Protein 6MGD (pdb70)

Nearest PDB structures (foldseek):
  6mgd-assembly1_A  TM=1.003E+00  e=5.206E-65  Thermosulfurimonas dismutans
  6mgd-assembly2_B  TM=9.843E-01  e=1.120E-56  Thermosulfurimonas dismutans
  6mgb-assembly1_A  TM=7.841E-01  e=4.386E-23  Thermosulfurimonas dismutans
  8csc-assembly2_B-2  TM=6.518E-01  e=5.706E-08  Raoultella terrigena
  8csd-assembly2_B-2  TM=6.394E-01  e=4.746E-07  Raoultella terrigena

Sequence (589 aa):
EDFYTYKFSLWKIRIIKRFFPTVKGNLSSRQEVEDLCQKKGKIRLLVWGSTLENERVNFNKSVEVYRLEDGFIRSIGLSIPISLVADPIGIYYDATKPSYLEEILLARKFDNVILERAQRVIELLRRYKRPPRTDKKIIVVPGQVESDASIKFGSPYIKTNLELLKSVREHNPNAYIVYKPHPDVPGELLKFCDEICVNSSSYDIISYADEVHVLTSLFGFEALIAGKPVTCYGHPFYAGYGLTTDIYPHPRRNIKLSLQELVAGALLLYPMYVSLIDGNRISAEEAIFELVNLKKEDFYTYKFSLWKIRIIKRFFPTVKGNLSSRQEVEDLCQKKGKIRLLVWGSTLENERVNFNKSVEVYRLEDGFIRSIPISLVADPIGIYYDATKPSYLEEILLARKFDNVILERAQRVIELLRRYKRPPRTDKKIIVVPGQVESDASIKFGSPYIKTNLELLKSVREHNPNAYIVYKPHPDVSYKPGELLKFCDEICVNSYDIISYADEVHVLTSLFGFEALIAGKPVTCYGHPFYAGYGLTTDIYPHPRRNIKLSLQELVAGALLLYPMYVSLIDGNRISAEEAIFELVNLKK

Secondary structure (DSSP, 8-state):
--EEEES--HHHHHHHHHH-TTEEEEE-SHHHHHHHHHHHS-EEEEEETTHHHHHT----TTEEEEEEEE-STTTS-----SEEEEESS--TT--SS--HHHHHHHH----HHHHHHHHHHHHHHHH-------SSPEEEEE---TT-HHHHTT-SS--SHHHHHHHHHHH-SSSEEEEE--TT--TTTTTT-SEE--SS-SHHHHTT-SEEEESS-THHHHHHHHT--EEESS--TT-SSSSSEESSPPTT------HHHHHIIIIIISEEEB-TTT--B--HHHHHHHHHHHH-/--EEEES--HHHHHHHTTT-TTEEEEE-SHHHHHHHHHHSS-EEEEEETTHHHHTT----TTEEEEEEEE-S-----SEEEEESS--TT-TTS--HHHHHHHH----HHHHHHHHHHHHHHHHT------SSPEEEEE---TT-HHHHHH-SS--SHHHHHHHHHHH-TTSEEEEE--TT----HHHHTTT-SEE----TTHHHH-SEEEESS-THHHHHHHTT--EEESS--TT-SSSSSEESS--TT------HHHHHIIIIIISEEEB-SSS--B--HHHHHHHHHHHH-

Organism: NCBI:txid999894

Structure (mmCIF, N/CA/C/O backbone):
data_6MGD
#
_entry.id   6MGD
#
_cell.length_a   55.670
_cell.length_b   79.820
_cell.length_c   77.400
_cell.angle_alpha   90.00
_cell.angle_beta   109.12
_cell.angle_gamma   90.00
#
_symmetry.space_group_name_H-M   'P 1 21 1'
#
loop_
_entity.id
_entity.type
_entity.pdbx_description
1 polymer 'Capsular polysaccharide export system protein KpsC'
2 water water
#
loop_
_atom_site.group_PDB
_atom_site.id
_atom_site.type_symbol
_atom_site.label_atom_id
_atom_site.label_alt_id
_atom_site.label_comp_id
_atom_site.label_asym_id
_atom_site.label_entity_id
_atom_site.label_seq_id
_atom_site.pdbx_PDB_ins_code
_atom_site.Cartn_x
_atom_site.Cartn_y
_atom_site.Cartn_z
_atom_site.occupancy
_atom_site.B_iso_or_equiv
_atom_site.auth_seq_id
_atom_site.auth_comp_id
_atom_site.auth_asym_id
_atom_site.auth_atom_id
_atom_site.pdbx_PDB_model_num
ATOM 1 N N . GLU A 1 2 ? -42.158 8.817 28.176 1.00 80.85 2 GLU A N 1
ATOM 2 C CA . GLU A 1 2 ? -41.100 8.825 27.173 1.00 80.30 2 GLU A CA 1
ATOM 3 C C . GLU A 1 2 ? -40.376 10.165 27.162 1.00 78.12 2 GLU A C 1
ATOM 4 O O . GLU A 1 2 ? -40.180 10.771 26.109 1.00 79.67 2 GLU A O 1
ATOM 10 N N . ASP A 1 3 ? -39.964 10.618 28.344 1.00 75.73 3 ASP A N 1
ATOM 11 C CA . ASP A 1 3 ? -39.374 11.943 28.478 1.00 74.36 3 ASP A CA 1
ATOM 12 C C . ASP A 1 3 ? -37.856 11.932 28.321 1.00 68.88 3 ASP A C 1
ATOM 13 O O . ASP A 1 3 ? -37.313 12.705 27.526 1.00 69.71 3 ASP A O 1
ATOM 18 N N . PHE A 1 4 ? -37.156 11.076 29.064 1.00 67.14 4 PHE A N 1
ATOM 19 C CA . PHE A 1 4 ? -35.701 11.075 29.062 1.00 62.09 4 PHE A CA 1
ATOM 20 C C . PHE A 1 4 ? -35.153 9.694 28.733 1.00 59.28 4 PHE A C 1
ATOM 21 O O . PHE A 1 4 ? -35.762 8.667 29.047 1.00 59.73 4 PHE A O 1
ATOM 29 N N . TYR A 1 5 ? -33.983 9.691 28.099 1.00 56.81 5 TYR A N 1
ATOM 30 C CA . TYR A 1 5 ? -33.246 8.479 27.784 1.00 55.60 5 TYR A CA 1
ATOM 31 C C . TYR A 1 5 ? -31.807 8.639 28.251 1.00 51.32 5 TYR A C 1
ATOM 32 O O . TYR A 1 5 ? -31.265 9.747 28.267 1.00 50.02 5 TYR A O 1
ATOM 41 N N . THR A 1 6 ? -31.197 7.523 28.636 1.00 52.96 6 THR A N 1
ATOM 42 C CA . THR A 1 6 ? -29.813 7.510 29.085 1.00 51.17 6 THR A CA 1
ATOM 43 C C . THR A 1 6 ? -28.909 6.933 28.002 1.00 52.33 6 THR A C 1
ATOM 44 O O . THR A 1 6 ? -29.326 6.098 27.195 1.00 54.73 6 THR A O 1
ATOM 48 N N . TYR A 1 7 ? -27.657 7.386 27.997 1.00 50.08 7 TYR A N 1
ATOM 49 C CA . TYR A 1 7 ? -26.674 6.984 26.996 1.00 54.17 7 TYR A CA 1
ATOM 50 C C . TYR A 1 7 ? -25.541 6.240 27.690 1.00 53.55 7 TYR A C 1
ATOM 51 O O . TYR A 1 7 ? -24.708 6.857 28.364 1.00 50.86 7 TYR A O 1
ATOM 60 N N . LYS A 1 8 ? -25.519 4.916 27.526 1.00 53.90 8 LYS A N 1
ATOM 61 C CA . LYS A 1 8 ? -24.420 4.070 27.994 1.00 56.36 8 LYS A CA 1
ATOM 62 C C . LYS A 1 8 ? -24.203 4.213 29.499 1.00 56.91 8 LYS A C 1
ATOM 63 O O . LYS A 1 8 ? -23.080 4.392 29.975 1.00 55.92 8 LYS A O 1
ATOM 69 N N . PHE A 1 9 ? -25.296 4.135 30.251 1.00 56.85 9 PHE A N 1
ATOM 70 C CA . PHE A 1 9 ? -25.250 4.136 31.705 1.00 56.44 9 PHE A CA 1
ATOM 71 C C . PHE A 1 9 ? -25.247 2.706 32.229 1.00 60.28 9 PHE A C 1
ATOM 72 O O . PHE A 1 9 ? -25.867 1.810 31.650 1.00 67.96 9 PHE A O 1
ATOM 80 N N . SER A 1 10 ? -24.544 2.500 33.338 1.00 58.74 10 SER A N 1
ATOM 81 C CA . SER A 1 10 ? -24.644 1.229 34.035 1.00 59.66 10 SER A CA 1
ATOM 82 C C . SER A 1 10 ? -25.983 1.138 34.765 1.00 58.45 10 SER A C 1
ATOM 83 O O . SER A 1 10 ? -26.620 2.148 35.080 1.00 56.41 10 SER A O 1
ATOM 86 N N . LEU A 1 11 ? -26.412 -0.102 35.019 1.00 59.93 11 LEU A N 1
ATOM 87 C CA . LEU A 1 11 ? -27.673 -0.340 35.717 1.00 59.26 11 LEU A CA 1
ATOM 88 C C . LEU A 1 11 ? -27.729 0.423 37.035 1.00 56.52 11 LEU A C 1
ATOM 89 O O . LEU A 1 11 ? -28.706 1.126 37.320 1.00 54.44 11 LEU A O 1
ATOM 94 N N . TRP A 1 12 ? -26.680 0.289 37.851 1.00 57.94 12 TRP A N 1
ATOM 95 C CA . TRP A 1 12 ? -26.605 1.027 39.108 1.00 58.36 12 TRP A CA 1
ATOM 96 C C . TRP A 1 12 ? -26.752 2.528 38.881 1.00 55.30 12 TRP A C 1
ATOM 97 O O . TRP A 1 12 ? -27.485 3.205 39.612 1.00 53.62 12 TRP A O 1
ATOM 108 N N . LYS A 1 13 ? -26.074 3.063 37.861 1.00 54.84 13 LYS A N 1
ATOM 109 C CA . LYS A 1 13 ? -26.172 4.492 37.576 1.00 52.63 13 LYS A CA 1
ATOM 110 C C . LYS A 1 13 ? -27.569 4.887 37.115 1.00 49.23 13 LYS A C 1
ATOM 111 O O . LYS A 1 13 ? -28.022 5.998 37.408 1.00 46.88 13 LYS A O 1
ATOM 117 N N . ILE A 1 14 ? -28.264 4.002 36.398 1.00 52.91 14 ILE A N 1
ATOM 118 C CA . ILE A 1 14 ? -29.618 4.311 35.940 1.00 51.62 14 ILE A CA 1
ATOM 119 C C . ILE A 1 14 ? -30.552 4.506 37.130 1.00 48.59 14 ILE A C 1
ATOM 120 O O . ILE A 1 14 ? -31.339 5.459 37.176 1.00 45.94 14 ILE A O 1
ATOM 125 N N . ARG A 1 15 ? -30.474 3.606 38.113 1.00 49.09 15 ARG A N 1
ATOM 126 C CA . ARG A 1 15 ? -31.320 3.725 39.297 1.00 49.76 15 ARG A CA 1
ATOM 127 C C . ARG A 1 15 ? -31.032 5.013 40.058 1.00 47.80 15 ARG A C 1
ATOM 128 O O . ARG A 1 15 ? -31.955 5.667 40.559 1.00 46.63 15 ARG A O 1
ATOM 136 N N . ILE A 1 16 ? -29.757 5.396 40.154 1.00 47.93 16 ILE A N 1
ATOM 137 C CA . ILE A 1 16 ? -29.399 6.653 40.806 1.00 49.22 16 ILE A CA 1
ATOM 138 C C . ILE A 1 16 ? -29.984 7.835 40.043 1.00 48.03 16 ILE A C 1
ATOM 139 O O . ILE A 1 16 ? -30.558 8.757 40.635 1.00 47.98 16 ILE A O 1
ATOM 144 N N . ILE A 1 17 ? -29.837 7.829 38.717 1.00 49.13 17 ILE A N 1
ATOM 145 C CA . ILE A 1 17 ? -30.338 8.936 37.908 1.00 49.56 17 ILE A CA 1
ATOM 146 C C . ILE A 1 17 ? -31.855 9.027 38.010 1.00 50.94 17 ILE A C 1
ATOM 147 O O . ILE A 1 17 ? -32.427 10.124 38.020 1.00 48.80 17 ILE A O 1
ATOM 152 N N . LYS A 1 18 ? -32.527 7.879 38.111 1.00 51.12 18 LYS A N 1
ATOM 153 C CA . LYS A 1 18 ? -33.982 7.870 38.187 1.00 53.98 18 LYS A CA 1
ATOM 154 C C . LYS A 1 18 ? -34.501 8.583 39.430 1.00 52.43 18 LYS A C 1
ATOM 155 O O . LYS A 1 18 ? -35.660 9.009 39.446 1.00 53.85 18 LYS A O 1
ATOM 161 N N . ARG A 1 19 ? -33.672 8.726 40.467 1.00 52.19 19 ARG A N 1
ATOM 162 C CA . ARG A 1 19 ? -34.063 9.537 41.616 1.00 52.28 19 ARG A CA 1
ATOM 163 C C . ARG A 1 19 ? -34.278 10.989 41.210 1.00 50.19 19 ARG A C 1
ATOM 164 O O . ARG A 1 19 ? -35.195 11.654 41.707 1.00 49.95 19 ARG A O 1
ATOM 172 N N . PHE A 1 20 ? -33.442 11.497 40.304 1.00 50.24 20 PHE A N 1
ATOM 173 C CA . PHE A 1 20 ? -33.549 12.873 39.837 1.00 51.49 20 PHE A CA 1
ATOM 174 C C . PHE A 1 20 ? -34.417 13.000 38.595 1.00 54.32 20 PHE A C 1
ATOM 175 O O . PHE A 1 20 ? -35.077 14.030 38.411 1.00 56.36 20 PHE A O 1
ATOM 183 N N . PHE A 1 21 ? -34.436 11.975 37.743 1.00 53.84 21 PHE A N 1
ATOM 184 C CA . PHE A 1 21 ? -35.285 11.934 36.554 1.00 56.31 21 PHE A CA 1
ATOM 185 C C . PHE A 1 21 ? -36.182 10.708 36.663 1.00 59.25 21 PHE A C 1
ATOM 186 O O . PHE A 1 21 ? -35.824 9.621 36.182 1.00 59.73 21 PHE A O 1
ATOM 194 N N . PRO A 1 22 ? -37.355 10.831 37.291 1.00 57.59 22 PRO A N 1
ATOM 195 C CA . PRO A 1 22 ? -38.238 9.663 37.436 1.00 61.05 22 PRO A CA 1
ATOM 196 C C . PRO A 1 22 ? -38.848 9.188 36.129 1.00 62.39 22 PRO A C 1
ATOM 197 O O . PRO A 1 22 ? -39.444 8.102 36.108 1.00 63.41 22 PRO A O 1
ATOM 201 N N . THR A 1 23 ? -38.720 9.953 35.045 1.00 63.66 23 THR A N 1
ATOM 202 C CA . THR A 1 23 ? -39.295 9.595 33.756 1.00 66.05 23 THR A CA 1
ATOM 203 C C . THR A 1 23 ? -38.277 8.956 32.817 1.00 64.00 23 THR A C 1
ATOM 204 O O . THR A 1 23 ? -38.503 8.921 31.603 1.00 65.76 23 THR A O 1
ATOM 208 N N . VAL A 1 24 ? -37.155 8.465 33.349 1.00 63.27 24 VAL A N 1
ATOM 209 C CA . VAL A 1 24 ? -36.202 7.735 32.522 1.00 62.38 24 VAL A CA 1
ATOM 210 C C . VAL A 1 24 ? -36.880 6.491 31.969 1.00 63.05 24 VAL A C 1
ATOM 211 O O . VAL A 1 24 ? -37.535 5.740 32.704 1.00 62.75 24 VAL A O 1
ATOM 215 N N . LYS A 1 25 ? -36.733 6.270 30.664 1.00 62.23 25 LYS A N 1
ATOM 216 C CA . LYS A 1 25 ? -37.479 5.230 29.966 1.00 63.50 25 LYS A CA 1
ATOM 217 C C . LYS A 1 25 ? -36.618 4.098 29.435 1.00 60.56 25 LYS A C 1
ATOM 218 O O . LYS A 1 25 ? -37.014 2.935 29.535 1.00 62.13 25 LYS A O 1
ATOM 224 N N . GLY A 1 26 ? -35.460 4.398 28.862 1.00 59.03 26 GLY A N 1
ATOM 225 C CA . GLY A 1 26 ? -34.639 3.356 28.279 1.00 58.19 26 GLY A CA 1
ATOM 226 C C . GLY A 1 26 ? -33.201 3.798 28.168 1.00 54.61 26 GLY A C 1
ATOM 227 O O . GLY A 1 26 ? -32.888 4.990 28.238 1.00 51.13 26 GLY A O 1
ATOM 228 N N . ASN A 1 27 ? -32.325 2.816 27.990 1.00 53.97 27 ASN A N 1
ATOM 229 C CA . ASN A 1 27 ? -30.887 3.046 27.916 1.00 55.34 27 ASN A CA 1
ATOM 230 C C . ASN A 1 27 ? -30.419 2.764 26.492 1.00 58.63 27 ASN A C 1
ATOM 231 O O . ASN A 1 27 ? -30.457 1.617 26.034 1.00 60.01 27 ASN A O 1
ATOM 236 N N . LEU A 1 28 ? -29.983 3.811 25.798 1.00 58.29 28 LEU A N 1
ATOM 237 C CA . LEU A 1 28 ? -29.466 3.687 24.442 1.00 63.12 28 LEU A CA 1
ATOM 238 C C . LEU A 1 28 ? -27.973 3.386 24.504 1.00 64.52 28 LEU A C 1
ATOM 239 O O . LEU A 1 28 ? -27.2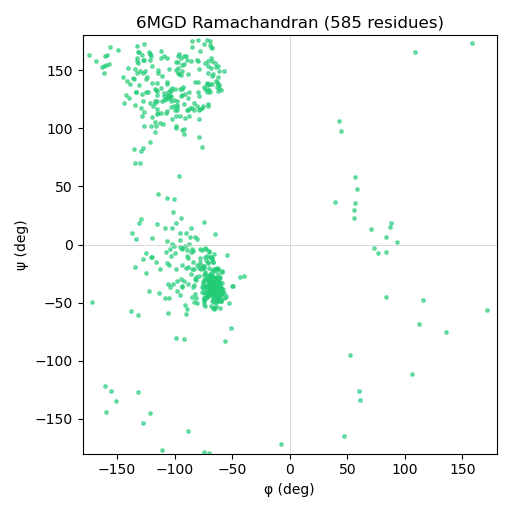28 4.059 25.224 1.00 62.50 28 LEU A O 1
ATOM 244 N N . SER A 1 29 ? -27.541 2.375 23.751 1.00 66.62 29 SER A N 1
ATOM 245 C CA . SER A 1 29 ? -26.194 1.835 23.880 1.00 68.42 29 SER A CA 1
ATOM 246 C C . SER A 1 29 ? -25.267 2.199 22.729 1.00 71.59 29 SER A C 1
ATOM 247 O O . SER A 1 29 ? -24.115 1.752 22.722 1.00 73.95 29 SER A O 1
ATOM 250 N N . SER A 1 30 ? -25.722 2.994 21.764 1.00 72.95 30 SER A N 1
ATOM 251 C CA . SER A 1 30 ? -24.872 3.360 20.639 1.00 77.46 30 SER A CA 1
ATOM 252 C C . SER A 1 30 ? -25.434 4.602 19.964 1.00 77.62 30 SER A C 1
ATOM 253 O O . SER A 1 30 ? -26.600 4.959 20.149 1.00 75.22 30 SER A O 1
ATOM 256 N N . ARG A 1 31 ? -24.578 5.254 19.173 1.00 81.12 31 ARG A N 1
ATOM 257 C CA . ARG A 1 31 ? -25.009 6.440 18.440 1.00 82.47 31 ARG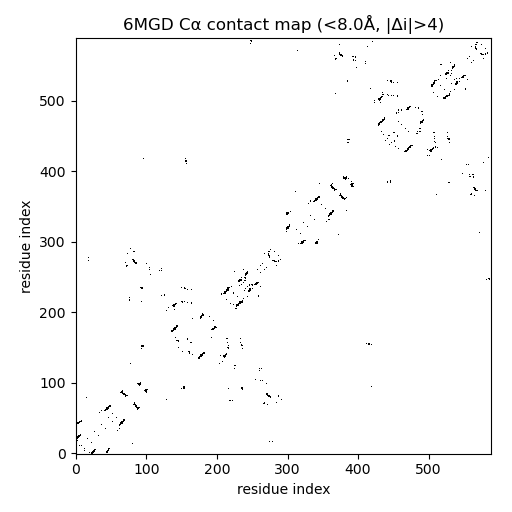 A CA 1
ATOM 258 C C . ARG A 1 31 ? -26.086 6.109 17.415 1.00 85.91 31 ARG A C 1
ATOM 259 O O . ARG A 1 31 ? -26.960 6.940 17.147 1.00 85.57 31 ARG A O 1
ATOM 267 N N . GLN A 1 32 ? -26.044 4.907 16.836 1.00 89.73 32 GLN A N 1
ATOM 268 C CA . GLN A 1 32 ? -27.078 4.519 15.881 1.00 93.47 32 GLN A CA 1
ATOM 269 C C . GLN A 1 32 ? -28.438 4.407 16.557 1.00 89.28 32 GLN A C 1
ATOM 270 O O . GLN A 1 32 ? -29.457 4.799 15.979 1.00 90.86 32 GLN A O 1
ATOM 276 N N . GLU A 1 33 ? -28.474 3.882 17.785 1.00 85.98 33 GLU A N 1
ATOM 277 C CA . GLU A 1 33 ? -29.738 3.794 18.508 1.00 81.88 33 GLU A CA 1
ATOM 278 C C . GLU A 1 33 ? -30.296 5.173 18.824 1.00 77.83 33 GLU A C 1
ATOM 279 O O . GLU A 1 33 ? -31.518 5.362 18.829 1.00 77.41 33 GLU A O 1
ATOM 285 N N . VAL A 1 34 ? -29.423 6.148 19.081 1.00 78.66 34 VAL A N 1
ATOM 286 C CA . VAL A 1 34 ? -29.881 7.515 19.306 1.00 77.42 34 VAL A CA 1
ATOM 287 C C . VAL A 1 34 ? -30.482 8.095 18.030 1.00 85.49 34 VAL A C 1
ATOM 288 O O . VAL A 1 34 ? -31.539 8.736 18.063 1.00 87.47 34 VAL A O 1
ATOM 292 N N . GLU A 1 35 ? -29.829 7.871 16.886 1.00 84.32 35 GLU A N 1
ATOM 293 C CA . GLU A 1 35 ? -30.344 8.408 15.629 1.00 89.77 35 GLU A CA 1
ATOM 294 C C . GLU A 1 35 ? -31.645 7.725 15.223 1.00 91.67 35 GLU A C 1
ATOM 295 O O . GLU A 1 35 ? -32.568 8.383 14.729 1.00 93.86 35 GLU A O 1
ATOM 301 N N . ASP A 1 36 ? -31.738 6.406 15.418 1.00 91.41 36 ASP A N 1
ATOM 302 C CA . ASP A 1 36 ? -32.956 5.690 15.052 1.00 93.67 36 ASP A CA 1
ATOM 303 C C . ASP A 1 36 ? -34.144 6.165 15.876 1.00 89.78 36 ASP A C 1
ATOM 304 O O . ASP A 1 36 ? -35.236 6.385 15.338 1.00 92.64 36 ASP A O 1
ATOM 309 N N . LEU A 1 37 ? -33.951 6.330 17.187 1.00 88.94 37 LEU A N 1
ATOM 310 C CA . LEU A 1 37 ? -35.052 6.732 18.053 1.00 85.25 37 LEU A CA 1
ATOM 311 C C . LEU A 1 37 ? -35.481 8.172 17.797 1.00 85.79 37 LEU A C 1
ATOM 312 O O . LEU A 1 37 ? -36.663 8.500 17.955 1.00 87.23 37 LEU A O 1
ATOM 317 N N . CYS A 1 38 ? -34.547 9.036 17.394 1.00 83.82 38 CYS A N 1
ATOM 318 C CA . CYS A 1 38 ? -34.859 10.455 17.238 1.00 84.66 38 CYS A CA 1
ATOM 319 C C . CYS A 1 38 ? -35.860 10.683 16.111 1.00 90.44 38 CYS A C 1
ATOM 320 O O . CYS A 1 38 ? -36.919 11.287 16.317 1.00 89.08 38 CYS A O 1
ATOM 323 N N . GLN A 1 39 ? -35.543 10.209 14.904 1.00 94.14 39 GLN A N 1
ATOM 324 C CA . GLN A 1 39 ? -36.481 10.358 13.797 1.00 100.34 39 GLN A CA 1
ATOM 325 C C . GLN A 1 39 ? -37.743 9.530 13.994 1.00 100.40 39 GLN A C 1
ATOM 326 O O . GLN A 1 39 ? -38.721 9.738 13.268 1.00 105.20 39 GLN A O 1
ATOM 332 N N . LYS A 1 40 ? -37.744 8.608 14.959 1.00 95.73 40 LYS A N 1
ATOM 333 C CA . LYS A 1 40 ? -38.930 7.817 15.258 1.00 95.88 40 LYS A CA 1
ATOM 334 C C . LYS A 1 40 ? -39.910 8.576 16.143 1.00 93.18 40 LYS A C 1
ATOM 335 O O . LYS A 1 40 ? -41.119 8.328 16.077 1.00 95.48 40 LYS A O 1
ATOM 341 N N . LYS A 1 41 ? -39.414 9.499 16.970 1.00 90.81 41 LYS A N 1
ATOM 342 C CA . LYS A 1 41 ? -40.253 10.278 17.872 1.00 88.00 41 LYS A CA 1
ATOM 343 C C . LYS A 1 41 ? -40.167 11.777 17.610 1.00 90.23 41 LYS A C 1
ATOM 344 O O . LYS A 1 41 ? -40.756 12.561 18.364 1.00 88.69 41 LYS A O 1
ATOM 350 N N . GLY A 1 42 ? -39.461 12.195 16.569 1.00 91.66 42 GLY A N 1
ATOM 351 C CA . GLY A 1 42 ? -39.306 13.623 16.288 1.00 93.81 42 GLY A CA 1
ATOM 352 C C . GLY A 1 42 ? -38.208 14.310 17.067 1.00 89.51 42 GLY A C 1
ATOM 353 O O . GLY A 1 42 ? -37.433 15.082 16.493 1.00 91.94 42 GLY A O 1
ATOM 354 N N . LYS A 1 43 ? -38.124 14.050 18.370 1.00 84.99 43 LYS A N 1
ATOM 355 C CA . LYS A 1 43 ? -37.063 14.590 19.210 1.00 81.53 43 LYS A CA 1
ATOM 356 C C . LYS A 1 43 ? -36.985 13.760 20.483 1.00 75.87 43 LYS A C 1
ATOM 357 O O . LYS A 1 43 ? -37.997 13.239 20.961 1.00 74.59 43 LYS A O 1
ATOM 363 N N . ILE A 1 44 ? -35.770 13.636 21.022 1.00 75.50 44 ILE A N 1
ATOM 364 C CA . ILE A 1 44 ? -35.526 12.857 22.228 1.00 71.62 44 ILE A CA 1
ATOM 365 C C . ILE A 1 44 ? -34.679 13.676 23.193 1.00 69.14 44 ILE A C 1
ATOM 366 O O . ILE A 1 44 ? -33.952 14.593 22.802 1.00 69.53 44 ILE A O 1
ATOM 371 N N . ARG A 1 45 ? -34.784 13.327 24.472 1.00 66.61 45 ARG A N 1
ATOM 372 C CA . ARG A 1 45 ? -33.944 13.885 25.526 1.00 65.36 45 ARG A CA 1
ATOM 373 C C . ARG A 1 45 ? -32.961 12.802 25.953 1.00 61.12 45 ARG A C 1
ATOM 374 O O . ARG A 1 45 ? -33.363 11.781 26.521 1.00 59.00 45 ARG A O 1
ATOM 382 N N . LEU A 1 46 ? -31.680 13.023 25.679 1.00 59.02 46 LEU A N 1
ATOM 383 C CA . LEU A 1 46 ? -30.638 12.053 25.986 1.00 57.23 46 LEU A CA 1
ATOM 384 C C . LEU A 1 46 ? -29.873 12.490 27.230 1.00 55.10 46 LEU A C 1
ATOM 385 O O . LEU A 1 46 ? -29.469 13.652 27.340 1.00 55.94 46 LEU A O 1
ATOM 390 N N . LEU A 1 47 ? -29.682 11.559 28.161 1.00 54.35 47 LEU A N 1
ATOM 391 C CA . LEU A 1 47 ? -28.862 11.784 29.344 1.00 52.02 47 LEU A CA 1
ATOM 392 C C . LEU A 1 47 ? -27.493 11.159 29.110 1.00 51.20 47 LEU A C 1
ATOM 393 O O . LEU A 1 47 ? -27.379 9.938 28.956 1.00 50.83 47 LEU A O 1
ATOM 398 N N . VAL A 1 48 ? -26.462 11.995 29.068 1.00 49.64 48 VAL A N 1
ATOM 399 C CA . VAL A 1 48 ? -25.093 11.538 28.875 1.00 51.62 48 VAL A CA 1
ATOM 400 C C . VAL A 1 48 ? -24.278 11.956 30.090 1.00 49.39 48 VAL A C 1
ATOM 401 O O . VAL A 1 48 ? -24.609 12.925 30.783 1.00 44.93 48 VAL A O 1
ATOM 405 N N . TRP A 1 49 ? -23.211 11.208 30.357 1.00 52.16 49 TRP A N 1
ATOM 406 C CA . TRP A 1 49 ? -22.390 11.421 31.540 1.00 53.19 49 TRP A CA 1
ATOM 407 C C . TRP A 1 49 ? -21.098 12.130 31.157 1.00 54.90 49 TRP A C 1
ATOM 408 O O . TRP A 1 49 ? -20.295 11.591 30.387 1.00 57.88 49 TRP A O 1
ATOM 419 N N . GLY A 1 50 ? -20.902 13.326 31.703 1.00 54.65 50 GLY A N 1
ATOM 420 C CA . GLY A 1 50 ? -19.638 14.020 31.528 1.00 55.77 50 GLY A CA 1
ATOM 421 C C . GLY A 1 50 ? -19.347 14.306 30.069 1.00 56.62 50 GLY A C 1
ATOM 422 O O . GLY A 1 50 ? -20.207 14.773 29.315 1.00 56.19 50 GLY A O 1
ATOM 423 N N . SER A 1 51 ? -18.116 14.013 29.660 1.00 57.88 51 SER A N 1
ATOM 424 C CA . SER A 1 51 ? -17.650 14.261 28.298 1.00 59.97 51 SER A CA 1
ATOM 425 C C . SER A 1 51 ? -17.662 12.992 27.456 1.00 60.90 51 SER A C 1
ATOM 426 O O . SER A 1 51 ? -16.759 12.765 26.646 1.00 62.48 51 SER A O 1
ATOM 429 N N . THR A 1 52 ? -18.683 12.150 27.628 1.00 60.22 52 THR A N 1
ATOM 430 C CA . THR A 1 52 ? -18.729 10.883 26.905 1.00 60.75 52 THR A CA 1
ATOM 431 C C . THR A 1 52 ? -18.823 11.104 25.401 1.00 62.39 52 THR A C 1
ATOM 432 O O . THR A 1 52 ? -18.143 10.425 24.622 1.00 65.63 52 THR A O 1
ATOM 436 N N . LEU A 1 53 ? -19.652 12.057 24.972 1.00 61.82 53 LEU A N 1
ATOM 437 C CA . LEU A 1 53 ? -19.798 12.311 23.543 1.00 63.62 53 LEU A CA 1
ATOM 438 C C . LEU A 1 53 ? -18.527 12.912 22.954 1.00 67.67 53 LEU A C 1
ATOM 439 O O . LEU A 1 53 ? -18.136 12.569 21.832 1.00 70.10 53 LEU A O 1
ATOM 444 N N . GLU A 1 54 ? -17.867 13.805 23.695 1.00 62.84 54 GLU A N 1
ATOM 445 C CA . GLU A 1 54 ? -16.641 14.417 23.192 1.00 68.50 54 GLU A CA 1
ATOM 446 C C . GLU A 1 54 ? -15.506 13.403 23.108 1.00 69.27 54 GLU A C 1
ATOM 447 O O . GLU A 1 54 ? -14.681 13.465 22.189 1.00 73.16 54 GLU A O 1
ATOM 453 N N . ASN A 1 55 ? -15.444 12.466 24.058 1.00 67.82 55 ASN A N 1
ATOM 454 C CA . ASN A 1 55 ? -14.412 11.435 24.011 1.00 70.65 55 ASN A CA 1
ATOM 455 C C . ASN A 1 55 ? -14.610 10.499 22.826 1.00 72.96 55 ASN A C 1
ATOM 456 O O . ASN A 1 55 ? -13.635 9.947 22.304 1.00 76.30 55 ASN A O 1
ATOM 461 N N . GLU A 1 56 ? -15.851 10.305 22.392 1.00 72.68 56 GLU A N 1
ATOM 462 C CA . GLU A 1 56 ? -16.146 9.503 21.215 1.00 76.30 56 GLU A CA 1
ATOM 463 C C . GLU A 1 56 ? -16.246 10.339 19.947 1.00 79.14 56 GLU A C 1
ATOM 464 O O . GLU A 1 56 ? -16.432 9.771 18.865 1.00 81.21 56 GLU A O 1
ATOM 470 N N . ARG A 1 57 ? -16.128 11.665 20.057 1.00 75.10 57 ARG A N 1
ATOM 471 C CA . ARG A 1 57 ? -16.245 12.578 18.918 1.00 80.13 57 ARG A CA 1
ATOM 472 C C . ARG A 1 57 ? -17.574 12.398 18.190 1.00 77.64 57 ARG A C 1
ATOM 473 O O . ARG A 1 57 ? -17.668 12.613 16.978 1.00 82.74 57 ARG A O 1
ATOM 481 N N . VAL A 1 58 ? -18.605 12.001 18.927 1.00 78.29 58 VAL A N 1
ATOM 482 C CA . VAL A 1 58 ? -19.929 11.773 18.363 1.00 77.75 58 VAL A CA 1
ATOM 483 C C . VAL A 1 58 ? -20.762 13.033 18.546 1.00 78.12 58 VAL A C 1
ATOM 484 O O . VAL A 1 58 ? -20.776 13.631 19.628 1.00 74.14 58 VAL A O 1
ATOM 488 N N . ASN A 1 59 ? -21.447 13.444 17.482 1.00 78.45 59 ASN A N 1
ATOM 489 C CA . ASN A 1 59 ? -22.342 14.589 17.508 1.00 80.09 59 ASN A CA 1
ATOM 490 C C . ASN A 1 59 ? -23.674 14.193 16.887 1.00 79.51 59 ASN A C 1
ATOM 491 O O . ASN A 1 59 ? -23.711 13.501 15.863 1.00 82.59 59 ASN A O 1
ATOM 496 N N . PHE A 1 60 ? -24.761 14.628 17.518 1.00 78.96 60 PHE A N 1
ATOM 497 C CA . PHE A 1 60 ? -26.115 14.373 17.052 1.00 79.69 60 PHE A CA 1
ATOM 498 C C . PHE A 1 60 ? -26.737 15.657 16.520 1.00 82.26 60 PHE A C 1
ATOM 499 O O . PHE A 1 60 ? -26.275 16.764 16.809 1.00 81.25 60 PHE A O 1
ATOM 507 N N . ASN A 1 61 ? -27.804 15.496 15.739 1.00 82.06 61 ASN A N 1
ATOM 508 C CA . ASN A 1 61 ? -28.517 16.648 15.211 1.00 86.61 61 ASN A CA 1
ATOM 509 C C . ASN A 1 61 ? -29.223 17.401 16.340 1.00 83.26 61 ASN A C 1
ATOM 510 O O . ASN A 1 61 ? -29.318 16.930 17.477 1.00 78.13 61 ASN A O 1
ATOM 515 N N . LYS A 1 62 ? -29.735 18.590 16.010 1.00 89.13 62 LYS A N 1
ATOM 516 C CA . LYS A 1 62 ? -30.297 19.475 17.025 1.00 87.92 62 LYS A CA 1
ATOM 517 C C . LYS A 1 62 ? -31.566 18.926 17.667 1.00 85.29 62 LYS A C 1
ATOM 518 O O . LYS A 1 62 ? -31.975 19.434 18.717 1.00 83.37 62 LYS A O 1
ATOM 524 N N . SER A 1 63 ? -32.195 17.907 17.079 1.00 82.56 63 SER A N 1
ATOM 525 C CA . SER A 1 63 ? -33.380 17.312 17.683 1.00 80.39 63 SER A CA 1
ATOM 526 C C . SER A 1 63 ? -33.050 16.369 18.833 1.00 73.86 63 SER A C 1
ATOM 527 O O . SER A 1 63 ? -33.963 15.964 19.561 1.00 73.44 63 SER A O 1
ATOM 530 N N . VAL A 1 64 ? -31.782 16.010 19.018 1.00 76.77 64 VAL A N 1
ATOM 531 C CA . VAL A 1 64 ? -31.355 15.204 20.157 1.00 72.26 64 VAL A CA 1
ATOM 532 C C . VAL A 1 64 ? -30.913 16.176 21.246 1.00 72.22 64 VAL A C 1
ATOM 533 O O . VAL A 1 64 ? -29.793 16.689 21.223 1.00 70.81 64 VAL A O 1
ATOM 537 N N . GLU A 1 65 ? -31.803 16.440 22.201 1.00 69.51 65 GLU A N 1
ATOM 538 C CA . GLU A 1 65 ? -31.490 17.331 23.310 1.00 69.80 65 GLU A CA 1
ATOM 539 C C . GLU A 1 65 ? -30.600 16.596 24.304 1.00 64.41 65 GLU A C 1
ATOM 540 O O . GLU A 1 65 ? -31.012 15.589 24.890 1.00 63.31 65 GLU A O 1
ATOM 546 N N . VAL A 1 66 ? -29.383 17.096 24.492 1.00 63.23 66 VAL A N 1
ATOM 547 C CA . VAL A 1 66 ? -28.372 16.422 25.298 1.00 59.72 66 VAL A CA 1
ATOM 548 C C . VAL A 1 66 ? -28.274 17.106 26.654 1.00 56.70 66 VAL A C 1
ATOM 549 O O . VAL A 1 66 ? -28.109 18.330 26.736 1.00 57.15 66 VAL A O 1
ATOM 553 N N . TYR A 1 67 ? -28.383 16.314 27.716 1.00 56.87 67 TYR A N 1
ATOM 554 C CA . TYR A 1 67 ? -28.080 16.747 29.073 1.00 54.38 67 TYR A CA 1
ATOM 555 C C . TYR A 1 67 ? -26.802 16.049 29.513 1.00 49.39 67 TYR A C 1
ATOM 556 O O . TYR A 1 67 ? -26.719 14.817 29.468 1.00 47.16 67 TYR A O 1
ATOM 565 N N . ARG A 1 68 ? -25.810 16.828 29.925 1.00 50.08 68 ARG A N 1
ATOM 566 C CA . ARG A 1 68 ? -24.545 16.290 30.407 1.00 50.69 68 ARG A CA 1
ATOM 567 C C . ARG A 1 68 ? -24.573 16.257 31.931 1.00 49.40 68 ARG A C 1
ATOM 568 O O . ARG A 1 68 ? -24.661 17.305 32.579 1.00 48.25 68 ARG A O 1
ATOM 576 N N . LEU A 1 69 ? -24.513 15.055 32.494 1.00 49.48 69 LEU A N 1
ATOM 577 C CA . LEU A 1 69 ? -24.643 14.843 33.927 1.00 51.18 69 LEU A CA 1
ATOM 578 C C . LEU A 1 69 ? -23.276 14.732 34.592 1.00 53.20 69 LEU A C 1
ATOM 579 O O . LEU A 1 69 ? -22.271 14.399 33.961 1.00 53.19 69 LEU A O 1
ATOM 584 N N . GLU A 1 70 ? -23.261 15.008 35.893 1.00 54.49 70 GLU A N 1
ATOM 585 C CA . GLU A 1 70 ? -22.061 14.921 36.713 1.00 56.34 70 GLU A CA 1
ATOM 586 C C . GLU A 1 70 ? -22.487 15.018 38.171 1.00 59.27 70 GLU A C 1
ATOM 587 O O . GLU A 1 70 ? -23.570 15.524 38.483 1.00 59.55 70 GLU A O 1
ATOM 593 N N . ASP A 1 71 ? -21.632 14.512 39.057 1.00 58.66 71 ASP A N 1
ATOM 594 C CA . ASP A 1 71 ? -21.912 14.585 40.484 1.00 60.87 71 ASP A CA 1
ATOM 595 C C . ASP A 1 71 ? -21.995 16.037 40.939 1.00 59.31 71 ASP A C 1
ATOM 596 O O . ASP A 1 71 ? -21.399 16.937 40.340 1.00 56.70 71 ASP A O 1
ATOM 601 N N . GLY A 1 72 ? -22.748 16.261 42.010 1.00 58.69 72 GLY A N 1
ATOM 602 C CA . GLY A 1 72 ? -22.919 17.592 42.546 1.00 60.06 72 GLY A CA 1
ATOM 603 C C . GLY A 1 72 ? -21.650 18.113 43.194 1.00 62.29 72 GLY A C 1
ATOM 604 O O . GLY A 1 72 ? -20.607 17.461 43.238 1.00 62.92 72 GLY A O 1
ATOM 605 N N . PHE A 1 73 ? -21.753 19.335 43.712 1.00 64.09 73 PHE A N 1
ATOM 606 C CA . PHE A 1 73 ? -20.632 19.953 44.407 1.00 66.95 73 PHE A CA 1
ATOM 607 C C . PHE A 1 73 ? -20.669 19.724 45.912 1.00 71.95 73 PHE A C 1
ATOM 608 O O . PHE A 1 73 ? -19.611 19.550 46.526 1.00 74.79 73 PHE A O 1
ATOM 616 N N . ILE A 1 74 ? -21.858 19.709 46.519 1.00 73.81 74 ILE A N 1
ATOM 617 C CA . ILE A 1 74 ? -21.954 19.622 47.976 1.00 79.63 74 ILE A CA 1
ATOM 618 C C . ILE A 1 74 ? -21.629 18.216 48.465 1.00 81.85 74 ILE A C 1
ATOM 619 O O . ILE A 1 74 ? -20.973 18.042 49.500 1.00 86.78 74 ILE A O 1
ATOM 624 N N . ARG A 1 75 ? -22.060 17.194 47.726 1.00 79.38 75 ARG A N 1
ATOM 625 C CA . ARG A 1 75 ? -21.735 15.811 48.056 1.00 82.52 75 ARG A CA 1
ATOM 626 C C . ARG A 1 75 ? -20.231 15.561 48.191 1.00 84.01 75 ARG A C 1
ATOM 627 O O . ARG A 1 75 ? -19.840 14.498 48.682 1.00 88.11 75 ARG A O 1
ATOM 635 N N . SER A 1 76 ? -19.384 16.525 47.822 1.00 83.71 76 SER A N 1
ATOM 636 C CA . SER A 1 76 ? -17.957 16.264 47.657 1.00 83.39 76 SER A CA 1
ATOM 637 C C . SER A 1 76 ? -17.038 17.164 48.478 1.00 88.09 76 SER A C 1
ATOM 638 O O . SER A 1 76 ? -15.901 16.778 48.769 1.00 90.57 76 SER A O 1
ATOM 641 N N . ILE A 1 77 ? -17.496 18.362 48.845 1.00 86.20 77 ILE A N 1
ATOM 642 C CA . ILE A 1 77 ? -16.583 19.396 49.330 1.00 89.27 77 ILE A CA 1
ATOM 643 C C . ILE A 1 77 ? -16.490 19.452 50.852 1.00 96.43 77 ILE A C 1
ATOM 644 O O . ILE A 1 77 ? -16.753 20.496 51.459 1.00 101.31 77 ILE A O 1
ATOM 649 N N . GLY A 1 78 ? -16.088 18.352 51.483 1.00 90.57 78 GLY A N 1
ATOM 650 C CA . GLY A 1 78 ? -15.609 18.458 52.848 1.00 92.41 78 GLY A CA 1
ATOM 651 C C . GLY A 1 78 ? -16.397 17.754 53.931 1.00 94.89 78 GLY A C 1
ATOM 652 O O . GLY A 1 78 ? -15.806 17.065 54.768 1.00 99.32 78 GLY A O 1
ATOM 653 N N . LEU A 1 79 ? -17.717 17.923 53.936 1.00 85.91 79 LEU A N 1
ATOM 654 C CA . LEU A 1 79 ? -18.565 17.447 55.033 1.00 87.89 79 LEU A CA 1
ATOM 655 C C . LEU A 1 79 ? -18.346 15.978 55.397 1.00 92.17 79 LEU A C 1
ATOM 656 O O . LEU A 1 79 ? -18.676 15.548 56.505 1.00 95.19 79 LEU A O 1
ATOM 661 N N . SER A 1 84 ? -21.835 8.690 48.660 1.00 90.05 84 SER A N 1
ATOM 662 C CA . SER A 1 84 ? -21.840 7.393 47.993 1.00 91.14 84 SER A CA 1
ATOM 663 C C . SER A 1 84 ? -23.098 7.249 47.141 1.00 86.67 84 SER A C 1
ATOM 664 O O . SER A 1 84 ? -23.017 7.004 45.937 1.00 85.40 84 SER A O 1
ATOM 667 N N . ILE A 1 85 ? -24.259 7.392 47.772 1.00 83.73 85 ILE A N 1
ATOM 668 C CA . ILE A 1 85 ? -25.517 7.619 47.062 1.00 78.84 85 ILE A CA 1
ATOM 669 C C . ILE A 1 85 ? -25.705 9.117 46.947 1.00 74.13 85 ILE A C 1
ATOM 670 O O . ILE A 1 85 ? -25.946 9.787 47.972 1.00 73.62 85 ILE A O 1
ATOM 675 N N . PRO A 1 86 ? -25.578 9.711 45.760 1.00 75.49 86 PRO A N 1
ATOM 676 C CA . PRO A 1 86 ? -25.475 11.168 45.660 1.00 70.67 86 PRO A CA 1
ATOM 677 C C . PRO A 1 86 ? -26.726 11.872 46.168 1.00 67.23 86 PRO A C 1
ATOM 678 O O . PRO A 1 86 ? -27.854 11.472 45.874 1.00 66.92 86 PRO A O 1
ATOM 682 N N . ILE A 1 87 ? -26.508 12.929 46.949 1.00 64.51 87 ILE A N 1
ATOM 683 C CA . ILE A 1 87 ? -27.596 13.826 47.314 1.00 62.43 87 ILE A CA 1
ATOM 684 C C . ILE A 1 87 ? -27.741 14.959 46.306 1.00 59.03 87 ILE A C 1
ATOM 685 O O . ILE A 1 87 ? -28.816 15.570 46.219 1.00 57.35 87 ILE A O 1
ATOM 690 N N . SER A 1 88 ? -26.699 15.242 45.528 1.00 58.28 88 SER A N 1
ATOM 691 C CA . SER A 1 88 ? -26.714 16.308 44.539 1.00 55.56 88 SER A CA 1
ATOM 692 C C . SER A 1 88 ? -26.337 15.748 43.176 1.00 55.78 88 SER A C 1
ATOM 693 O O . SER A 1 88 ? -25.470 14.875 43.070 1.00 57.73 88 SER A O 1
ATOM 696 N N . LEU A 1 89 ? -26.995 16.255 42.138 1.00 54.10 89 LEU A N 1
ATOM 697 C CA . LEU A 1 89 ? -26.695 15.882 40.764 1.00 54.37 89 LEU A CA 1
ATOM 698 C C . LEU A 1 89 ? -26.670 17.138 39.908 1.00 52.26 89 LEU A C 1
ATOM 699 O O . LEU A 1 89 ? -27.453 18.066 40.132 1.00 50.71 89 LEU A O 1
ATOM 704 N N . VAL A 1 90 ? -25.764 17.164 38.934 1.00 52.51 90 VAL A N 1
ATOM 705 C CA . VAL A 1 90 ? -25.629 18.272 37.996 1.00 51.91 90 VAL A CA 1
ATOM 706 C C . VAL A 1 90 ? -26.188 17.833 36.649 1.00 53.02 90 VAL A C 1
ATOM 707 O O . VAL A 1 90 ? -25.777 16.800 36.107 1.00 53.55 90 VAL A O 1
ATOM 711 N N . ALA A 1 91 ? -27.126 18.612 36.114 1.00 50.83 91 ALA A N 1
ATOM 712 C CA . ALA A 1 91 ? -27.744 18.335 34.817 1.00 51.76 91 ALA A CA 1
ATOM 713 C C . ALA A 1 91 ? -27.609 19.590 33.964 1.00 51.01 91 ALA A C 1
ATOM 714 O O . ALA A 1 91 ? -28.359 20.554 34.141 1.00 49.89 91 ALA A O 1
ATOM 716 N N . ASP A 1 92 ? -26.654 19.573 33.039 1.00 52.44 92 ASP A N 1
ATOM 717 C CA . ASP A 1 92 ? -26.338 20.735 32.218 1.00 52.75 92 ASP A CA 1
ATOM 718 C C . ASP A 1 92 ? -26.848 20.510 30.800 1.00 54.93 92 ASP A C 1
ATOM 719 O O . ASP A 1 92 ? -26.370 19.591 30.116 1.00 55.08 92 ASP A O 1
ATOM 724 N N . PRO A 1 93 ? -27.816 21.297 30.319 1.00 55.10 93 PRO A N 1
ATOM 725 C CA . PRO A 1 93 ? -28.350 21.089 28.967 1.00 58.46 93 PRO A CA 1
ATOM 726 C C . PRO A 1 93 ? -27.571 21.771 27.853 1.00 58.99 93 PRO A C 1
ATOM 727 O O . PRO A 1 93 ? -27.901 21.559 26.678 1.00 60.78 93 PRO A O 1
ATOM 731 N N . ILE A 1 94 ? -26.571 22.583 28.177 1.00 58.22 94 ILE A N 1
ATOM 732 C CA . ILE A 1 94 ? -25.785 23.311 27.191 1.00 58.88 94 ILE A CA 1
ATOM 733 C C . ILE A 1 94 ? -24.378 22.735 27.071 1.00 59.71 94 ILE A C 1
ATOM 734 O O . ILE A 1 94 ? -23.876 22.520 25.966 1.00 61.87 94 ILE A O 1
ATOM 739 N N . GLY A 1 95 ? -23.729 22.480 28.204 1.00 55.95 95 GLY A N 1
ATOM 740 C CA . GLY A 1 95 ? -22.408 21.884 28.225 1.00 56.61 95 GLY A CA 1
ATOM 741 C C . GLY A 1 95 ? -22.141 21.158 29.527 1.00 58.96 95 GLY A C 1
ATOM 742 O O . GLY A 1 95 ? -22.916 20.282 29.923 1.00 55.40 95 GLY A O 1
ATOM 743 N N . ILE A 1 96 ? -21.044 21.505 30.200 1.00 57.64 96 ILE A N 1
ATOM 744 C CA . ILE A 1 96 ? -20.758 20.982 31.529 1.00 56.63 96 ILE A CA 1
ATOM 745 C C . ILE A 1 96 ? -19.760 21.923 32.186 1.00 55.01 96 ILE A C 1
ATOM 746 O O . ILE A 1 96 ? -19.000 22.618 31.505 1.00 56.24 96 ILE A O 1
ATOM 751 N N . TYR A 1 97 ? -19.768 21.950 33.521 1.00 53.37 97 TYR A N 1
ATOM 752 C CA . TYR A 1 97 ? -19.095 23.027 34.243 1.00 52.86 97 TYR A CA 1
ATOM 753 C C . TYR A 1 97 ? -17.585 23.006 34.028 1.00 53.99 97 TYR A C 1
ATOM 754 O O . TYR A 1 97 ? -16.956 24.067 33.944 1.00 52.97 97 TYR A O 1
ATOM 763 N N . TYR A 1 98 ? -16.981 21.823 33.935 1.00 54.13 98 TYR A N 1
ATOM 764 C CA . TYR A 1 98 ? -15.530 21.744 33.825 1.00 56.06 98 TYR A CA 1
ATOM 765 C C . TYR A 1 98 ? -15.032 21.895 32.394 1.00 57.69 98 TYR A C 1
ATOM 766 O O . TYR A 1 98 ? -13.816 21.910 32.178 1.00 59.09 98 TYR A O 1
ATOM 775 N N . ASP A 1 99 ? -15.930 22.003 31.419 1.00 59.71 99 ASP A N 1
ATOM 776 C CA . ASP A 1 99 ? -15.545 22.174 30.020 1.00 60.84 99 ASP A CA 1
ATOM 777 C C . ASP A 1 99 ? -15.473 23.669 29.738 1.00 62.06 99 ASP A C 1
ATOM 778 O O . ASP A 1 99 ? -16.496 24.321 29.514 1.00 63.26 99 ASP A O 1
ATOM 783 N N . ALA A 1 100 ? -14.260 24.215 29.758 1.00 62.07 100 ALA A N 1
ATOM 784 C CA . ALA A 1 100 ? -14.037 25.628 29.492 1.00 61.87 100 ALA A CA 1
ATOM 785 C C . ALA A 1 100 ? -13.856 25.929 28.011 1.00 64.29 100 ALA A C 1
ATOM 786 O O . ALA A 1 100 ? -13.648 27.092 27.651 1.00 65.55 100 ALA A O 1
ATOM 788 N N . THR A 1 101 ? -13.923 24.919 27.145 1.00 64.42 101 THR A N 1
ATOM 789 C CA . THR A 1 101 ? -13.780 25.166 25.716 1.00 65.86 101 THR A CA 1
ATOM 790 C C . THR A 1 101 ? -15.104 25.550 25.074 1.00 64.61 101 THR A C 1
ATOM 791 O O . THR A 1 101 ? -15.115 26.236 24.046 1.00 66.81 101 THR A O 1
ATOM 795 N N . LYS A 1 102 ? -16.213 25.127 25.662 1.00 67.13 102 LYS A N 1
ATOM 796 C CA . LYS A 1 102 ? -17.553 25.402 25.175 1.00 66.96 102 LYS A CA 1
ATOM 797 C C . LYS A 1 102 ? -18.377 26.004 26.301 1.00 65.26 102 LYS A C 1
ATOM 798 O O . LYS A 1 102 ? -18.036 25.853 27.480 1.00 63.29 102 LYS A O 1
ATOM 804 N N . PRO A 1 103 ? -19.454 26.717 25.972 1.00 65.29 103 PRO A N 1
ATOM 805 C CA . PRO A 1 103 ? -20.292 27.306 27.021 1.00 62.51 103 PRO A CA 1
ATOM 806 C C . PRO A 1 103 ? -20.953 26.244 27.887 1.00 61.35 103 PRO A C 1
ATOM 807 O O . PRO A 1 103 ? -21.201 25.117 27.453 1.00 62.29 103 PRO A O 1
ATOM 811 N N . SER A 1 104 ? -21.232 26.620 29.133 1.00 60.58 104 SER A N 1
ATOM 812 C CA . SER A 1 104 ? -21.933 25.768 30.080 1.00 59.58 104 SER A CA 1
ATOM 813 C C . SER A 1 104 ? -23.122 26.528 30.650 1.00 58.90 104 SER A C 1
ATOM 814 O O . SER A 1 104 ? -23.161 27.760 30.633 1.00 57.83 104 SER A O 1
ATOM 817 N N . TYR A 1 105 ? -24.099 25.775 31.165 1.00 57.29 105 TYR A N 1
ATOM 818 C CA . TYR A 1 105 ? -25.267 26.410 31.766 1.00 59.61 105 TYR A CA 1
ATOM 819 C C . TYR A 1 105 ? -24.914 27.124 33.065 1.00 56.63 105 TYR A C 1
ATOM 820 O O . TYR A 1 105 ? -25.545 28.131 33.406 1.00 57.47 105 TYR A O 1
ATOM 829 N N . LEU A 1 106 ? -23.922 26.618 33.803 1.00 56.44 106 LEU A N 1
ATOM 830 C CA . LEU A 1 106 ? -23.438 27.336 34.978 1.00 55.28 106 LEU A CA 1
ATOM 831 C C . LEU A 1 106 ? -22.860 28.689 34.582 1.00 58.92 106 LEU A C 1
ATOM 832 O O . LEU A 1 106 ? -23.090 29.698 35.259 1.00 62.38 106 LEU A O 1
ATOM 837 N N . GLU A 1 107 ? -22.115 28.728 33.477 1.00 55.23 107 GLU A N 1
ATOM 838 C CA . GLU A 1 107 ? -21.528 29.981 33.018 1.00 58.99 107 GLU A CA 1
ATOM 839 C C . GLU A 1 107 ? -22.601 30.964 32.567 1.00 61.37 107 GLU A C 1
ATOM 840 O O . GLU A 1 107 ? -22.457 32.175 32.773 1.00 62.57 107 GLU A O 1
ATOM 846 N N . GLU A 1 108 ? -23.685 30.466 31.964 1.00 59.95 108 GLU A N 1
ATOM 847 C CA . GLU A 1 108 ? -24.776 31.348 31.565 1.00 64.78 108 GLU A CA 1
ATOM 848 C C . GLU A 1 108 ? -25.532 31.879 32.776 1.00 61.59 108 GLU A C 1
ATOM 849 O O . GLU A 1 108 ? -25.998 33.024 32.761 1.00 65.17 108 GLU A O 1
ATOM 855 N N . ILE A 1 109 ? -25.669 31.066 33.826 1.00 64.43 109 ILE A N 1
ATOM 856 C CA . ILE A 1 109 ? -26.305 31.535 35.056 1.00 62.40 109 ILE A CA 1
ATOM 857 C C . ILE A 1 109 ? -25.505 32.684 35.656 1.00 62.70 109 ILE A C 1
ATOM 858 O O . ILE A 1 109 ? -26.055 33.734 36.010 1.00 65.43 109 ILE A O 1
ATOM 863 N N . LEU A 1 110 ? -24.187 32.505 35.764 1.00 61.37 110 LEU A N 1
ATOM 864 C CA . LEU A 1 110 ? -23.346 33.520 36.387 1.00 64.58 110 LEU A CA 1
ATOM 865 C C . LEU A 1 110 ? -23.257 34.787 35.544 1.00 72.12 110 LEU A C 1
ATOM 866 O O . LEU A 1 110 ? -23.089 35.881 36.095 1.00 76.47 110 LEU A O 1
ATOM 871 N N . LEU A 1 111 ? -23.365 34.667 34.218 1.00 66.95 111 LEU A N 1
ATOM 872 C CA . LEU A 1 111 ? -23.326 35.850 33.362 1.00 72.91 111 LEU A CA 1
ATOM 873 C C . LEU A 1 111 ? -24.629 36.634 33.448 1.00 77.89 111 LEU A C 1
ATOM 874 O O . LEU A 1 111 ? -24.615 37.859 33.615 1.00 83.18 111 LEU A O 1
ATOM 879 N N . ALA A 1 112 ? -25.768 35.947 33.322 1.00 76.40 112 ALA A N 1
ATOM 880 C CA . ALA A 1 112 ? -27.052 36.621 33.487 1.00 80.35 112 ALA A CA 1
ATOM 881 C C . ALA A 1 112 ? -27.201 37.186 34.893 1.00 79.79 112 ALA A C 1
ATOM 882 O O . ALA A 1 112 ? -27.835 38.232 35.076 1.00 84.77 112 ALA A O 1
ATOM 884 N N . ARG A 1 113 ? -26.618 36.507 35.886 1.00 76.03 113 ARG A N 1
ATOM 885 C CA . ARG A 1 113 ? -26.480 36.953 37.272 1.00 76.63 113 ARG A CA 1
ATOM 886 C C . ARG A 1 113 ? -27.704 37.680 37.821 1.00 80.94 113 ARG A C 1
ATOM 887 O O . ARG A 1 113 ? -27.569 38.628 38.600 1.00 84.04 113 ARG A O 1
ATOM 895 N N . LYS A 1 114 ? -28.901 37.242 37.437 1.00 82.43 114 LYS A N 1
ATOM 896 C CA . LYS A 1 114 ? -30.123 37.772 38.040 1.00 86.18 114 LYS A CA 1
ATOM 897 C C . LYS A 1 114 ? -30.262 37.147 39.422 1.00 82.56 114 LYS A C 1
ATOM 898 O O . LYS A 1 114 ? -30.945 36.141 39.606 1.00 79.01 114 LYS A O 1
ATOM 904 N N . PHE A 1 115 ? -29.592 37.747 40.406 1.00 83.58 115 PHE A N 1
ATOM 905 C CA . PHE A 1 115 ? -29.566 37.239 41.777 1.00 80.49 115 PHE A CA 1
ATOM 906 C C . PHE A 1 115 ? -30.237 38.266 42.684 1.00 84.02 115 PHE A C 1
ATOM 907 O O . PHE A 1 115 ? -29.628 39.279 43.042 1.00 87.57 115 PHE A O 1
ATOM 915 N N . ASP A 1 116 ? -31.485 38.002 43.063 1.00 84.63 116 ASP A N 1
ATOM 916 C CA . ASP A 1 116 ? -32.210 38.919 43.928 1.00 89.09 116 ASP A CA 1
ATOM 917 C C . ASP A 1 116 ? -31.645 38.860 45.348 1.00 86.34 116 ASP A C 1
ATOM 918 O O . ASP A 1 116 ? -30.762 38.058 45.667 1.00 79.90 116 ASP A O 1
ATOM 923 N N . ASN A 1 117 ? -32.172 39.727 46.215 1.00 87.32 117 ASN A N 1
ATOM 924 C CA . ASN A 1 117 ? -31.630 39.847 47.564 1.00 86.45 117 ASN A CA 1
ATOM 925 C C . ASN A 1 117 ? -31.838 38.578 48.382 1.00 81.08 117 ASN A C 1
ATOM 926 O O . ASN A 1 117 ? -31.047 38.294 49.288 1.00 79.60 117 ASN A O 1
ATOM 931 N N . VAL A 1 118 ? -32.883 37.803 48.082 1.00 83.87 118 VAL A N 1
ATOM 932 C CA . VAL A 1 118 ? -33.203 36.637 48.903 1.00 80.60 118 VAL A CA 1
ATOM 933 C C . VAL A 1 118 ? -32.177 35.529 48.691 1.00 75.52 118 VAL A C 1
ATOM 934 O O . VAL A 1 118 ? -31.699 34.915 49.652 1.00 74.54 118 VAL A O 1
ATOM 938 N N . ILE A 1 119 ? -31.823 35.254 47.432 1.00 76.73 119 ILE A N 1
ATOM 939 C CA . ILE A 1 119 ? -30.875 34.181 47.154 1.00 71.39 119 ILE A CA 1
ATOM 940 C C . ILE A 1 119 ? -29.471 34.536 47.631 1.00 70.35 119 ILE A C 1
ATOM 941 O O . ILE A 1 119 ? -28.672 33.637 47.920 1.00 66.83 119 ILE A O 1
ATOM 946 N N . LEU A 1 120 ? -29.149 35.827 47.735 1.00 70.04 120 LEU A N 1
ATOM 947 C CA . LEU A 1 120 ? -27.859 36.213 48.296 1.00 69.09 120 LEU A CA 1
ATOM 948 C C . LEU A 1 120 ? -27.786 35.908 49.786 1.00 69.70 120 LEU A C 1
ATOM 949 O O . LEU A 1 120 ? -26.700 35.620 50.303 1.00 67.91 120 LEU A O 1
ATOM 954 N N . GLU A 1 121 ? -28.921 35.969 50.488 1.00 69.96 121 GLU A N 1
ATOM 955 C CA . GLU A 1 121 ? -28.939 35.597 51.899 1.00 71.08 121 GLU A CA 1
ATOM 956 C C . GLU A 1 121 ? -28.607 34.121 52.075 1.00 63.28 121 GLU A C 1
ATOM 957 O O . GLU A 1 121 ? -27.754 33.759 52.894 1.00 62.58 121 GLU A O 1
ATOM 963 N N . ARG A 1 122 ? -29.278 33.253 51.313 1.00 63.53 122 ARG A N 1
ATOM 964 C CA . ARG A 1 122 ? -29.016 31.821 51.409 1.00 58.98 122 ARG A CA 1
ATOM 965 C C . ARG A 1 122 ? -27.561 31.505 51.091 1.00 55.88 122 ARG A C 1
ATOM 966 O O . ARG A 1 122 ? -26.936 30.682 51.769 1.00 53.25 122 ARG A O 1
ATOM 974 N N . ALA A 1 123 ? -27.007 32.150 50.060 1.00 58.36 123 ALA A N 1
ATOM 975 C CA . ALA A 1 123 ? -25.609 31.922 49.708 1.00 55.80 123 ALA A CA 1
ATOM 976 C C . ALA A 1 123 ? -24.687 32.262 50.870 1.00 55.53 123 ALA A C 1
ATOM 977 O O . ALA A 1 123 ? -23.715 31.545 51.132 1.00 51.29 123 ALA A O 1
ATOM 979 N N . GLN A 1 124 ? -24.978 33.351 51.585 1.00 55.99 124 GLN A N 1
ATOM 980 C CA . GLN A 1 124 ? -24.171 33.693 52.750 1.00 58.39 124 GLN A CA 1
ATOM 981 C C . GLN A 1 124 ? -24.372 32.692 53.881 1.00 56.49 124 GLN A C 1
ATOM 982 O O . GLN A 1 124 ? -23.426 32.394 54.619 1.00 55.43 124 GLN A O 1
ATOM 988 N N . ARG A 1 125 ? -25.589 32.160 54.028 1.00 56.09 125 ARG A N 1
ATOM 989 C CA . ARG A 1 125 ? -25.829 31.126 55.028 1.00 55.85 125 ARG A CA 1
ATOM 990 C C . ARG A 1 125 ? -25.102 29.834 54.670 1.00 50.13 125 ARG A C 1
ATOM 991 O O . ARG A 1 125 ? -24.566 29.152 55.552 1.00 49.51 125 ARG A O 1
ATOM 999 N N . VAL A 1 126 ? -25.072 29.483 53.381 1.00 54.60 126 VAL A N 1
ATOM 1000 C CA . VAL A 1 126 ? -24.399 28.257 52.959 1.00 50.41 126 VAL A CA 1
ATOM 1001 C C . VAL A 1 126 ? -22.894 28.375 53.162 1.00 51.26 126 VAL A C 1
ATOM 1002 O O . VAL A 1 126 ? -22.228 27.408 53.551 1.00 50.36 126 VAL A O 1
ATOM 1006 N N . ILE A 1 127 ? -22.335 29.560 52.906 1.00 50.52 127 ILE A N 1
ATOM 1007 C CA . ILE A 1 127 ? -20.908 29.776 53.133 1.00 51.31 127 ILE A CA 1
ATOM 1008 C C . ILE A 1 127 ? -20.578 29.602 54.610 1.00 57.00 127 ILE A C 1
ATOM 1009 O O . ILE A 1 127 ? -19.631 28.895 54.975 1.00 60.47 127 ILE A O 1
ATOM 1014 N N . GLU A 1 128 ? -21.368 30.234 55.482 1.00 54.09 128 GLU A N 1
ATOM 1015 C CA . GLU A 1 128 ? -21.145 30.098 56.917 1.00 57.18 128 GLU A CA 1
ATOM 1016 C C . GLU A 1 128 ? -21.337 28.656 57.371 1.00 53.73 128 GLU A C 1
ATOM 1017 O O . GLU A 1 128 ? -20.582 28.155 58.213 1.00 51.82 128 GLU A O 1
ATOM 1023 N N . LEU A 1 129 ? -22.338 27.967 56.814 1.00 54.94 129 LEU A N 1
ATOM 1024 C CA . LEU A 1 129 ? -22.576 26.573 57.178 1.00 52.68 129 LEU A CA 1
ATOM 1025 C C . LEU A 1 129 ? -21.388 25.691 56.813 1.00 51.20 129 LEU A C 1
ATOM 1026 O O . LEU A 1 129 ? -20.977 24.832 57.602 1.00 51.52 129 LEU A O 1
ATOM 1031 N N . LEU A 1 130 ? -20.826 25.886 55.615 1.00 56.22 130 LEU A N 1
ATOM 1032 C CA . LEU A 1 130 ? -19.730 25.036 55.159 1.00 53.03 130 LEU A CA 1
ATOM 1033 C C . LEU A 1 130 ? -18.464 25.276 55.971 1.00 54.99 130 LEU A C 1
ATOM 1034 O O . LEU A 1 130 ? -17.767 24.323 56.343 1.00 55.31 130 LEU A O 1
ATOM 1039 N N . ARG A 1 131 ? -18.152 26.541 56.259 1.00 49.62 131 ARG A N 1
ATOM 1040 C CA . ARG A 1 131 ? -16.946 26.853 57.017 1.00 52.43 131 ARG A CA 1
ATOM 1041 C C . ARG A 1 131 ? -16.974 26.229 58.407 1.00 55.41 131 ARG A C 1
ATOM 1042 O O . ARG A 1 131 ? -15.917 25.914 58.967 1.00 57.42 131 ARG A O 1
ATOM 1050 N N . ARG A 1 132 ? -18.166 26.037 58.975 1.00 52.30 132 ARG A N 1
ATOM 1051 C CA . ARG A 1 132 ? -18.286 25.525 60.334 1.00 56.88 132 ARG A CA 1
ATOM 1052 C C . ARG A 1 132 ? -18.325 24.005 60.407 1.00 55.63 132 ARG A C 1
ATOM 1053 O O . ARG A 1 132 ? -17.814 23.430 61.375 1.00 59.23 132 ARG A O 1
ATOM 1061 N N . TYR A 1 133 ? -18.920 23.335 59.425 1.00 63.06 133 TYR A N 1
ATOM 1062 C CA . TYR A 1 133 ? -18.872 21.880 59.398 1.00 62.55 133 TYR A CA 1
ATOM 1063 C C . TYR A 1 133 ? -17.623 21.356 58.697 1.00 63.12 133 TYR A C 1
ATOM 1064 O O . TYR A 1 133 ? -17.531 20.149 58.447 1.00 65.22 133 TYR A O 1
ATOM 1073 N N . LYS A 1 134 ? -16.710 22.263 58.336 1.00 84.24 134 LYS A N 1
ATOM 1074 C CA . LYS A 1 134 ? -15.245 22.102 58.312 1.00 83.00 134 LYS A CA 1
ATOM 1075 C C . LYS A 1 134 ? -14.636 23.129 57.366 1.00 79.93 134 LYS A C 1
ATOM 1076 O O . LYS A 1 134 ? -13.441 23.424 57.446 1.00 79.03 134 LYS A O 1
ATOM 1082 N N . ARG A 1 147 ? 2.213 18.761 61.829 1.00 98.50 147 ARG A N 1
ATOM 1083 C CA . ARG A 1 147 ? 1.613 19.004 60.521 1.00 95.70 147 ARG A CA 1
ATOM 1084 C C . ARG A 1 147 ? 2.158 20.286 59.853 1.00 93.36 147 ARG A C 1
ATOM 1085 O O . ARG A 1 147 ? 2.877 20.193 58.856 1.00 91.12 147 ARG A O 1
ATOM 1093 N N . PRO A 1 148 ? 1.854 21.470 60.391 1.00 92.92 148 PRO A N 1
ATOM 1094 C CA . PRO A 1 148 ? 2.162 22.699 59.661 1.00 90.74 148 PRO A CA 1
ATOM 1095 C C . PRO A 1 148 ? 3.569 23.180 59.965 1.00 91.82 148 PRO A C 1
ATOM 1096 O O . PRO A 1 148 ? 3.936 23.372 61.134 1.00 93.23 148 PRO A O 1
ATOM 1100 N N . PRO A 1 149 ? 4.386 23.398 58.938 1.00 87.32 149 PRO A N 1
ATOM 1101 C CA . PRO A 1 149 ? 5.768 23.822 59.178 1.00 84.65 149 PRO A CA 1
ATOM 1102 C C . PRO A 1 149 ? 5.832 25.225 59.758 1.00 85.82 149 PRO A C 1
ATOM 1103 O O . PRO A 1 149 ? 5.022 26.098 59.438 1.00 84.21 149 PRO A O 1
ATOM 1107 N N . ARG A 1 150 ? 6.814 25.430 60.631 1.00 88.91 150 ARG A N 1
ATOM 1108 C CA . ARG A 1 150 ? 7.078 26.731 61.240 1.00 90.64 150 ARG A CA 1
ATOM 1109 C C . ARG A 1 150 ? 8.214 27.378 60.459 1.00 89.91 150 ARG A C 1
ATOM 1110 O O . ARG A 1 150 ? 9.384 27.030 60.641 1.00 91.76 150 ARG A O 1
ATOM 1118 N N . THR A 1 151 ? 7.871 28.320 59.585 1.00 87.37 151 THR A N 1
ATOM 1119 C CA . THR A 1 151 ? 8.867 28.975 58.751 1.00 86.54 151 THR A CA 1
ATOM 1120 C C . THR A 1 151 ? 8.418 30.399 58.459 1.00 85.54 151 THR A C 1
ATOM 1121 O O . THR A 1 151 ? 7.271 30.779 58.709 1.00 84.93 151 THR A O 1
ATOM 1125 N N . ASP A 1 152 ? 9.348 31.188 57.925 1.00 85.57 152 ASP A N 1
ATOM 1126 C CA . ASP A 1 152 ? 9.078 32.558 57.515 1.00 84.67 152 ASP A CA 1
ATOM 1127 C C . ASP A 1 152 ? 8.598 32.661 56.073 1.00 80.67 152 ASP A C 1
ATOM 1128 O O . ASP A 1 152 ? 8.158 33.739 55.658 1.00 79.59 152 ASP A O 1
ATOM 1133 N N . LYS A 1 153 ? 8.674 31.577 55.306 1.00 78.64 153 LYS A N 1
ATOM 1134 C CA . LYS A 1 153 ? 8.264 31.592 53.913 1.00 75.03 153 LYS A CA 1
ATOM 1135 C C . LYS A 1 153 ? 6.745 31.494 53.799 1.00 73.37 153 LYS A C 1
ATOM 1136 O O . LYS A 1 153 ? 6.053 31.022 54.705 1.00 75.47 153 LYS A O 1
ATOM 1142 N N . LYS A 1 154 ? 6.229 31.949 52.660 1.00 74.04 154 LYS A N 1
ATOM 1143 C CA . LYS A 1 154 ? 4.800 31.847 52.396 1.00 72.84 154 LYS A CA 1
ATOM 1144 C C . LYS A 1 154 ? 4.413 30.390 52.179 1.00 71.34 154 LYS A C 1
ATOM 1145 O O . LYS A 1 154 ? 5.060 29.670 51.414 1.00 66.65 154 LYS A O 1
ATOM 1151 N N . ILE A 1 155 ? 3.362 29.953 52.864 1.00 71.65 155 ILE A N 1
ATOM 1152 C CA . ILE A 1 155 ? 2.894 28.573 52.786 1.00 71.41 155 ILE A CA 1
ATOM 1153 C C . ILE A 1 155 ? 1.971 28.438 51.580 1.00 68.24 155 ILE A C 1
ATOM 1154 O O . ILE A 1 155 ? 0.914 29.078 51.522 1.00 68.27 155 ILE A O 1
ATOM 1159 N N . ILE A 1 156 ? 2.368 27.605 50.619 1.00 65.94 156 ILE A N 1
ATOM 1160 C CA . ILE A 1 156 ? 1.567 27.301 49.437 1.00 62.35 156 ILE A CA 1
ATOM 1161 C C . ILE A 1 156 ? 1.227 25.813 49.455 1.00 62.45 156 ILE A C 1
ATOM 1162 O O . ILE A 1 156 ? 2.099 24.978 49.721 1.00 62.37 156 ILE A O 1
ATOM 1167 N N . VAL A 1 157 ? -0.042 25.487 49.192 1.00 59.97 157 VAL A N 1
ATOM 1168 C CA . VAL A 1 157 ? -0.518 24.109 49.128 1.00 62.14 157 VAL A CA 1
ATOM 1169 C C . VAL A 1 157 ? -0.975 23.822 47.704 1.00 62.62 157 VAL A C 1
ATOM 1170 O O . VAL A 1 157 ? -1.605 24.667 47.058 1.00 56.35 157 VAL A O 1
ATOM 1174 N N . VAL A 1 158 ? -0.640 22.633 47.213 1.00 58.65 158 VAL A N 1
ATOM 1175 C CA . VAL A 1 158 ? -1.004 22.205 45.865 1.00 56.74 158 VAL A CA 1
ATOM 1176 C C . VAL A 1 158 ? -1.672 20.838 45.944 1.00 59.75 158 VAL A C 1
ATOM 1177 O O . VAL A 1 158 ? -1.006 19.842 46.257 1.00 60.49 158 VAL A O 1
ATOM 1181 N N . PRO A 1 159 ? -2.978 20.741 45.684 1.00 59.40 159 PRO A N 1
ATOM 1182 C CA . PRO A 1 159 ? -3.651 19.433 45.689 1.00 60.96 159 PRO A CA 1
ATOM 1183 C C . PRO A 1 159 ? -3.466 18.742 44.347 1.00 60.97 159 PRO A C 1
ATOM 1184 O O . PRO A 1 159 ? -3.833 19.283 43.302 1.00 60.44 159 PRO A O 1
ATOM 1188 N N . GLY A 1 160 ? -2.880 17.549 44.376 1.00 62.70 160 GLY A N 1
ATOM 1189 C CA . GLY A 1 160 ? -2.740 16.776 43.160 1.00 61.80 160 GLY A CA 1
ATOM 1190 C C . GLY A 1 160 ? -4.072 16.234 42.676 1.00 61.80 160 GLY A C 1
ATOM 1191 O O . GLY A 1 160 ? -5.008 16.023 43.447 1.00 61.72 160 GLY A O 1
ATOM 1192 N N . GLN A 1 161 ? -4.152 16.008 41.369 1.00 60.60 161 GLN A N 1
ATOM 1193 C CA . GLN A 1 161 ? -5.341 15.461 40.739 1.00 61.02 161 GLN A CA 1
ATOM 1194 C C . GLN A 1 161 ? -4.996 14.166 40.019 1.00 61.79 161 GLN A C 1
ATOM 1195 O O . GLN A 1 161 ? -3.828 13.862 39.764 1.00 62.22 161 GLN A O 1
ATOM 1201 N N . VAL A 1 162 ? -6.032 13.402 39.691 1.00 60.86 162 VAL A N 1
ATOM 1202 C CA . VAL A 1 162 ? -5.880 12.274 38.780 1.00 61.67 162 VAL A CA 1
ATOM 1203 C C . VAL A 1 162 ? -5.758 12.839 37.372 1.00 60.51 162 VAL A C 1
ATOM 1204 O O . VAL A 1 162 ? -6.667 13.520 36.886 1.00 58.99 162 VAL A O 1
ATOM 1208 N N . GLU A 1 163 ? -4.626 12.571 36.718 1.00 62.31 163 GLU A N 1
ATOM 1209 C CA . GLU A 1 163 ? -4.311 13.249 35.465 1.00 62.57 163 GLU A CA 1
ATOM 1210 C C . GLU A 1 163 ? -5.242 12.855 34.326 1.00 64.27 163 GLU A C 1
ATOM 1211 O O . GLU A 1 163 ? -5.378 13.619 33.366 1.00 62.95 163 GLU A O 1
ATOM 1217 N N . SER A 1 164 ? -5.892 11.698 34.411 1.00 66.57 164 SER A N 1
ATOM 1218 C CA . SER A 1 164 ? -6.828 11.271 33.380 1.00 67.94 164 SER A CA 1
ATOM 1219 C C . SER A 1 164 ? -8.215 11.888 33.542 1.00 69.27 164 SER A C 1
ATOM 1220 O O . SER A 1 164 ? -9.132 11.503 32.808 1.00 68.86 164 SER A O 1
ATOM 1223 N N . ASP A 1 165 ? -8.387 12.823 34.477 1.00 68.61 165 ASP A N 1
ATOM 1224 C CA . ASP A 1 165 ? -9.692 13.428 34.707 1.00 68.93 165 ASP A CA 1
ATOM 1225 C C . ASP A 1 165 ? -10.072 14.347 33.551 1.00 63.91 165 ASP A C 1
ATOM 1226 O O . ASP A 1 165 ? -9.220 14.970 32.913 1.00 61.47 165 ASP A O 1
ATOM 1231 N N . ALA A 1 166 ? -11.379 14.419 33.283 1.00 65.66 166 ALA A N 1
ATOM 1232 C CA . ALA A 1 166 ? -11.870 15.229 32.172 1.00 62.53 166 ALA A CA 1
ATOM 1233 C C . ALA A 1 166 ? -11.665 16.720 32.415 1.00 58.11 166 ALA A C 1
ATOM 1234 O O . ALA A 1 166 ? -11.471 17.480 31.459 1.00 56.27 166 ALA A O 1
ATOM 1236 N N . SER A 1 167 ? -11.700 17.160 33.676 1.00 59.97 167 SER A N 1
ATOM 1237 C CA . SER A 1 167 ? -11.529 18.580 33.965 1.00 57.95 167 SER A CA 1
ATOM 1238 C C . SER A 1 167 ? -10.143 19.086 33.588 1.00 55.00 167 SER A C 1
ATOM 1239 O O . SER A 1 167 ? -9.964 20.293 33.408 1.00 52.53 167 SER A O 1
ATOM 1242 N N . ILE A 1 168 ? -9.154 18.203 33.475 1.00 56.68 168 ILE A N 1
ATOM 1243 C CA . ILE A 1 168 ? -7.850 18.636 32.989 1.00 56.04 168 ILE A CA 1
ATOM 1244 C C . ILE A 1 168 ? -7.823 18.645 31.466 1.00 55.38 168 ILE A C 1
ATOM 1245 O O . ILE A 1 168 ? -7.214 19.527 30.849 1.00 53.05 168 ILE A O 1
ATOM 1250 N N . LYS A 1 169 ? -8.500 17.678 30.844 1.00 56.63 169 LYS A N 1
ATOM 1251 C CA . LYS A 1 169 ? -8.535 17.602 29.390 1.00 56.89 169 LYS A CA 1
ATOM 1252 C C . LYS A 1 169 ? -9.263 18.799 28.791 1.00 56.93 169 LYS A C 1
ATOM 1253 O O . LYS A 1 169 ? -8.750 19.454 27.879 1.00 56.24 169 LYS A O 1
ATOM 1259 N N . PHE A 1 170 ? -10.458 19.105 29.292 1.00 55.96 170 PHE A N 1
ATOM 1260 C CA . PHE A 1 170 ? -11.266 20.190 28.750 1.00 58.78 170 PHE A CA 1
ATOM 1261 C C . PHE A 1 170 ? -11.221 21.457 29.594 1.00 58.88 170 PHE A C 1
ATOM 1262 O O . PHE A 1 170 ? -11.876 22.442 29.239 1.00 61.27 170 PHE A O 1
ATOM 1270 N N . GLY A 1 171 ? -10.472 21.463 30.693 1.00 55.05 171 GLY A N 1
ATOM 1271 C CA . GLY A 1 171 ? -10.461 22.624 31.560 1.00 54.67 171 GLY A CA 1
ATOM 1272 C C . GLY A 1 171 ? -9.099 23.255 31.752 1.00 54.27 171 GLY A C 1
ATOM 1273 O O . GLY A 1 171 ? -9.001 24.357 32.297 1.00 54.84 171 GLY A O 1
ATOM 1274 N N . SER A 1 172 ? -8.040 22.578 31.315 1.00 56.03 172 SER A N 1
ATOM 1275 C CA . SER A 1 172 ? -6.690 23.111 31.458 1.00 55.04 172 SER A CA 1
ATOM 1276 C C . SER A 1 172 ? -6.100 23.384 30.083 1.00 55.72 172 SER A C 1
ATOM 1277 O O . SER A 1 172 ? -5.837 22.434 29.330 1.00 56.70 172 SER A O 1
ATOM 1280 N N . PRO A 1 173 ? -5.868 24.646 29.713 1.00 55.92 173 PRO A N 1
ATOM 1281 C CA . PRO A 1 173 ? -5.435 24.936 28.337 1.00 56.71 173 PRO A CA 1
ATOM 1282 C C . PRO A 1 173 ? -3.984 24.590 28.052 1.00 56.31 173 PRO A C 1
ATOM 1283 O O . PRO A 1 173 ? -3.624 24.470 26.875 1.00 59.76 173 PRO A O 1
ATOM 1287 N N . TYR A 1 174 ? -3.142 24.424 29.073 1.00 53.04 174 TYR A N 1
ATOM 1288 C CA . TYR A 1 174 ? -1.710 24.269 28.835 1.00 53.04 174 TYR A CA 1
ATOM 1289 C C . TYR A 1 174 ? -1.089 23.191 29.716 1.00 54.45 174 TYR A C 1
ATOM 1290 O O . TYR A 1 174 ? -0.480 22.244 29.206 1.00 54.83 174 TYR A O 1
ATOM 1299 N N . ILE A 1 175 ? -1.229 23.328 31.033 1.00 53.75 175 ILE A N 1
ATOM 1300 C CA . ILE A 1 175 ? -0.639 22.379 31.971 1.00 54.50 175 ILE A CA 1
ATOM 1301 C C . ILE A 1 175 ? -1.526 21.144 32.051 1.00 52.77 175 ILE A C 1
ATOM 1302 O O . ILE A 1 175 ? -2.746 21.251 32.216 1.00 50.34 175 ILE A O 1
ATOM 1307 N N . LYS A 1 176 ? -0.916 19.963 31.931 1.00 53.61 176 LYS A N 1
ATOM 1308 C CA . LYS A 1 176 ? -1.668 18.716 31.911 1.00 55.38 176 LYS A CA 1
ATOM 1309 C C . LYS A 1 176 ? -1.243 17.696 32.957 1.00 56.04 176 LYS A C 1
ATOM 1310 O O . LYS A 1 176 ? -1.919 16.671 33.093 1.00 57.58 176 LYS A O 1
ATOM 1316 N N . THR A 1 177 ? -0.157 17.927 33.690 1.00 56.86 177 THR A N 1
ATOM 1317 C CA . THR A 1 177 ? 0.319 16.964 34.673 1.00 59.02 177 THR A CA 1
ATOM 1318 C C . THR A 1 177 ? 0.537 17.651 36.013 1.00 59.38 177 THR A C 1
ATOM 1319 O O . THR A 1 177 ? 0.620 18.879 36.102 1.00 60.45 177 THR A O 1
ATOM 1323 N N . ASN A 1 178 ? 0.624 16.837 37.067 1.00 60.76 178 ASN A N 1
ATOM 1324 C CA . ASN A 1 178 ? 0.948 17.379 38.382 1.00 60.55 178 ASN A CA 1
ATOM 1325 C C . ASN A 1 178 ? 2.380 17.893 38.421 1.00 61.29 178 ASN A C 1
ATOM 1326 O O . ASN A 1 178 ? 2.666 18.906 39.070 1.00 60.40 178 ASN A O 1
ATOM 1331 N N . LEU A 1 179 ? 3.293 17.206 37.729 1.00 61.04 179 LEU A N 1
ATOM 1332 C CA . LEU A 1 179 ? 4.691 17.626 37.718 1.00 63.16 179 LEU A CA 1
ATOM 1333 C C . LEU A 1 179 ? 4.849 18.987 37.054 1.00 61.75 179 LEU A C 1
ATOM 1334 O O . LEU A 1 179 ? 5.574 19.852 37.559 1.00 61.80 179 LEU A O 1
ATOM 1339 N N . GLU A 1 180 ? 4.176 19.195 35.919 1.00 60.27 180 GLU A N 1
ATOM 1340 C CA . GLU A 1 180 ? 4.184 20.510 35.288 1.00 60.54 180 GLU A CA 1
ATOM 1341 C C . GLU A 1 180 ? 3.497 21.551 36.162 1.00 55.01 180 GLU A C 1
ATOM 1342 O O . GLU A 1 180 ? 3.912 22.716 36.177 1.00 55.20 180 GLU A O 1
ATOM 1348 N N . LEU A 1 181 ? 2.452 21.156 36.891 1.00 57.69 181 LEU A N 1
ATOM 1349 C CA . LEU A 1 181 ? 1.831 22.074 37.838 1.00 54.76 181 LEU A CA 1
ATOM 1350 C C . LEU A 1 181 ? 2.808 22.452 38.942 1.00 56.91 181 LEU A C 1
ATOM 1351 O O . LEU A 1 181 ? 3.051 23.638 39.193 1.00 57.15 181 LEU A O 1
ATOM 1356 N N . LEU A 1 182 ? 3.393 21.449 39.604 1.00 56.96 182 LEU A N 1
ATOM 1357 C CA . LEU A 1 182 ? 4.369 21.720 40.653 1.00 59.09 182 LEU A CA 1
ATOM 1358 C C . LEU A 1 182 ? 5.560 22.497 40.110 1.00 62.07 182 LEU A C 1
ATOM 1359 O O . LEU A 1 182 ? 6.106 23.370 40.796 1.00 63.98 182 LEU A O 1
ATOM 1364 N N . LYS A 1 183 ? 5.977 22.193 38.879 1.00 61.56 183 LYS A N 1
ATOM 1365 C CA . LYS A 1 183 ? 7.017 22.986 38.232 1.00 64.26 183 LYS A CA 1
ATOM 1366 C C . LYS A 1 183 ? 6.578 24.437 38.090 1.00 61.50 183 LYS A C 1
ATOM 1367 O O . LYS A 1 183 ? 7.259 25.355 38.557 1.00 62.89 183 LYS A O 1
ATOM 1373 N N . SER A 1 184 ? 5.419 24.657 37.463 1.00 60.27 184 SER A N 1
ATOM 1374 C CA . SER A 1 184 ? 4.932 26.015 37.248 1.00 58.55 184 SER A CA 1
ATOM 1375 C C . SER A 1 184 ? 4.683 26.748 38.561 1.00 59.64 184 SER A C 1
ATOM 1376 O O . SER A 1 184 ? 4.872 27.968 38.631 1.00 62.79 184 SER A O 1
ATOM 1379 N N . VAL A 1 185 ? 4.256 26.032 39.606 1.00 58.29 185 VAL A N 1
ATOM 1380 C CA . VAL A 1 185 ? 4.032 26.676 40.898 1.00 57.56 185 VAL A CA 1
ATOM 1381 C C . VAL A 1 185 ? 5.343 27.203 41.464 1.00 60.57 185 VAL A C 1
ATOM 1382 O O . VAL A 1 185 ? 5.406 28.324 41.985 1.00 61.18 185 VAL A O 1
ATOM 1386 N N . ARG A 1 186 ? 6.413 26.412 41.363 1.00 59.55 186 ARG A N 1
ATOM 1387 C CA . ARG A 1 186 ? 7.691 26.845 41.915 1.00 63.46 186 ARG A CA 1
ATOM 1388 C C . ARG A 1 186 ? 8.289 27.990 41.106 1.00 66.67 186 ARG A C 1
ATOM 1389 O O . ARG A 1 186 ? 8.887 28.909 41.678 1.00 68.66 186 ARG A O 1
ATOM 1397 N N . GLU A 1 187 ? 8.138 27.961 39.778 1.00 65.25 187 GLU A N 1
ATOM 1398 C CA . GLU A 1 187 ? 8.711 29.025 38.957 1.00 69.62 187 GLU A CA 1
ATOM 1399 C C . GLU A 1 187 ? 8.107 30.378 39.310 1.00 68.37 187 GLU A C 1
ATOM 1400 O O . GLU A 1 187 ? 8.810 31.395 39.328 1.00 70.88 187 GLU A O 1
ATOM 1406 N N . HIS A 1 188 ? 6.805 30.410 39.603 1.00 66.64 188 HIS A N 1
ATOM 1407 C CA . HIS A 1 188 ? 6.155 31.658 39.978 1.00 66.36 188 HIS A CA 1
ATOM 1408 C C . HIS A 1 188 ? 6.380 32.024 41.440 1.00 66.29 188 HIS A C 1
ATOM 1409 O O . HIS A 1 188 ? 6.178 33.186 41.808 1.00 68.10 188 HIS A O 1
ATOM 1416 N N . ASN A 1 189 ? 6.797 31.072 42.275 1.00 67.26 189 ASN A N 1
ATOM 1417 C CA . ASN A 1 189 ? 7.010 31.312 43.705 1.00 67.86 189 ASN A CA 1
ATOM 1418 C C . ASN A 1 189 ? 8.324 30.669 44.127 1.00 69.74 189 ASN A C 1
ATOM 1419 O O . ASN A 1 189 ? 8.350 29.556 44.666 1.00 70.08 189 ASN A O 1
ATOM 1424 N N . PRO A 1 190 ? 9.447 31.356 43.901 1.00 68.42 190 PRO A N 1
ATOM 1425 C CA . PRO A 1 190 ? 10.753 30.714 44.128 1.00 71.67 190 PRO A CA 1
ATOM 1426 C C . PRO A 1 190 ? 11.070 30.435 45.589 1.00 74.16 190 PRO A C 1
ATOM 1427 O O . PRO A 1 190 ? 11.767 29.454 45.875 1.00 74.79 190 PRO A O 1
ATOM 1431 N N . ASN A 1 191 ? 10.592 31.262 46.521 1.00 73.20 191 ASN A N 1
ATOM 1432 C CA . ASN A 1 191 ? 10.983 31.152 47.921 1.00 73.01 191 ASN A CA 1
ATOM 1433 C C . ASN A 1 191 ? 9.891 30.607 48.829 1.00 79.82 191 ASN A C 1
ATOM 1434 O O . ASN A 1 191 ? 10.158 30.370 50.013 1.00 83.36 191 ASN A O 1
ATOM 1439 N N . ALA A 1 192 ? 8.680 30.406 48.321 1.00 78.14 192 ALA A N 1
ATOM 1440 C CA . ALA A 1 192 ? 7.584 29.953 49.162 1.00 72.09 192 ALA A CA 1
ATOM 1441 C C . ALA A 1 192 ? 7.787 28.499 49.583 1.00 69.99 192 ALA A C 1
ATOM 1442 O O . ALA A 1 192 ? 8.517 27.732 48.949 1.00 68.69 192 ALA A O 1
ATOM 1444 N N . TYR A 1 193 ? 7.129 28.126 50.679 1.00 71.01 193 TYR A N 1
ATOM 1445 C CA . TYR A 1 193 ? 7.118 26.744 51.145 1.00 72.15 193 TYR A CA 1
ATOM 1446 C C . TYR A 1 193 ? 5.969 26.024 50.449 1.00 68.39 193 TYR A C 1
ATOM 1447 O O . TYR A 1 193 ? 4.796 26.294 50.726 1.00 67.32 193 TYR A O 1
ATOM 1456 N N . ILE A 1 194 ? 6.305 25.111 49.546 1.00 70.61 194 ILE A N 1
ATOM 1457 C CA . ILE A 1 194 ? 5.320 24.388 48.752 1.00 68.50 194 ILE A CA 1
ATOM 1458 C C . ILE A 1 194 ? 5.173 22.989 49.329 1.00 72.05 194 ILE A C 1
ATOM 1459 O O . ILE A 1 194 ? 6.158 22.250 49.448 1.00 74.77 194 ILE A O 1
ATOM 1464 N N . VAL A 1 195 ? 3.947 22.629 49.693 1.00 70.57 195 VAL A N 1
ATOM 1465 C CA . VAL A 1 195 ? 3.617 21.291 50.165 1.00 73.68 195 VAL A CA 1
ATOM 1466 C C . VAL A 1 195 ? 2.634 20.682 49.174 1.00 70.09 195 VAL A C 1
ATOM 1467 O O . VAL A 1 195 ? 1.578 21.266 48.899 1.00 67.30 195 VAL A O 1
ATOM 1471 N N . TYR A 1 196 ? 2.987 19.522 48.628 1.00 73.09 196 TYR A N 1
ATOM 1472 C CA . TYR A 1 196 ? 2.177 18.852 47.620 1.00 71.11 196 TYR A CA 1
ATOM 1473 C C . TYR A 1 196 ? 1.328 17.779 48.286 1.00 73.87 196 TYR A C 1
ATOM 1474 O O . TYR A 1 196 ? 1.862 16.836 48.882 1.00 77.46 196 TYR A O 1
ATOM 1483 N N . LYS A 1 197 ? 0.008 17.928 48.186 1.00 72.72 197 LYS A N 1
ATOM 1484 C CA . LYS A 1 197 ? -0.922 16.926 48.680 1.00 75.09 197 LYS A CA 1
ATOM 1485 C C . LYS A 1 197 ? -1.375 16.072 47.506 1.00 74.07 197 LYS A C 1
ATOM 1486 O O . LYS A 1 197 ? -2.249 16.499 46.736 1.00 70.44 197 LYS A O 1
ATOM 1492 N N . PRO A 1 198 ? -0.822 14.878 47.318 1.00 73.95 198 PRO A N 1
ATOM 1493 C CA . PRO A 1 198 ? -1.221 14.059 46.171 1.00 73.29 198 PRO A CA 1
ATOM 1494 C C . PRO A 1 198 ? -2.651 13.566 46.317 1.00 73.15 198 PRO A C 1
ATOM 1495 O O . PRO A 1 198 ? -3.165 13.394 47.425 1.00 76.16 198 PRO A O 1
ATOM 1499 N N . HIS A 1 199 ? -3.294 13.351 45.176 1.00 73.33 199 HIS A N 1
ATOM 1500 C CA . HIS A 1 199 ? -4.662 12.860 45.188 1.00 73.85 199 HIS A CA 1
ATOM 1501 C C . HIS A 1 199 ? -4.700 11.464 45.807 1.00 80.58 199 HIS A C 1
ATOM 1502 O O . HIS A 1 199 ? -3.793 10.656 45.574 1.00 84.03 199 HIS A O 1
ATOM 1509 N N . PRO A 1 200 ? -5.720 11.151 46.612 1.00 76.73 200 PRO A N 1
ATOM 1510 C CA . PRO A 1 200 ? -5.749 9.831 47.265 1.00 83.38 200 PRO A CA 1
ATOM 1511 C C . PRO A 1 200 ? -5.833 8.668 46.292 1.00 86.64 200 PRO A C 1
ATOM 1512 O O . PRO A 1 200 ? -5.159 7.649 46.493 1.00 89.54 200 PRO A O 1
ATOM 1516 N N . ASP A 1 201 ? -6.624 8.797 45.227 1.00 85.94 201 ASP A N 1
ATOM 1517 C CA . ASP A 1 201 ? -6.890 7.679 44.328 1.00 90.53 201 ASP A CA 1
ATOM 1518 C C . ASP A 1 201 ? -5.712 7.355 43.415 1.00 90.84 201 ASP A C 1
ATOM 1519 O O . ASP A 1 201 ? -5.891 6.693 42.387 1.00 92.39 201 ASP A O 1
ATOM 1524 N N . VAL A 1 202 ? -4.513 7.804 43.773 1.00 90.76 202 VAL A N 1
ATOM 1525 C CA . VAL A 1 202 ? -3.322 7.468 43.003 1.00 91.89 202 VAL A CA 1
ATOM 1526 C C . VAL A 1 202 ? -2.073 7.657 43.856 1.00 93.84 202 VAL A C 1
ATOM 1527 O O . VAL A 1 202 ? -1.015 7.106 43.553 1.00 97.06 202 VAL A O 1
ATOM 1531 N N . PRO A 1 213 ? 7.660 10.765 43.014 1.00 93.22 213 PRO A N 1
ATOM 1532 C CA . PRO A 1 213 ? 7.956 11.191 44.387 1.00 94.26 213 PRO A CA 1
ATOM 1533 C C . PRO A 1 213 ? 9.310 11.889 44.511 1.00 96.07 213 PRO A C 1
ATOM 1534 O O . PRO A 1 213 ? 9.391 12.967 45.102 1.00 93.09 213 PRO A O 1
ATOM 1538 N N . GLY A 1 214 ? 10.358 11.275 43.958 1.00 93.01 214 GLY A N 1
ATOM 1539 C CA . GLY A 1 214 ? 11.672 11.893 44.008 1.00 96.18 214 GLY A CA 1
ATOM 1540 C C . GLY A 1 214 ? 11.770 13.128 43.133 1.00 91.13 214 GLY A C 1
ATOM 1541 O O . GLY A 1 214 ? 12.383 14.127 43.519 1.00 91.54 214 GLY A O 1
ATOM 1542 N N . GLU A 1 215 ? 11.170 13.077 41.942 1.00 95.71 215 GLU A N 1
ATOM 1543 C CA . GLU A 1 215 ? 11.148 14.235 41.058 1.00 91.84 215 GLU A CA 1
ATOM 1544 C C . GLU A 1 215 ? 10.117 15.271 41.482 1.00 86.32 215 GLU A C 1
ATOM 1545 O O . GLU A 1 215 ? 10.201 16.425 41.046 1.00 84.84 215 GLU A O 1
ATOM 1551 N N . LEU A 1 216 ? 9.149 14.888 42.318 1.00 87.81 216 LEU A N 1
ATOM 1552 C CA . LEU A 1 216 ? 8.219 15.868 42.869 1.00 83.15 216 LEU A CA 1
ATOM 1553 C C . LEU A 1 216 ? 8.918 16.787 43.862 1.00 82.80 216 LEU A C 1
ATOM 1554 O O . LEU A 1 216 ? 8.683 18.001 43.866 1.00 80.28 216 LEU A O 1
ATOM 1559 N N . LEU A 1 217 ? 9.788 16.225 44.705 1.00 80.72 217 LEU A N 1
ATOM 1560 C CA . LEU A 1 217 ? 10.503 16.993 45.717 1.00 81.12 217 LEU A CA 1
ATOM 1561 C C . LEU A 1 217 ? 11.492 17.991 45.130 1.00 82.51 217 LEU A C 1
ATOM 1562 O O . LEU A 1 217 ? 11.943 18.883 45.856 1.00 83.83 217 LEU A O 1
ATOM 1567 N N . LYS A 1 218 ? 11.842 17.872 43.848 1.00 83.35 218 LYS A N 1
ATOM 1568 C CA . LYS A 1 218 ? 12.705 18.869 43.226 1.00 84.58 218 LYS A CA 1
ATOM 1569 C C . LYS A 1 218 ? 11.987 20.186 42.968 1.00 80.22 218 LYS A C 1
ATOM 1570 O O . LYS A 1 218 ? 12.626 21.144 42.517 1.00 81.12 218 LYS A O 1
ATOM 1576 N N . PHE A 1 219 ? 10.684 20.257 43.242 1.00 78.69 219 PHE A N 1
ATOM 1577 C CA . PHE A 1 219 ? 9.922 21.493 43.118 1.00 76.29 219 PHE A CA 1
ATOM 1578 C C . PHE A 1 219 ? 9.011 21.775 44.304 1.00 74.38 219 PHE A C 1
ATOM 1579 O O . PHE A 1 219 ? 8.612 22.931 44.484 1.00 72.94 219 PHE A O 1
ATOM 1587 N N . CYS A 1 220 ? 8.671 20.778 45.114 1.00 76.03 220 CYS A N 1
ATOM 1588 C CA . CYS A 1 220 ? 7.912 20.980 46.337 1.00 74.25 220 CYS A CA 1
ATOM 1589 C C . CYS A 1 220 ? 8.775 20.618 47.539 1.00 77.74 220 CYS A C 1
ATOM 1590 O O . CYS A 1 220 ? 9.625 19.725 47.469 1.00 79.24 220 CYS A O 1
ATOM 1593 N N . ASP A 1 221 ? 8.550 21.323 48.648 1.00 75.71 221 ASP A N 1
ATOM 1594 C CA . ASP A 1 221 ? 9.383 21.129 49.830 1.00 79.68 221 ASP A CA 1
ATOM 1595 C C . ASP A 1 221 ? 9.058 19.814 50.530 1.00 82.00 221 ASP A C 1
ATOM 1596 O O . ASP A 1 221 ? 9.953 19.003 50.791 1.00 85.77 221 ASP A O 1
ATOM 1601 N N . GLU A 1 222 ? 7.786 19.580 50.841 1.00 80.18 222 GLU A N 1
ATOM 1602 C CA . GLU A 1 222 ? 7.355 18.319 51.427 1.00 83.29 222 GLU A CA 1
ATOM 1603 C C . GLU A 1 222 ? 6.131 17.808 50.680 1.00 80.96 222 GLU A C 1
ATOM 1604 O O . GLU A 1 222 ? 5.492 18.534 49.914 1.00 78.28 222 GLU A O 1
ATOM 1610 N N . ILE A 1 223 ? 5.813 16.536 50.905 1.00 83.09 223 ILE A N 1
ATOM 1611 C CA . ILE A 1 223 ? 4.696 15.864 50.249 1.00 82.38 223 ILE A CA 1
ATOM 1612 C C . ILE A 1 223 ? 3.761 15.390 51.353 1.00 86.29 223 ILE A C 1
ATOM 1613 O O . ILE A 1 223 ? 4.036 14.386 52.020 1.00 91.43 223 ILE A O 1
ATOM 1618 N N . CYS A 1 224 ? 2.659 16.111 51.561 1.00 86.24 224 CYS A N 1
ATOM 1619 C CA . CYS A 1 224 ? 1.700 15.779 52.616 1.00 89.98 224 CYS A CA 1
ATOM 1620 C C . CYS A 1 224 ? 0.831 14.626 52.137 1.00 92.16 224 CYS A C 1
ATOM 1621 O O . CYS A 1 224 ? -0.203 14.836 51.502 1.00 89.40 224 CYS A O 1
ATOM 1624 N N . VAL A 1 225 ? 1.244 13.402 52.467 1.00 92.98 225 VAL A N 1
ATOM 1625 C CA . VAL A 1 225 ? 0.560 12.217 51.969 1.00 95.77 225 VAL A CA 1
ATOM 1626 C C . VAL A 1 225 ? -0.749 11.936 52.698 1.00 99.09 225 VAL A C 1
ATOM 1627 O O . VAL A 1 225 ? -1.612 11.239 52.151 1.00 99.51 225 VAL A O 1
ATOM 1631 N N . ASN A 1 226 ? -0.938 12.453 53.910 1.00 101.80 226 ASN A N 1
ATOM 1632 C CA . ASN A 1 226 ? -2.258 12.342 54.517 1.00 104.53 226 ASN A CA 1
ATOM 1633 C C . ASN A 1 226 ? -2.545 13.487 55.474 1.00 104.43 226 ASN A C 1
ATOM 1634 O O . ASN A 1 226 ? -2.253 14.651 55.180 1.00 100.57 226 ASN A O 1
ATOM 1639 N N . SER A 1 227 ? -3.088 13.126 56.637 1.00 109.87 227 SER A N 1
ATOM 1640 C CA . SER A 1 227 ? -3.792 14.010 57.557 1.00 111.87 227 SER A CA 1
ATOM 1641 C C . SER A 1 227 ? -4.743 14.969 56.842 1.00 107.29 227 SER A C 1
ATOM 1642 O O . SER A 1 227 ? -4.305 15.901 56.163 1.00 103.78 227 SER A O 1
ATOM 1645 N N . SER A 1 228 ? -6.048 14.707 56.960 1.00 107.23 228 SER A N 1
ATOM 1646 C CA . SER A 1 228 ? -7.090 15.733 56.905 1.00 105.85 228 SER A CA 1
ATOM 1647 C C . SER A 1 228 ? -6.945 16.775 55.795 1.00 101.37 228 SER A C 1
ATOM 1648 O O . SER A 1 228 ? -6.230 17.765 55.972 1.00 98.81 228 SER A O 1
ATOM 1651 N N . SER A 1 229 ? -7.655 16.596 54.677 1.00 103.49 229 SER A N 1
ATOM 1652 C CA . SER A 1 229 ? -7.563 17.516 53.543 1.00 99.62 229 SER A CA 1
ATOM 1653 C C . SER A 1 229 ? -7.873 18.961 53.929 1.00 98.06 229 SER A C 1
ATOM 1654 O O . SER A 1 229 ? -6.962 19.758 54.168 1.00 95.45 229 SER A O 1
ATOM 1657 N N . TYR A 1 230 ? -9.160 19.298 53.979 1.00 96.70 230 TYR A N 1
ATOM 1658 C CA . TYR A 1 230 ? -9.682 20.617 54.330 1.00 95.19 230 TYR A CA 1
ATOM 1659 C C . TYR A 1 230 ? -8.982 21.270 55.521 1.00 94.52 230 TYR A C 1
ATOM 1660 O O . TYR A 1 230 ? -8.932 22.502 55.611 1.00 91.90 230 TYR A O 1
ATOM 1669 N N . ASP A 1 231 ? -8.441 20.475 56.446 1.00 95.80 231 ASP A N 1
ATOM 1670 C CA . ASP A 1 231 ? -7.622 21.016 57.524 1.00 95.86 231 ASP A CA 1
ATOM 1671 C C . ASP A 1 231 ? -6.134 20.971 57.193 1.00 94.24 231 ASP A C 1
ATOM 1672 O O . ASP A 1 231 ? -5.292 20.936 58.098 1.00 98.03 231 ASP A O 1
ATOM 1677 N N . ILE A 1 232 ? -5.801 20.929 55.903 1.00 97.02 232 ILE A N 1
ATOM 1678 C CA . ILE A 1 232 ? -4.535 21.467 55.418 1.00 93.45 232 ILE A CA 1
ATOM 1679 C C . ILE A 1 232 ? -4.744 22.864 54.834 1.00 89.57 232 ILE A C 1
ATOM 1680 O O . ILE A 1 232 ? -3.782 23.644 54.763 1.00 87.13 232 ILE A O 1
ATOM 1685 N N . ILE A 1 233 ? -5.976 23.210 54.448 1.00 88.50 233 ILE A N 1
ATOM 1686 C CA . ILE A 1 233 ? -6.269 24.532 53.892 1.00 85.36 233 ILE A CA 1
ATOM 1687 C C . ILE A 1 233 ? -6.024 25.621 54.932 1.00 83.94 233 ILE A C 1
ATOM 1688 O O . ILE A 1 233 ? -5.426 26.663 54.637 1.00 80.77 233 ILE A O 1
ATOM 1693 N N . SER A 1 234 ? -6.489 25.394 56.166 1.00 86.29 234 SER A N 1
ATOM 1694 C CA . SER A 1 234 ? -6.425 26.421 57.203 1.00 85.53 234 SER A CA 1
ATOM 1695 C C . SER A 1 234 ? -4.991 26.807 57.543 1.00 84.50 234 SER A C 1
ATOM 1696 O O . SER A 1 234 ? -4.739 27.941 57.968 1.00 83.42 234 SER A O 1
ATOM 1699 N N . TYR A 1 235 ? -4.044 25.887 57.368 1.00 86.24 235 TYR A N 1
ATOM 1700 C CA . TYR A 1 235 ? -2.638 26.172 57.623 1.00 86.48 235 TYR A CA 1
ATOM 1701 C C . TYR A 1 235 ? -1.941 26.832 56.439 1.00 81.68 235 TYR A C 1
ATOM 1702 O O . TYR A 1 235 ? -0.777 27.224 56.570 1.00 82.21 235 TYR A O 1
ATOM 1711 N N . ALA A 1 236 ? -2.615 26.971 55.302 1.00 79.97 236 ALA A N 1
ATOM 1712 C CA . ALA A 1 236 ? -2.008 27.513 54.096 1.00 77.21 236 ALA A CA 1
ATOM 1713 C C . ALA A 1 236 ? -2.292 29.004 53.961 1.00 74.44 236 ALA A C 1
ATOM 1714 O O . ALA A 1 236 ? -3.352 29.495 54.358 1.00 73.25 236 ALA A O 1
ATOM 1716 N N . ASP A 1 237 ? -1.319 29.722 53.393 1.00 71.67 237 ASP A N 1
ATOM 1717 C CA . ASP A 1 237 ? -1.518 31.124 53.044 1.00 70.05 237 ASP A CA 1
ATOM 1718 C C . ASP A 1 237 ? -2.240 31.263 51.709 1.00 65.84 237 ASP A C 1
ATOM 1719 O O . ASP A 1 237 ? -3.142 32.097 51.574 1.00 64.45 237 ASP A O 1
ATOM 1724 N N . GLU A 1 238 ? -1.853 30.459 50.718 1.00 64.57 238 GLU A N 1
ATOM 1725 C CA . GLU A 1 238 ? -2.474 30.466 49.402 1.00 61.56 238 GLU A CA 1
ATOM 1726 C C . GLU A 1 238 ? -2.604 29.033 48.902 1.00 60.35 238 GLU A C 1
ATOM 1727 O O . GLU A 1 238 ? -1.807 28.160 49.261 1.00 61.70 238 GLU A O 1
ATOM 1733 N N . VAL A 1 239 ? -3.613 28.800 48.064 1.00 58.82 239 VAL A N 1
ATOM 1734 C CA . VAL A 1 239 ? -3.872 27.491 47.470 1.00 58.59 239 VAL A CA 1
ATOM 1735 C C . VAL A 1 239 ? -3.665 27.600 45.963 1.00 54.59 239 VAL A C 1
ATOM 1736 O O . VAL A 1 239 ? -4.305 28.426 45.301 1.00 51.07 239 VAL A O 1
ATOM 1740 N N . HIS A 1 240 ? -2.781 26.769 45.415 1.00 54.19 240 HIS A N 1
ATOM 1741 C CA . HIS A 1 240 ? -2.465 26.787 43.989 1.00 54.00 240 HIS A CA 1
ATOM 1742 C C . HIS A 1 240 ? -2.904 25.470 43.363 1.00 54.09 240 HIS A C 1
ATOM 1743 O O . HIS A 1 240 ? -2.374 24.408 43.706 1.00 54.10 240 HIS A O 1
ATOM 1750 N N . VAL A 1 241 ? -3.865 25.544 42.439 1.00 52.16 241 VAL A N 1
ATOM 1751 C CA . VAL A 1 241 ? -4.496 24.367 41.858 1.00 53.40 241 VAL A CA 1
ATOM 1752 C C . VAL A 1 241 ? -4.407 24.440 40.338 1.00 51.84 241 VAL A C 1
ATOM 1753 O O . VAL A 1 241 ? -3.993 25.444 39.759 1.00 52.19 241 VAL A O 1
ATOM 1757 N N . LEU A 1 242 ? -4.809 23.343 39.696 1.00 52.41 242 LEU A N 1
ATOM 1758 C CA . LEU A 1 242 ? -4.997 23.314 38.251 1.00 49.73 242 LEU A CA 1
ATOM 1759 C C . LEU A 1 242 ? -6.480 23.498 37.941 1.00 49.80 242 LEU A C 1
ATOM 1760 O O . LEU A 1 242 ? -6.918 24.608 37.623 1.00 50.25 242 LEU A O 1
ATOM 1765 N N . THR A 1 243 ? -7.268 22.421 38.045 1.00 49.09 243 THR A N 1
ATOM 1766 C CA . THR A 1 243 ? -8.718 22.503 37.895 1.00 48.49 243 THR A CA 1
ATOM 1767 C C . THR A 1 243 ? -9.449 21.840 39.059 1.00 51.73 243 THR A C 1
ATOM 1768 O O . THR A 1 243 ? -10.617 21.463 38.914 1.00 48.80 243 THR A O 1
ATOM 1772 N N . SER A 1 244 ? -8.796 21.693 40.208 1.00 51.45 244 SER A N 1
ATOM 1773 C CA . SER A 1 244 ? -9.362 20.905 41.293 1.00 52.84 244 SER A CA 1
ATOM 1774 C C . SER A 1 244 ? -10.546 21.613 41.942 1.00 53.89 244 SER A C 1
ATOM 1775 O O . SER A 1 244 ? -10.519 22.826 42.170 1.00 51.34 244 SER A O 1
ATOM 1778 N N . LEU A 1 245 ? -11.593 20.838 42.238 1.00 52.81 245 LEU A N 1
ATOM 1779 C CA . LEU A 1 245 ? -12.689 21.333 43.063 1.00 55.63 245 LEU A CA 1
ATOM 1780 C C . LEU A 1 245 ? -12.199 21.777 44.437 1.00 56.81 245 LEU A C 1
ATOM 1781 O O . LEU A 1 245 ? -12.856 22.593 45.093 1.00 55.76 245 LEU A O 1
ATOM 1786 N N . PHE A 1 246 ? -11.054 21.246 44.874 1.00 59.81 246 PHE A N 1
ATOM 1787 C CA . PHE A 1 246 ? -10.404 21.686 46.104 1.00 61.65 246 PHE A CA 1
ATOM 1788 C C . PHE A 1 246 ? -10.285 23.205 46.167 1.00 57.12 246 PHE A C 1
ATOM 1789 O O . PHE A 1 246 ? -10.416 23.802 47.242 1.00 56.50 246 PHE A O 1
ATOM 1797 N N . GLY A 1 247 ? -10.046 23.849 45.019 1.00 56.09 247 GLY A N 1
ATOM 1798 C CA . GLY A 1 247 ? -9.908 25.296 44.997 1.00 48.56 247 GLY A CA 1
ATOM 1799 C C . GLY A 1 247 ? -11.208 26.038 45.237 1.00 49.18 247 GLY A C 1
ATOM 1800 O O . GLY A 1 247 ? -11.200 27.151 45.771 1.00 47.98 247 GLY A O 1
ATOM 1801 N N . PHE A 1 248 ? -12.339 25.450 44.837 1.00 49.50 248 PHE A N 1
ATOM 1802 C CA . PHE A 1 248 ? -13.627 26.052 45.161 1.00 50.13 248 PHE A CA 1
ATOM 1803 C C . PHE A 1 248 ? -13.916 25.968 46.654 1.00 53.17 248 PHE A C 1
ATOM 1804 O O . PHE A 1 248 ? -14.546 26.871 47.218 1.00 53.03 248 PHE A O 1
ATOM 1812 N N . GLU A 1 249 ? -13.462 24.895 47.307 1.00 55.59 249 GLU A N 1
ATOM 1813 C CA . GLU A 1 249 ? -13.602 24.793 48.754 1.00 61.05 249 GLU A CA 1
ATOM 1814 C C . GLU A 1 249 ? -12.728 25.819 49.461 1.00 61.42 249 GLU A C 1
ATOM 1815 O O . GLU A 1 249 ? -13.127 26.380 50.489 1.00 63.01 249 GLU A O 1
ATOM 1821 N N . ALA A 1 250 ? -11.534 26.081 48.923 1.00 61.18 250 ALA A N 1
ATOM 1822 C CA . ALA A 1 250 ? -10.658 27.081 49.524 1.00 60.30 250 ALA A CA 1
ATOM 1823 C C . ALA A 1 250 ? -11.271 28.472 49.436 1.00 58.97 250 ALA A C 1
ATOM 1824 O O . ALA A 1 250 ? -11.117 29.285 50.356 1.00 59.70 250 ALA A O 1
ATOM 1826 N N . LEU A 1 251 ? -11.962 28.767 48.329 1.00 58.21 251 LEU A N 1
ATOM 1827 C CA . LEU A 1 251 ? -12.648 30.049 48.197 1.00 56.64 251 LEU A CA 1
ATOM 1828 C C . LEU A 1 251 ? -13.707 30.219 49.276 1.00 57.94 251 LEU A C 1
ATOM 1829 O O . LEU A 1 251 ? -13.823 31.292 49.878 1.00 55.95 251 LEU A O 1
ATOM 1834 N N . ILE A 1 252 ? -14.495 29.170 49.526 1.00 56.39 252 ILE A N 1
ATOM 1835 C CA . ILE A 1 252 ? -15.491 29.215 50.591 1.00 57.48 252 ILE A CA 1
ATOM 1836 C C . ILE A 1 252 ? -14.815 29.427 51.939 1.00 59.44 252 ILE A C 1
ATOM 1837 O O . ILE A 1 252 ? -15.322 30.160 52.796 1.00 61.13 252 ILE A O 1
ATOM 1842 N N . ALA A 1 253 ? -13.651 28.806 52.142 1.00 59.49 253 ALA A N 1
ATOM 1843 C CA . ALA A 1 253 ? -12.911 29.004 53.381 1.00 61.50 253 ALA A CA 1
ATOM 1844 C C . ALA A 1 253 ? -12.293 30.394 53.471 1.00 65.94 253 ALA A C 1
ATOM 1845 O O . ALA A 1 253 ? -11.879 30.803 54.561 1.00 61.54 253 ALA A O 1
ATOM 1847 N N . GLY A 1 254 ? -12.217 31.123 52.358 1.00 64.66 254 GLY A N 1
ATOM 1848 C CA . GLY A 1 254 ? -11.684 32.468 52.349 1.00 62.41 254 GLY A CA 1
ATOM 1849 C C . GLY A 1 254 ? -10.208 32.577 52.032 1.00 60.65 254 GLY A C 1
ATOM 1850 O O . GLY A 1 254 ? -9.670 33.692 52.047 1.00 61.15 254 GLY A O 1
ATOM 1851 N N . LYS A 1 255 ? -9.536 31.465 51.746 1.00 62.73 255 LYS A N 1
ATOM 1852 C CA . LYS A 1 255 ? -8.110 31.519 51.458 1.00 61.90 255 LYS A CA 1
ATOM 1853 C C . LYS A 1 255 ? -7.875 31.920 50.001 1.00 59.58 255 LYS A C 1
ATOM 1854 O O . LYS A 1 255 ? -8.600 31.471 49.108 1.00 58.49 255 LYS A O 1
ATOM 1860 N N . PRO A 1 256 ? -6.878 32.767 49.739 1.00 58.79 256 PRO A N 1
ATOM 1861 C CA . PRO A 1 256 ? -6.569 33.133 48.351 1.00 56.36 256 PRO A CA 1
ATOM 1862 C C . PRO A 1 256 ? -6.130 31.914 47.553 1.00 56.38 256 PRO A C 1
ATOM 1863 O O . PRO A 1 256 ? -5.394 31.056 48.046 1.00 56.98 256 PRO A O 1
ATOM 1867 N N . VAL A 1 257 ? -6.593 31.837 46.309 1.00 54.91 257 VAL A N 1
ATOM 1868 C CA . VAL A 1 257 ? -6.353 30.677 45.461 1.00 56.22 257 VAL A CA 1
ATOM 1869 C C . VAL A 1 257 ? -5.896 31.140 44.085 1.00 54.37 257 VAL A C 1
ATOM 1870 O O . VAL A 1 257 ? -6.516 32.024 43.482 1.00 54.33 257 VAL A O 1
ATOM 1874 N N . THR A 1 258 ? -4.814 30.540 43.596 1.00 53.97 258 THR A N 1
ATOM 1875 C CA . THR A 1 258 ? -4.285 30.784 42.261 1.00 52.67 258 THR A CA 1
ATOM 1876 C C . THR A 1 258 ? -4.612 29.588 41.377 1.00 53.13 258 THR A C 1
ATOM 1877 O O . THR A 1 258 ? -4.382 28.440 41.771 1.00 55.36 258 THR A O 1
ATOM 1881 N N . CYS A 1 259 ? -5.154 29.853 40.193 1.00 53.43 259 CYS A N 1
ATOM 1882 C CA . CYS A 1 259 ? -5.558 28.805 39.265 1.00 53.71 259 CYS A CA 1
ATOM 1883 C C . CYS A 1 259 ? -4.573 28.736 38.107 1.00 53.26 259 CYS A C 1
ATOM 1884 O O . CYS A 1 259 ? -4.276 29.755 37.476 1.00 52.36 259 CYS A O 1
ATOM 1887 N N . TYR A 1 260 ? -4.064 27.536 37.837 1.00 53.27 260 TYR A N 1
ATOM 1888 C CA . TYR A 1 260 ? -3.169 27.315 36.711 1.00 54.17 260 TYR A CA 1
ATOM 1889 C C . TYR A 1 260 ? -3.881 26.726 35.502 1.00 53.17 260 TYR A C 1
ATOM 1890 O O . TYR A 1 260 ? -3.265 26.602 34.438 1.00 55.34 260 TYR A O 1
ATOM 1899 N N . GLY A 1 261 ? -5.151 26.358 35.646 1.00 53.09 261 GLY A N 1
ATOM 1900 C CA . GLY A 1 261 ? -5.995 25.974 34.533 1.00 52.90 261 GLY A CA 1
ATOM 1901 C C . GLY A 1 261 ? -7.210 26.877 34.459 1.00 52.56 261 GLY A C 1
ATOM 1902 O O . GLY A 1 261 ? -7.114 28.066 34.778 1.00 51.61 261 GLY A O 1
ATOM 1903 N N . HIS A 1 262 ? -8.360 26.335 34.060 1.00 51.15 262 HIS A N 1
ATOM 1904 C CA . HIS A 1 262 ? -9.600 27.106 33.948 1.00 50.98 262 HIS A CA 1
ATOM 1905 C C . HIS A 1 262 ? -10.760 26.331 34.561 1.00 47.43 262 HIS A C 1
ATOM 1906 O O . HIS A 1 262 ? -11.658 25.866 33.847 1.00 44.14 262 HIS A O 1
ATOM 1913 N N . PRO A 1 263 ? -10.781 26.184 35.886 1.00 50.41 263 PRO A N 1
ATOM 1914 C CA . PRO A 1 263 ? -11.923 25.534 36.536 1.00 48.84 263 PRO A CA 1
ATOM 1915 C C . PRO A 1 263 ? -13.161 26.412 36.452 1.00 50.43 263 PRO A C 1
ATOM 1916 O O . PRO A 1 263 ? -13.120 27.559 35.993 1.00 50.58 263 PRO A O 1
ATOM 1920 N N . PHE A 1 264 ? -14.283 25.859 36.923 1.00 49.87 264 PHE A N 1
ATOM 1921 C CA . PHE A 1 264 ? -15.562 26.550 36.802 1.00 52.01 264 PHE A CA 1
ATOM 1922 C C . PHE A 1 264 ? -15.599 27.846 37.600 1.00 52.42 264 PHE A C 1
ATOM 1923 O O . PHE A 1 264 ? -16.398 28.732 37.279 1.00 54.07 264 PHE A O 1
ATOM 1931 N N . TYR A 1 265 ? -14.760 27.977 38.625 1.00 51.93 265 TYR A N 1
ATOM 1932 C CA . TYR A 1 265 ? -14.722 29.171 39.455 1.00 52.69 265 TYR A CA 1
ATOM 1933 C C . TYR A 1 265 ? -13.653 30.163 39.017 1.00 53.80 265 TYR A C 1
ATOM 1934 O O . TYR A 1 265 ? -13.472 31.188 39.679 1.00 55.77 265 TYR A O 1
ATOM 1943 N N . ALA A 1 266 ? -12.955 29.892 37.920 1.00 55.89 266 ALA A N 1
ATOM 1944 C CA . ALA A 1 266 ? -11.920 30.785 37.422 1.00 55.66 266 ALA A CA 1
ATOM 1945 C C . ALA A 1 266 ? -12.504 31.797 36.441 1.00 54.92 266 ALA A C 1
ATOM 1946 O O . ALA A 1 266 ? -13.604 31.624 35.909 1.00 52.24 266 ALA A O 1
ATOM 1948 N N . GLY A 1 267 ? -11.745 32.867 36.210 1.00 53.60 267 GLY A N 1
ATOM 1949 C CA . GLY A 1 267 ? -12.147 33.916 35.301 1.00 55.95 267 GLY A CA 1
ATOM 1950 C C . GLY A 1 267 ? -13.073 34.961 35.880 1.00 57.39 267 GLY A C 1
ATOM 1951 O O . GLY A 1 267 ? -13.360 35.952 35.196 1.00 60.12 267 GLY A O 1
ATOM 1952 N N . TYR A 1 268 ? -13.546 34.785 37.115 1.00 58.21 268 TYR A N 1
ATOM 1953 C CA . TYR A 1 268 ? -14.501 35.699 37.729 1.00 60.79 268 TYR A CA 1
ATOM 1954 C C . TYR A 1 268 ? -13.851 36.647 38.733 1.00 62.77 268 TYR A C 1
ATOM 1955 O O . TYR A 1 268 ? -14.557 37.281 39.523 1.00 63.73 268 TYR A O 1
ATOM 1964 N N . GLY A 1 269 ? -12.522 36.752 38.722 1.00 62.57 269 GLY A N 1
ATOM 1965 C CA . GLY A 1 269 ? -11.818 37.683 39.576 1.00 64.15 269 GLY A CA 1
ATOM 1966 C C . GLY A 1 269 ? -11.693 37.276 41.026 1.00 62.87 269 GLY A C 1
ATOM 1967 O O . GLY A 1 269 ? -10.998 37.965 41.785 1.00 64.47 269 GLY A O 1
ATOM 1968 N N . LEU A 1 270 ? -12.349 36.195 41.448 1.00 62.13 270 LEU A N 1
ATOM 1969 C CA . LEU A 1 270 ? -12.159 35.684 42.799 1.00 61.19 270 LEU A CA 1
ATOM 1970 C C . LEU A 1 270 ? -10.836 34.951 42.955 1.00 59.71 270 LEU A C 1
ATOM 1971 O O . LEU A 1 270 ? -10.354 34.794 44.082 1.00 62.70 270 LEU A O 1
ATOM 1976 N N . THR A 1 271 ? -10.243 34.506 41.852 1.00 58.40 271 THR A N 1
ATOM 1977 C CA . THR A 1 271 ? -8.962 33.822 41.857 1.00 56.90 271 THR A CA 1
ATOM 1978 C C . THR A 1 271 ? -7.993 34.554 40.939 1.00 59.02 271 THR A C 1
ATOM 1979 O O . THR A 1 271 ? -8.385 35.092 39.898 1.00 59.28 271 THR A O 1
ATOM 1983 N N . THR A 1 272 ? -6.724 34.575 41.334 1.00 56.00 272 THR A N 1
ATOM 1984 C CA . THR A 1 272 ? -5.664 35.073 40.466 1.00 57.61 272 THR A CA 1
ATOM 1985 C C . THR A 1 272 ? -5.321 33.975 39.467 1.00 55.24 272 THR A C 1
ATOM 1986 O O . THR A 1 272 ? -4.732 32.952 39.831 1.00 53.89 272 THR A O 1
ATOM 1990 N N . ASP A 1 273 ? -5.706 34.176 38.211 1.00 57.24 273 ASP A N 1
ATOM 1991 C CA . ASP A 1 273 ? -5.576 33.150 37.187 1.00 56.43 273 ASP A CA 1
ATOM 1992 C C . ASP A 1 273 ? -4.262 33.321 36.437 1.00 56.36 273 ASP A C 1
ATOM 1993 O O . ASP A 1 273 ? -3.948 34.417 35.961 1.00 59.19 273 ASP A O 1
ATOM 1998 N N . ILE A 1 274 ? -3.495 32.233 36.343 1.00 53.98 274 ILE A N 1
ATOM 1999 C CA . ILE A 1 274 ? -2.230 32.275 35.615 1.00 55.55 274 ILE A CA 1
ATOM 2000 C C . ILE A 1 274 ? -2.481 32.524 34.134 1.00 56.57 274 ILE A C 1
ATOM 2001 O O . ILE A 1 274 ? -1.931 33.459 33.540 1.00 58.03 274 ILE A O 1
ATOM 2006 N N . TYR A 1 275 ? -3.316 31.695 33.519 1.00 54.46 275 TYR A N 1
ATOM 2007 C CA . TYR A 1 275 ? -3.688 31.891 32.126 1.00 57.63 275 TYR A CA 1
ATOM 2008 C C . TYR A 1 275 ? -5.090 32.469 32.052 1.00 56.38 275 TYR A C 1
ATOM 2009 O O . TYR A 1 275 ? -6.014 31.906 32.655 1.00 54.53 275 TYR A O 1
ATOM 2018 N N . PRO A 1 276 ? -5.293 33.581 31.348 1.00 61.46 276 PRO A N 1
ATOM 2019 C CA . PRO A 1 276 ? -6.615 34.217 31.343 1.00 60.97 276 PRO A CA 1
ATOM 2020 C C . PRO A 1 276 ? -7.650 33.347 30.651 1.00 61.96 276 PRO A C 1
ATOM 2021 O O . PRO A 1 276 ? -7.352 32.629 29.693 1.00 62.48 276 PRO A O 1
ATOM 2025 N N . HIS A 1 277 ? -8.881 33.419 31.147 1.00 63.46 277 HIS A N 1
ATOM 2026 C CA . HIS A 1 277 ? -9.954 32.663 30.513 1.00 64.24 277 HIS A CA 1
ATOM 2027 C C . HIS A 1 277 ? -10.421 33.391 29.257 1.00 66.77 277 HIS A C 1
ATOM 2028 O O . HIS A 1 277 ? -10.746 34.581 29.321 1.00 67.65 277 HIS A O 1
ATOM 2035 N N . PRO A 1 278 ? -10.473 32.712 28.107 1.00 65.40 278 PRO A N 1
ATOM 2036 C CA . PRO A 1 278 ? -10.779 33.406 26.845 1.00 70.05 278 PRO A CA 1
ATOM 2037 C C . PRO A 1 278 ? -12.215 33.886 26.724 1.00 72.87 278 PRO A C 1
ATOM 2038 O O . PRO A 1 278 ? -12.529 34.576 25.745 1.00 75.68 278 PRO A O 1
ATOM 2042 N N . ARG A 1 279 ? -13.096 33.551 27.668 1.00 70.71 279 ARG A N 1
ATOM 2043 C CA . ARG A 1 279 ? -14.517 33.809 27.497 1.00 73.80 279 ARG A CA 1
ATOM 2044 C C . ARG A 1 279 ? -15.199 34.437 28.705 1.00 76.66 279 ARG A C 1
ATOM 2045 O O . ARG A 1 279 ? -16.423 34.602 28.679 1.00 79.67 279 ARG A O 1
ATOM 2053 N N . ARG A 1 280 ? -14.462 34.792 29.754 1.00 74.46 280 ARG A N 1
ATOM 2054 C CA . ARG A 1 280 ? -15.059 35.302 30.983 1.00 73.66 280 ARG A CA 1
ATOM 2055 C C . ARG A 1 280 ? -14.515 36.693 31.279 1.00 75.06 280 ARG A C 1
ATOM 2056 O O . ARG A 1 280 ? -13.301 36.872 31.420 1.00 74.86 280 ARG A O 1
ATOM 2064 N N . ASN A 1 281 ? -15.419 37.672 31.374 1.00 78.54 281 ASN A N 1
ATOM 2065 C CA . ASN A 1 281 ? -15.070 39.048 31.694 1.00 81.28 281 ASN A CA 1
ATOM 2066 C C . ASN A 1 281 ? -15.655 39.537 33.009 1.00 80.54 281 ASN A C 1
ATOM 2067 O O . ASN A 1 281 ? -15.203 40.569 33.518 1.00 82.86 281 ASN A O 1
ATOM 2072 N N . ILE A 1 282 ? -16.629 38.831 33.569 1.00 79.40 282 ILE A N 1
ATOM 2073 C CA . ILE A 1 282 ? -17.407 39.327 34.698 1.00 78.91 282 ILE A CA 1
ATOM 2074 C C . ILE A 1 282 ? -16.625 39.142 35.990 1.00 76.29 282 ILE A C 1
ATOM 2075 O O . ILE A 1 282 ? -15.957 38.120 36.196 1.00 73.45 282 ILE A O 1
ATOM 2080 N N . LYS A 1 283 ? -16.699 40.144 36.863 1.00 74.27 283 LYS A N 1
ATOM 2081 C CA . LYS A 1 283 ? -16.140 40.075 38.207 1.00 72.83 283 LYS A CA 1
ATOM 2082 C C . LYS A 1 283 ? -17.272 39.775 39.184 1.00 70.02 283 LYS A C 1
ATOM 2083 O O . LYS A 1 283 ? -18.223 40.555 39.294 1.00 72.84 283 LYS A O 1
ATOM 2089 N N . LEU A 1 284 ? -17.175 38.645 39.880 1.00 71.25 284 LEU A N 1
ATOM 2090 C CA . LEU A 1 284 ? -18.223 38.185 40.779 1.00 68.24 284 LEU A CA 1
ATOM 2091 C C . LEU A 1 284 ? -17.763 38.245 42.230 1.00 67.30 284 LEU A C 1
ATOM 2092 O O . LEU A 1 284 ? -16.567 38.301 42.529 1.00 67.88 284 LEU A O 1
ATOM 2097 N N . SER A 1 285 ? -18.738 38.235 43.132 1.00 63.49 285 SER A N 1
ATOM 2098 C CA . SER A 1 285 ? -18.480 38.077 44.554 1.00 62.23 285 SER A CA 1
ATOM 2099 C C . SER A 1 285 ? -18.660 36.614 44.942 1.00 58.86 285 SER A C 1
ATOM 2100 O O . SER A 1 285 ? -19.248 35.818 44.207 1.00 58.19 285 SER A O 1
ATOM 2103 N N . LEU A 1 286 ? -18.137 36.262 46.119 1.00 58.74 286 LEU A N 1
ATOM 2104 C CA . LEU A 1 286 ? -18.232 34.878 46.575 1.00 56.25 286 LEU A CA 1
ATOM 2105 C C . LEU A 1 286 ? -19.682 34.430 46.711 1.00 57.83 286 LEU A C 1
ATOM 2106 O O . LEU A 1 286 ? -19.993 33.257 46.473 1.00 57.29 286 LEU A O 1
ATOM 2111 N N . GLN A 1 287 ? -20.583 35.346 47.076 1.00 56.67 287 GLN A N 1
ATOM 2112 C CA . GLN A 1 287 ? -21.993 34.988 47.192 1.00 57.79 287 GLN A CA 1
ATOM 2113 C C . GLN A 1 287 ? -22.613 34.726 45.826 1.00 57.01 287 GLN A C 1
ATOM 2114 O O . GLN A 1 287 ? -23.416 33.798 45.672 1.00 55.98 287 GLN A O 1
ATOM 2120 N N . GLU A 1 288 ? -22.262 35.536 44.823 1.00 57.78 288 GLU A N 1
ATOM 2121 C CA . GLU A 1 288 ? -22.756 35.287 43.473 1.00 58.33 288 GLU A CA 1
ATOM 2122 C C . GLU A 1 288 ? -22.287 33.930 42.964 1.00 52.82 288 GLU A C 1
ATOM 2123 O O . GLU A 1 288 ? -23.067 33.179 42.367 1.00 51.09 288 GLU A O 1
ATOM 2129 N N . LEU A 1 289 ? -21.017 33.595 43.207 1.00 55.46 289 LEU A N 1
ATOM 2130 C CA . LEU A 1 289 ? -20.492 32.294 42.802 1.00 52.73 289 LEU A CA 1
ATOM 2131 C C . LEU A 1 289 ? -21.242 31.164 43.499 1.00 52.84 289 LEU A C 1
ATOM 2132 O O . LEU A 1 289 ? -21.681 30.203 42.857 1.00 56.36 289 LEU A O 1
ATOM 2137 N N . VAL A 1 290 ? -21.402 31.270 44.820 1.00 53.10 290 VAL A N 1
ATOM 2138 C CA . VAL A 1 290 ? -22.056 30.213 45.585 1.00 50.73 290 VAL A CA 1
ATOM 2139 C C . VAL A 1 290 ? -23.523 30.090 45.191 1.00 49.66 290 VAL A C 1
ATOM 2140 O O . VAL A 1 290 ? -24.029 28.981 44.976 1.00 47.84 290 VAL A O 1
ATOM 2144 N N . ALA A 1 291 ? -24.227 31.221 45.081 1.00 50.40 291 ALA A N 1
ATOM 2145 C CA . ALA A 1 291 ? -25.634 31.182 44.693 1.00 50.28 291 ALA A CA 1
ATOM 2146 C C . ALA A 1 291 ? -25.825 30.523 43.334 1.00 49.88 291 ALA A C 1
ATOM 2147 O O . ALA A 1 291 ? -26.842 29.860 43.104 1.00 50.04 291 ALA A O 1
ATOM 2149 N N . GLY A 1 292 ? -24.864 30.687 42.427 1.00 51.19 292 GLY A N 1
ATOM 2150 C CA . GLY A 1 292 ? -24.960 30.084 41.113 1.00 50.38 292 GLY A CA 1
ATOM 2151 C C . GLY A 1 292 ? -24.501 28.641 41.079 1.00 49.00 292 GLY A C 1
ATOM 2152 O O . GLY A 1 292 ? -25.207 27.771 40.561 1.00 48.51 292 GLY A O 1
ATOM 2153 N N . ALA A 1 293 ? -23.323 28.371 41.644 1.00 48.61 293 ALA A N 1
ATOM 2154 C CA . ALA A 1 293 ? -22.734 27.039 41.546 1.00 48.60 293 ALA A CA 1
ATOM 2155 C C . ALA A 1 293 ? -23.410 26.039 42.479 1.00 50.13 293 ALA A C 1
ATOM 2156 O O . ALA A 1 293 ? -23.567 24.867 42.120 1.00 51.97 293 ALA A O 1
ATOM 2158 N N . LEU A 1 294 ? -23.809 26.475 43.675 1.00 48.81 294 LEU A N 1
ATOM 2159 C CA . LEU A 1 294 ? -24.338 25.568 44.687 1.00 47.83 294 LEU A CA 1
ATOM 2160 C C . LEU A 1 294 ? -25.856 25.576 44.794 1.00 46.92 294 LEU A C 1
ATOM 2161 O O . LEU A 1 294 ? -26.447 24.529 45.079 1.00 43.15 294 LEU A O 1
ATOM 2166 N N . LEU A 1 295 ? -26.505 26.717 44.574 1.00 46.42 295 LEU A N 1
ATOM 2167 C CA . LEU A 1 295 ? -27.935 26.848 44.834 1.00 49.34 295 LEU A CA 1
ATOM 2168 C C . LEU A 1 295 ? -28.804 26.620 43.601 1.00 50.71 295 LEU A C 1
ATOM 2169 O O . LEU A 1 295 ? -29.825 25.931 43.694 1.00 49.51 295 LEU A O 1
ATOM 2174 N N . LEU A 1 296 ? -28.430 27.175 42.448 1.00 50.47 296 LEU A N 1
ATOM 2175 C CA . LEU A 1 296 ? -29.245 27.081 41.240 1.00 53.18 296 LEU A CA 1
ATOM 2176 C C . LEU A 1 296 ? -28.796 25.978 40.290 1.00 51.16 296 LEU A C 1
ATOM 2177 O O . LEU A 1 296 ? -29.640 25.291 39.707 1.00 51.36 296 LEU A O 1
ATOM 2182 N N . TYR A 1 297 ? -27.483 25.792 40.125 1.00 53.33 297 TYR A N 1
ATOM 2183 C CA . TYR A 1 297 ? -26.989 24.878 39.095 1.00 50.32 297 TYR A CA 1
ATOM 2184 C C . TYR A 1 297 ? -27.307 23.417 39.393 1.00 48.05 297 TYR A C 1
ATOM 2185 O O . TYR A 1 297 ? -27.873 22.742 38.516 1.00 49.40 297 TYR A O 1
ATOM 2194 N N . PRO A 1 298 ? -26.985 22.860 40.562 1.00 47.67 298 PRO A N 1
ATOM 2195 C CA . PRO A 1 298 ? -27.209 21.430 40.775 1.00 46.51 298 PRO A CA 1
ATOM 2196 C C . PRO A 1 298 ? -28.575 21.136 41.379 1.00 47.05 298 PRO A C 1
ATOM 2197 O O . PRO A 1 298 ? -29.195 21.972 42.040 1.00 47.25 298 PRO A O 1
ATOM 2201 N N . MET A 1 299 ? -29.039 19.917 41.127 1.00 46.33 299 MET A N 1
ATOM 2202 C CA . MET A 1 299 ? -30.242 19.405 41.762 1.00 49.04 299 MET A CA 1
ATOM 2203 C C . MET A 1 299 ? -29.898 18.794 43.117 1.00 47.00 299 MET A C 1
ATOM 2204 O O . MET A 1 299 ? -28.753 18.423 43.386 1.00 44.76 299 MET A O 1
ATOM 2209 N N . TYR A 1 300 ? -30.908 18.704 43.979 1.00 52.29 300 TYR A N 1
ATOM 2210 C CA . TYR A 1 300 ? -30.754 18.087 45.291 1.00 49.43 300 TYR A CA 1
ATOM 2211 C C . TYR A 1 300 ? -31.988 17.251 45.590 1.00 51.41 300 TYR A C 1
ATOM 2212 O O . TYR A 1 300 ? -33.112 17.757 45.523 1.00 53.37 300 TYR A O 1
ATOM 2221 N N . VAL A 1 301 ? -31.777 15.978 45.915 1.00 49.70 301 VAL A N 1
ATOM 2222 C CA . VAL A 1 301 ? -32.853 15.061 46.276 1.00 52.20 301 VAL A CA 1
ATOM 2223 C C . VAL A 1 301 ? -32.541 14.469 47.642 1.00 51.75 301 VAL A C 1
ATOM 2224 O O . VAL A 1 301 ? -31.422 14.002 47.880 1.00 51.36 301 VAL A O 1
ATOM 2228 N N . SER A 1 302 ? -33.529 14.491 48.534 1.00 54.97 302 SER A N 1
ATOM 2229 C CA . SER A 1 302 ? -33.340 13.993 49.890 1.00 54.73 302 SER A CA 1
ATOM 2230 C C . SER A 1 302 ? -32.999 12.508 49.890 1.00 54.58 302 SER A C 1
ATOM 2231 O O . SER A 1 302 ? -33.588 11.717 49.149 1.00 56.17 302 SER A O 1
ATOM 2234 N N . LEU A 1 303 ? -32.041 12.129 50.739 1.00 56.71 303 LEU A N 1
ATOM 2235 C CA . LEU A 1 303 ? -31.687 10.722 50.879 1.00 57.63 303 LEU A CA 1
ATOM 2236 C C . LEU A 1 303 ? -32.735 9.935 51.654 1.00 61.37 303 LEU A C 1
ATOM 2237 O O . LEU A 1 303 ? -32.779 8.706 51.535 1.00 62.41 303 LEU A O 1
ATOM 2242 N N . ILE A 1 304 ? -33.580 10.608 52.434 1.00 56.28 304 ILE A N 1
ATOM 2243 C CA . ILE A 1 304 ? -34.504 9.926 53.333 1.00 59.97 304 ILE A CA 1
ATOM 2244 C C . ILE A 1 304 ? -35.816 9.615 52.623 1.00 61.92 304 ILE A C 1
ATOM 2245 O O . ILE A 1 304 ? -36.249 8.458 52.581 1.00 63.33 304 ILE A O 1
ATOM 2250 N N . ASP A 1 305 ? -36.465 10.643 52.069 1.00 62.46 305 ASP A N 1
ATOM 2251 C CA . ASP A 1 305 ? -37.762 10.464 51.430 1.00 65.27 305 ASP A CA 1
ATOM 2252 C C . ASP A 1 305 ? -37.725 10.540 49.911 1.00 62.63 305 ASP A C 1
ATOM 2253 O O . ASP A 1 305 ? -38.688 10.112 49.269 1.00 64.80 305 ASP A O 1
ATOM 2258 N N . GLY A 1 306 ? -36.654 11.066 49.324 1.00 62.03 306 GLY A N 1
ATOM 2259 C CA . GLY A 1 306 ? -36.539 11.123 47.881 1.00 60.04 306 GLY A CA 1
ATOM 2260 C C . GLY A 1 306 ? -37.156 12.333 47.220 1.00 61.42 306 GLY A C 1
ATOM 2261 O O . GLY A 1 306 ? -37.348 12.320 45.998 1.00 61.06 306 GLY A O 1
ATOM 2262 N N . ASN A 1 307 ? -37.472 13.378 47.978 1.00 61.61 307 ASN A N 1
ATOM 2263 C CA . ASN A 1 307 ? -38.051 14.588 47.414 1.00 63.63 307 ASN A CA 1
ATOM 2264 C C . ASN A 1 307 ? -36.965 15.615 47.111 1.00 59.32 307 ASN A C 1
ATOM 2265 O O . ASN A 1 307 ? -35.850 15.552 47.634 1.00 55.83 307 ASN A O 1
ATOM 2270 N N . ARG A 1 308 ? -37.306 16.569 46.249 1.00 58.44 308 ARG A N 1
ATOM 2271 C CA . ARG A 1 308 ? -36.391 17.659 45.943 1.00 57.04 308 ARG A CA 1
ATOM 2272 C C . ARG A 1 308 ? -36.292 18.602 47.135 1.00 54.50 308 ARG A C 1
ATOM 2273 O O . ARG A 1 308 ? -37.310 19.016 47.701 1.00 56.47 308 ARG A O 1
ATOM 2281 N N . ILE A 1 309 ? -35.061 18.931 47.526 1.00 55.26 309 ILE A N 1
ATOM 2282 C CA . ILE A 1 309 ? -34.798 19.780 48.678 1.00 53.79 309 ILE A CA 1
ATOM 2283 C C . ILE A 1 309 ? -33.811 20.867 48.269 1.00 54.77 309 ILE A C 1
ATOM 2284 O O . ILE A 1 309 ? -33.171 20.798 47.219 1.00 51.84 309 ILE A O 1
ATOM 2289 N N . SER A 1 310 ? -33.697 21.884 49.120 1.00 52.87 310 SER A N 1
ATOM 2290 C CA . SER A 1 310 ? -32.757 22.962 48.868 1.00 53.66 310 SER A CA 1
ATOM 2291 C C . SER A 1 310 ? -31.339 22.527 49.229 1.00 52.71 310 SER A C 1
ATOM 2292 O O . SER A 1 310 ? -31.117 21.507 49.888 1.00 52.38 310 SER A O 1
ATOM 2295 N N . ALA A 1 311 ? -30.365 23.321 48.778 1.00 55.28 311 ALA A N 1
ATOM 2296 C CA . ALA A 1 311 ? -28.972 23.037 49.105 1.00 53.18 311 ALA A CA 1
ATOM 2297 C C . ALA A 1 311 ? -28.733 23.086 50.607 1.00 53.96 311 ALA A C 1
ATOM 2298 O O . ALA A 1 311 ? -27.862 22.375 51.122 1.00 53.31 311 ALA A O 1
ATOM 2300 N N . GLU A 1 312 ? -29.498 23.910 51.326 1.00 53.74 312 GLU A N 1
ATOM 2301 C CA . GLU A 1 312 ? -29.353 23.972 52.776 1.00 54.40 312 GLU A CA 1
ATOM 2302 C C . GLU A 1 312 ? -29.880 22.703 53.434 1.00 53.57 312 GLU A C 1
ATOM 2303 O O . GLU A 1 312 ? -29.242 22.155 54.341 1.00 53.02 312 GLU A O 1
ATOM 2309 N N . GLU A 1 313 ? -31.042 22.220 52.987 1.00 53.83 313 GLU A N 1
ATOM 2310 C CA . GLU A 1 313 ? -31.579 20.972 53.520 1.00 53.72 313 GLU A CA 1
ATOM 2311 C C . GLU A 1 313 ? -30.681 19.790 53.178 1.00 50.27 313 GLU A C 1
ATOM 2312 O O . GLU A 1 313 ? -30.619 18.816 53.938 1.00 50.57 313 GLU A O 1
ATOM 2318 N N . ALA A 1 314 ? -29.977 19.858 52.045 1.00 52.79 314 ALA A N 1
ATOM 2319 C CA . ALA A 1 314 ? -29.019 18.812 51.706 1.00 50.82 314 ALA A CA 1
ATOM 2320 C C . ALA A 1 314 ? -27.844 18.811 52.675 1.00 51.22 314 ALA A C 1
ATOM 2321 O O . ALA A 1 314 ? -27.367 17.744 53.082 1.00 50.13 314 ALA A O 1
ATOM 2323 N N . ILE A 1 315 ? -27.361 19.995 53.051 1.00 51.02 315 ILE A N 1
ATOM 2324 C CA . ILE A 1 315 ? -26.289 20.074 54.036 1.00 53.00 315 ILE A CA 1
ATOM 2325 C C . ILE A 1 315 ? -26.778 19.581 55.391 1.00 55.98 315 ILE A C 1
ATOM 2326 O O . ILE A 1 315 ? -26.073 18.841 56.086 1.00 55.92 315 ILE A O 1
ATOM 2331 N N . PHE A 1 316 ? -27.998 19.968 55.780 1.00 53.27 316 PHE A N 1
ATOM 2332 C CA . PHE A 1 316 ? -28.559 19.504 57.045 1.00 57.51 316 PHE A CA 1
ATOM 2333 C C . PHE A 1 316 ? -28.665 17.984 57.080 1.00 57.13 316 PHE A C 1
ATOM 2334 O O . PHE A 1 316 ? -28.435 17.363 58.125 1.00 58.02 316 PHE A O 1
ATOM 2342 N N . GLU A 1 317 ? -29.012 17.368 55.947 1.00 57.18 317 GLU A N 1
ATOM 2343 C CA . GLU A 1 317 ? -29.122 15.913 55.908 1.00 57.61 317 GLU A CA 1
ATOM 2344 C C . GLU A 1 317 ? -27.756 15.252 56.041 1.00 57.12 317 GLU A C 1
ATOM 2345 O O . GLU A 1 317 ? -27.608 14.264 56.768 1.00 60.39 317 GLU A O 1
ATOM 2351 N N . LEU A 1 318 ? -26.748 15.782 55.345 1.00 57.94 318 LEU A N 1
ATOM 2352 C CA . LEU A 1 318 ? -25.398 15.238 55.463 1.00 57.43 318 LEU A CA 1
ATOM 2353 C C . LEU A 1 318 ? -24.820 15.512 56.842 1.00 58.99 318 LEU A C 1
ATOM 2354 O O . LEU A 1 318 ? -24.081 14.687 57.392 1.00 59.28 318 LEU A O 1
ATOM 2359 N N . VAL A 1 319 ? -25.149 16.669 57.413 1.00 58.85 319 VAL A N 1
ATOM 2360 C CA . VAL A 1 319 ? -24.676 17.009 58.747 1.00 60.50 319 VAL A CA 1
ATOM 2361 C C . VAL A 1 319 ? -25.312 16.096 59.793 1.00 63.34 319 VAL A C 1
ATOM 2362 O O . VAL A 1 319 ? -24.633 15.604 60.702 1.00 64.91 319 VAL A O 1
ATOM 2366 N N . ASN A 1 320 ? -26.615 15.839 59.677 1.00 59.89 320 ASN A N 1
ATOM 2367 C CA . ASN A 1 320 ? -27.282 14.907 60.579 1.00 63.05 320 ASN A CA 1
ATOM 2368 C C . ASN A 1 320 ? -26.981 13.448 60.257 1.00 63.54 320 ASN A C 1
ATOM 2369 O O . ASN A 1 320 ? -27.411 12.564 61.008 1.00 66.08 320 ASN A O 1
ATOM 2374 N N . LEU A 1 321 ? -26.257 13.172 59.171 1.00 64.03 321 LEU A N 1
ATOM 2375 C CA . LEU A 1 321 ? -25.879 11.799 58.859 1.00 65.83 321 LEU A CA 1
ATOM 2376 C C . LEU A 1 321 ? -24.632 11.359 59.613 1.00 68.77 321 LEU A C 1
ATOM 2377 O O . LEU A 1 321 ? -24.526 10.187 59.990 1.00 69.91 321 LEU A O 1
ATOM 2382 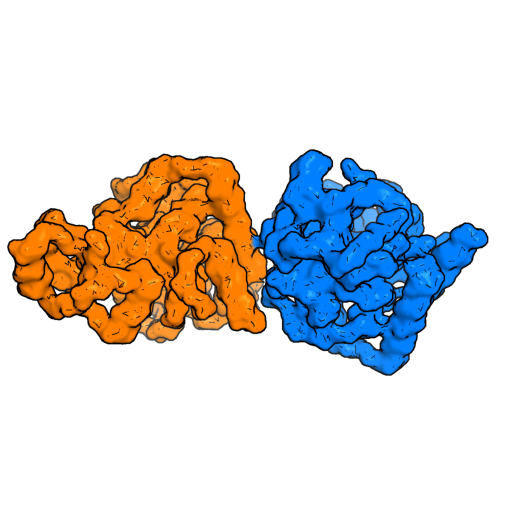N N . LYS A 1 322 ? -23.683 12.271 59.844 1.00 67.57 322 LYS A N 1
ATOM 2383 C CA . LYS A 1 322 ? -22.422 11.875 60.460 1.00 70.88 322 LYS A CA 1
ATOM 2384 C C . LYS A 1 322 ? -22.571 11.629 61.959 1.00 75.68 322 LYS A C 1
ATOM 2385 O O . LYS A 1 322 ? -21.944 10.711 62.500 1.00 76.86 322 LYS A O 1
ATOM 2391 N N . LYS A 1 323 ? -23.394 12.419 62.644 1.00 75.27 323 LYS A N 1
ATOM 2392 C CA . LYS A 1 323 ? -23.617 12.210 64.073 1.00 79.62 323 LYS A CA 1
ATOM 2393 C C . LYS A 1 323 ? -24.886 11.403 64.318 1.00 80.13 323 LYS A C 1
ATOM 2394 O O . LYS A 1 323 ? -25.153 10.423 63.623 1.00 78.13 323 LYS A O 1
ATOM 2400 N N . GLU B 1 2 ? 29.564 39.899 11.774 1.00 96.45 2 GLU B N 1
ATOM 2401 C CA . GLU B 1 2 ? 28.147 39.652 12.009 1.00 90.67 2 GLU B CA 1
ATOM 2402 C C . GLU B 1 2 ? 27.394 40.963 12.202 1.00 86.78 2 GLU B C 1
ATOM 2403 O O . GLU B 1 2 ? 27.313 41.490 13.312 1.00 87.48 2 GLU B O 1
ATOM 2409 N N . ASP B 1 3 ? 26.847 41.482 11.107 1.00 84.13 3 ASP B N 1
ATOM 2410 C CA . ASP B 1 3 ? 26.090 42.725 11.127 1.00 80.64 3 ASP B CA 1
ATOM 2411 C C . ASP B 1 3 ? 25.236 42.783 9.870 1.00 72.68 3 ASP B C 1
ATOM 2412 O O . ASP B 1 3 ? 25.577 42.184 8.846 1.00 71.97 3 ASP B O 1
ATOM 2417 N N . PHE B 1 4 ? 24.125 43.507 9.958 1.00 71.74 4 PHE B N 1
ATOM 2418 C CA . PHE B 1 4 ? 23.115 43.499 8.914 1.00 65.14 4 PHE B CA 1
ATOM 2419 C C . PHE B 1 4 ? 22.892 44.899 8.361 1.00 60.77 4 PHE B C 1
ATOM 2420 O O . PHE B 1 4 ? 23.203 45.908 9.000 1.00 61.64 4 PHE B O 1
ATOM 2428 N N . TYR B 1 5 ? 22.354 44.937 7.146 1.00 60.10 5 TYR B N 1
ATOM 2429 C CA . TYR B 1 5 ? 21.926 46.162 6.492 1.00 58.19 5 TYR B CA 1
ATOM 2430 C C . TYR B 1 5 ? 20.535 45.937 5.919 1.00 54.42 5 TYR B C 1
ATOM 2431 O O . TYR B 1 5 ? 20.192 44.826 5.505 1.00 52.99 5 TYR B O 1
ATOM 2440 N N . THR B 1 6 ? 19.732 46.993 5.902 1.00 55.65 6 THR B N 1
ATOM 2441 C CA . THR B 1 6 ? 18.388 46.917 5.353 1.00 54.88 6 THR B CA 1
ATOM 2442 C C . THR B 1 6 ? 18.368 47.464 3.931 1.00 56.76 6 THR B C 1
ATOM 2443 O O . THR B 1 6 ? 19.157 48.341 3.572 1.00 57.67 6 THR B O 1
ATOM 2447 N N . TYR B 1 7 ? 17.455 46.931 3.121 1.00 53.34 7 TYR B N 1
ATOM 2448 C CA . TYR B 1 7 ? 17.295 47.335 1.728 1.00 55.95 7 TYR B CA 1
ATOM 2449 C C . TYR B 1 7 ? 15.956 48.047 1.574 1.00 54.76 7 TYR B C 1
ATOM 2450 O O . TYR B 1 7 ? 14.901 47.404 1.569 1.00 52.57 7 TYR B O 1
ATOM 2459 N N . LYS B 1 8 ? 16.008 49.374 1.448 1.00 55.42 8 LYS B N 1
ATOM 2460 C CA . LYS B 1 8 ? 14.835 50.206 1.177 1.00 56.67 8 LYS B CA 1
ATOM 2461 C C . LYS B 1 8 ? 13.747 49.998 2.233 1.00 55.74 8 LYS B C 1
ATOM 2462 O O . LYS B 1 8 ? 12.610 49.627 1.933 1.00 55.83 8 LYS B O 1
ATOM 2468 N N . PHE B 1 9 ? 14.120 50.250 3.485 1.00 57.66 9 PHE B N 1
ATOM 2469 C CA . PHE B 1 9 ? 13.198 50.220 4.611 1.00 56.03 9 PHE B CA 1
ATOM 2470 C C . PHE B 1 9 ? 12.911 51.640 5.076 1.00 56.83 9 PHE B C 1
ATOM 2471 O O . PHE B 1 9 ? 13.816 52.479 5.131 1.00 59.46 9 PHE B O 1
ATOM 2479 N N . SER B 1 10 ? 11.654 51.905 5.418 1.00 55.94 10 SER B N 1
ATOM 2480 C CA . SER B 1 10 ? 11.328 53.162 6.070 1.00 58.23 10 SER B CA 1
ATOM 2481 C C . SER B 1 10 ? 11.951 53.203 7.463 1.00 59.63 10 SER B C 1
ATOM 2482 O O . SER B 1 10 ? 12.269 52.171 8.062 1.00 56.72 10 SER B O 1
ATOM 2485 N N . LEU B 1 11 ? 12.131 54.422 7.979 1.00 59.60 11 LEU B N 1
ATOM 2486 C CA . LEU B 1 11 ? 12.703 54.573 9.313 1.00 62.70 11 LEU B CA 1
ATOM 2487 C C . LEU B 1 11 ? 11.830 53.910 10.372 1.00 61.59 11 LEU B C 1
ATOM 2488 O O . LEU B 1 11 ? 12.341 53.446 11.398 1.00 61.86 11 LEU B O 1
ATOM 2493 N N . TRP B 1 12 ? 10.516 53.852 10.139 1.00 60.90 12 TRP B N 1
ATOM 2494 C CA . TRP B 1 12 ? 9.633 53.133 11.052 1.00 59.69 12 TRP B CA 1
ATOM 2495 C C . TRP B 1 12 ? 9.872 51.630 10.981 1.00 57.34 12 TRP B C 1
ATOM 2496 O O . TRP B 1 12 ? 9.884 50.948 12.013 1.00 56.66 12 TRP B O 1
ATOM 2507 N N . LYS B 1 13 ? 10.072 51.094 9.775 1.00 57.59 13 LYS B N 1
ATOM 2508 C CA . LYS B 1 13 ? 10.315 49.662 9.636 1.00 56.08 13 LYS B CA 1
ATOM 2509 C C . LYS B 1 13 ? 11.694 49.272 10.155 1.00 53.55 13 LYS B C 1
ATOM 2510 O O . LYS B 1 13 ? 11.889 48.136 10.601 1.00 51.79 13 LYS B O 1
ATOM 2516 N N . ILE B 1 14 ? 12.659 50.193 10.105 1.00 56.31 14 ILE B N 1
ATOM 2517 C CA . ILE B 1 14 ? 13.986 49.906 10.640 1.00 55.80 14 ILE B CA 1
ATOM 2518 C C . ILE B 1 14 ? 13.926 49.727 12.152 1.00 55.10 14 ILE B C 1
ATOM 2519 O O . ILE B 1 14 ? 14.528 48.798 12.704 1.00 55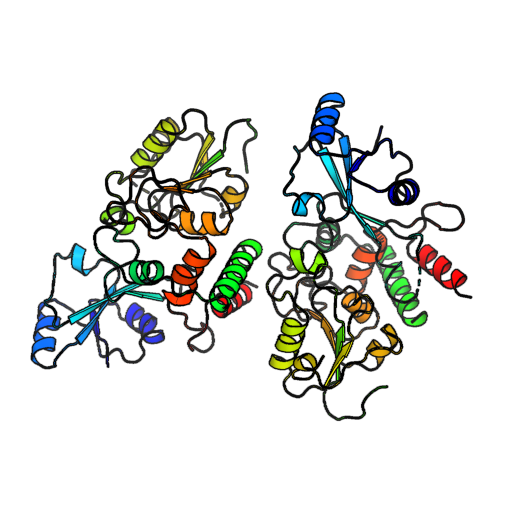.03 14 ILE B O 1
ATOM 2524 N N . ARG B 1 15 ? 13.198 50.607 12.845 1.00 55.12 15 ARG B N 1
ATOM 2525 C CA . ARG B 1 15 ? 13.069 50.478 14.294 1.00 55.29 15 ARG B CA 1
ATOM 2526 C C . ARG B 1 15 ? 12.396 49.166 14.672 1.00 52.62 15 ARG B C 1
ATOM 2527 O O . ARG B 1 15 ? 12.747 48.548 15.684 1.00 53.07 15 ARG B O 1
ATOM 2535 N N . ILE B 1 16 ? 11.429 48.723 13.868 1.00 52.04 16 ILE B N 1
ATOM 2536 C CA . ILE B 1 16 ? 10.723 47.481 14.162 1.00 50.76 16 ILE B CA 1
ATOM 2537 C C . ILE B 1 16 ? 11.663 46.290 14.041 1.00 49.67 16 ILE B C 1
ATOM 2538 O O . ILE B 1 16 ? 11.804 45.496 14.978 1.00 48.85 16 ILE B O 1
ATOM 2543 N N . ILE B 1 17 ? 12.318 46.142 12.887 1.00 50.06 17 ILE B N 1
ATOM 2544 C CA . ILE B 1 17 ? 13.192 44.993 12.687 1.00 49.42 17 ILE B CA 1
ATOM 2545 C C . ILE B 1 17 ? 14.420 45.058 13.588 1.00 52.33 17 ILE B C 1
ATOM 2546 O O . ILE B 1 17 ? 15.009 44.017 13.900 1.00 51.88 17 ILE B O 1
ATOM 2551 N N . LYS B 1 18 ? 14.817 46.256 14.027 1.00 52.26 18 LYS B N 1
ATOM 2552 C CA . LYS B 1 18 ? 15.929 46.380 14.965 1.00 56.30 18 LYS B CA 1
ATOM 2553 C C . LYS B 1 18 ? 15.635 45.702 16.299 1.00 56.66 18 LYS B C 1
ATOM 2554 O O . LYS B 1 18 ? 16.569 45.397 17.049 1.00 59.88 18 LYS B O 1
ATOM 2560 N N . ARG B 1 19 ? 14.358 45.466 16.615 1.00 55.63 19 ARG B N 1
ATOM 2561 C CA . ARG B 1 19 ? 14.021 44.633 17.764 1.00 55.09 19 ARG B CA 1
ATOM 2562 C C . ARG B 1 19 ? 14.473 43.194 17.556 1.00 54.45 19 ARG B C 1
ATOM 2563 O O . ARG B 1 19 ? 14.828 42.509 18.522 1.00 56.45 19 ARG B O 1
ATOM 2571 N N . PHE B 1 20 ? 14.461 42.722 16.309 1.00 54.59 20 PHE B N 1
ATOM 2572 C CA . PHE B 1 20 ? 14.889 41.371 15.973 1.00 54.08 20 PHE B CA 1
ATOM 2573 C C . PHE B 1 20 ? 16.343 41.301 15.538 1.00 55.75 20 PHE B C 1
ATOM 2574 O O . PHE B 1 20 ? 16.993 40.271 15.743 1.00 57.55 20 PHE B O 1
ATOM 2582 N N . PHE B 1 21 ? 16.864 42.373 14.944 1.00 56.71 21 PHE B N 1
ATOM 2583 C CA . PHE B 1 21 ? 18.262 42.466 14.529 1.00 58.04 21 PHE B CA 1
ATOM 2584 C C . PHE B 1 21 ? 18.825 43.750 15.119 1.00 61.53 21 PHE B C 1
ATOM 2585 O O . PHE B 1 21 ? 18.875 44.788 14.446 1.00 60.75 21 PHE B O 1
ATOM 2593 N N . PRO B 1 22 ? 19.251 43.720 16.385 1.00 60.54 22 PRO B N 1
ATOM 2594 C CA . PRO B 1 22 ? 19.755 44.947 17.021 1.00 65.20 22 PRO B CA 1
ATOM 2595 C C . PRO B 1 22 ? 21.075 45.442 16.450 1.00 68.92 22 PRO B C 1
ATOM 2596 O O . PRO B 1 22 ? 21.470 46.573 16.758 1.00 71.56 22 PRO B O 1
ATOM 2600 N N . THR B 1 23 ? 21.760 44.650 15.624 1.00 68.25 23 THR B N 1
ATOM 2601 C CA . THR B 1 23 ? 23.047 45.033 15.058 1.00 70.92 23 THR B CA 1
ATOM 2602 C C . THR B 1 23 ? 22.932 45.513 13.613 1.00 69.96 23 THR B C 1
ATOM 2603 O O . THR B 1 23 ? 23.888 45.381 12.840 1.00 75.23 23 THR B O 1
ATOM 2607 N N . VAL B 1 24 ? 21.782 46.066 13.227 1.00 68.24 24 VAL B N 1
ATOM 2608 C CA . VAL B 1 24 ? 21.619 46.587 11.874 1.00 66.57 24 VAL B CA 1
ATOM 2609 C C . VAL B 1 24 ? 22.443 47.857 11.719 1.00 70.47 24 VAL B C 1
ATOM 2610 O O . VAL B 1 24 ? 22.402 48.752 12.574 1.00 72.09 24 VAL B O 1
ATOM 2614 N N . LYS B 1 25 ? 23.194 47.945 10.621 1.00 67.66 25 LYS B N 1
ATOM 2615 C CA . LYS B 1 25 ? 24.177 49.004 10.412 1.00 70.92 25 LYS B CA 1
ATOM 2616 C C . LYS B 1 25 ? 23.818 49.923 9.247 1.00 70.16 25 LYS B C 1
ATOM 2617 O O . LYS B 1 25 ? 24.676 50.285 8.441 1.00 73.66 25 LYS B O 1
ATOM 2623 N N . GLY B 1 26 ? 22.559 50.321 9.142 1.00 67.16 26 GLY B N 1
ATOM 2624 C CA . GLY B 1 26 ? 22.160 51.332 8.185 1.00 66.68 26 GLY B CA 1
ATOM 2625 C C . GLY B 1 26 ? 21.343 50.760 7.038 1.00 62.79 26 GLY B C 1
ATOM 2626 O O . GLY B 1 26 ? 21.285 49.551 6.804 1.00 60.68 26 GLY B O 1
ATOM 2627 N N . ASN B 1 27 ? 20.717 51.680 6.310 1.00 64.99 27 ASN B N 1
ATOM 2628 C CA . ASN B 1 27 ? 19.791 51.361 5.233 1.00 62.72 27 ASN B CA 1
ATOM 2629 C C . ASN B 1 27 ? 20.385 51.768 3.891 1.00 65.11 27 ASN B C 1
ATOM 2630 O O . ASN B 1 27 ? 20.933 52.866 3.752 1.00 67.79 27 ASN B O 1
ATOM 2635 N N . LEU B 1 28 ? 20.269 50.880 2.907 1.00 64.41 28 LEU B N 1
ATOM 2636 C CA . LEU B 1 28 ? 20.791 51.105 1.566 1.00 66.89 28 LEU B CA 1
ATOM 2637 C C . LEU B 1 28 ? 19.640 51.387 0.607 1.00 65.98 28 LEU B C 1
ATOM 2638 O O . LEU B 1 28 ? 18.593 50.734 0.667 1.00 63.15 28 LEU B O 1
ATOM 2643 N N . SER B 1 29 ? 19.844 52.359 -0.283 1.00 68.11 29 SER B N 1
ATOM 2644 C CA . SER B 1 29 ? 18.754 52.938 -1.057 1.00 67.98 29 SER B CA 1
ATOM 2645 C C . SER B 1 29 ? 18.691 52.461 -2.503 1.00 67.23 29 SER B C 1
ATOM 2646 O O . SER B 1 29 ? 17.704 52.756 -3.186 1.00 68.18 29 SER B O 1
ATOM 2649 N N . SER B 1 30 ? 19.700 51.747 -2.993 1.00 68.04 30 SER B N 1
ATOM 2650 C CA . SER B 1 30 ? 19.686 51.321 -4.386 1.00 68.86 30 SER B CA 1
ATOM 2651 C C . SER B 1 30 ? 20.565 50.091 -4.552 1.00 67.50 30 SER B C 1
ATOM 2652 O O . SER B 1 30 ? 21.304 49.697 -3.646 1.00 65.45 30 SER B O 1
ATOM 2655 N N . ARG B 1 31 ? 20.465 49.485 -5.738 1.00 69.64 31 ARG B N 1
ATOM 2656 C CA . ARG B 1 31 ? 21.358 48.391 -6.100 1.00 68.92 31 ARG B CA 1
ATOM 2657 C C . ARG B 1 31 ? 22.811 48.848 -6.103 1.00 71.40 31 ARG B C 1
ATOM 2658 O O . ARG B 1 31 ? 23.702 48.116 -5.655 1.00 66.69 31 ARG B O 1
ATOM 2666 N N . GLN B 1 32 ? 23.065 50.065 -6.592 1.00 72.75 32 GLN B N 1
ATOM 2667 C CA . GLN B 1 32 ? 24.433 50.569 -6.659 1.00 77.16 32 GLN B CA 1
ATOM 2668 C C . GLN B 1 32 ? 25.046 50.702 -5.272 1.00 75.81 32 GLN B C 1
ATOM 2669 O O . GLN B 1 32 ? 26.235 50.417 -5.083 1.00 77.23 32 GLN B O 1
ATOM 2675 N N . GLU B 1 33 ? 24.252 51.135 -4.287 1.00 73.91 33 GLU B N 1
ATOM 2676 C CA . GLU B 1 33 ? 24.765 51.255 -2.926 1.00 73.70 33 GLU B CA 1
ATOM 2677 C C . GLU B 1 33 ? 25.169 49.897 -2.368 1.00 70.11 33 GLU B C 1
ATOM 2678 O O . GLU B 1 33 ? 26.206 49.774 -1.705 1.00 72.41 33 GLU B O 1
ATOM 2684 N N . VAL B 1 34 ? 24.361 48.867 -2.627 1.00 73.63 34 VAL B N 1
ATOM 2685 C CA . VAL 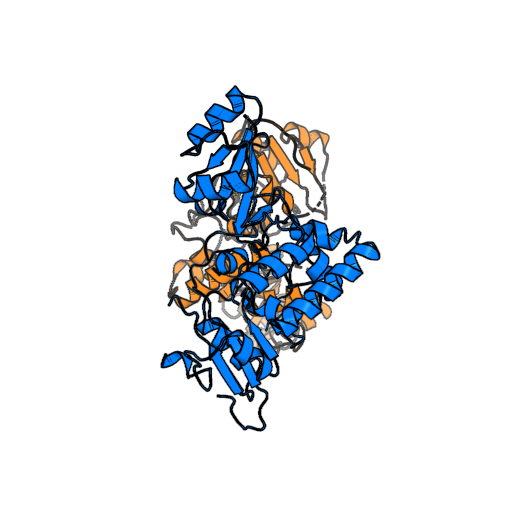B 1 34 ? 24.642 47.537 -2.092 1.00 70.67 34 VAL B CA 1
ATOM 2686 C C . VAL B 1 34 ? 25.947 46.997 -2.664 1.00 74.20 34 VAL B C 1
ATOM 2687 O O . VAL B 1 34 ? 26.804 46.486 -1.934 1.00 73.94 34 VAL B O 1
ATOM 2691 N N . GLU B 1 35 ? 26.117 47.108 -3.983 1.00 72.43 35 GLU B N 1
ATOM 2692 C CA . GLU B 1 35 ? 27.317 46.571 -4.614 1.00 76.87 35 GLU B CA 1
ATOM 2693 C C . GLU B 1 35 ? 28.547 47.410 -4.293 1.00 82.59 35 GLU B C 1
ATOM 2694 O O . GLU B 1 35 ? 29.657 46.872 -4.218 1.00 84.16 35 GLU B O 1
ATOM 2700 N N . ASP B 1 36 ? 28.374 48.720 -4.093 1.00 79.56 36 ASP B N 1
ATOM 2701 C CA . ASP B 1 36 ? 29.495 49.545 -3.655 1.00 85.48 36 ASP B CA 1
ATOM 2702 C C . ASP B 1 36 ? 29.940 49.163 -2.249 1.00 82.55 36 ASP B C 1
ATOM 2703 O O . ASP B 1 36 ? 31.135 49.211 -1.934 1.00 86.71 36 ASP B O 1
ATOM 2708 N N . LEU B 1 37 ? 28.991 48.778 -1.393 1.00 83.60 37 LEU B N 1
ATOM 2709 C CA . LEU B 1 37 ? 29.333 48.396 -0.029 1.00 82.52 37 LEU B CA 1
ATOM 2710 C C . LEU B 1 37 ? 30.018 47.037 0.019 1.00 83.05 37 LEU B C 1
ATOM 2711 O O . LEU B 1 37 ? 30.844 46.793 0.906 1.00 84.80 37 LEU B O 1
ATOM 2716 N N . CYS B 1 38 ? 29.697 46.148 -0.922 1.00 83.25 38 CYS B N 1
ATOM 2717 C CA . CYS B 1 38 ? 30.228 44.790 -0.862 1.00 83.76 38 CYS B CA 1
ATOM 2718 C C . CYS B 1 38 ? 31.706 44.747 -1.225 1.00 90.01 38 CYS B C 1
ATOM 2719 O O . CYS B 1 38 ? 32.461 43.943 -0.666 1.00 90.36 38 CYS B O 1
ATOM 2722 N N . GLN B 1 39 ? 32.142 45.593 -2.162 1.00 86.39 39 GLN B N 1
ATOM 2723 C CA . GLN B 1 39 ? 33.556 45.614 -2.515 1.00 93.83 39 GLN B CA 1
ATOM 2724 C C . GLN B 1 39 ? 34.416 46.187 -1.397 1.00 95.69 39 GLN B C 1
ATOM 2725 O O . GLN B 1 39 ? 35.624 45.930 -1.368 1.00 101.08 39 GLN B O 1
ATOM 2731 N N . LYS B 1 40 ? 33.823 46.946 -0.473 1.00 93.39 40 LYS B N 1
ATOM 2732 C CA . LYS B 1 40 ? 34.586 47.491 0.644 1.00 95.54 40 LYS B CA 1
ATOM 2733 C C . LYS B 1 40 ? 34.692 46.481 1.781 1.00 92.73 40 LYS B C 1
ATOM 2734 O O . LYS B 1 40 ? 35.773 46.283 2.347 1.00 98.03 40 LYS B O 1
ATOM 2740 N N . LYS B 1 41 ? 33.584 45.835 2.127 1.00 91.67 41 LYS B N 1
ATOM 2741 C CA . LYS B 1 41 ? 33.593 44.756 3.104 1.00 90.75 41 LYS B CA 1
ATOM 2742 C C . LYS B 1 41 ? 33.875 43.442 2.372 1.00 92.92 41 LYS B C 1
ATOM 2743 O O . LYS B 1 41 ? 34.407 43.441 1.259 1.00 97.81 41 LYS B O 1
ATOM 2749 N N . GLY B 1 42 ? 33.533 42.312 2.982 1.00 86.97 42 GLY B N 1
ATOM 2750 C CA . GLY B 1 42 ? 33.702 41.036 2.315 1.00 87.92 42 GLY B CA 1
ATOM 2751 C C . GLY B 1 42 ? 32.377 40.481 1.851 1.00 81.18 42 GLY B C 1
ATOM 2752 O O . GLY B 1 42 ? 32.165 40.238 0.659 1.00 80.46 42 GLY B O 1
ATOM 2753 N N . LYS B 1 43 ? 31.474 40.274 2.802 1.00 81.64 43 LYS B N 1
ATOM 2754 C CA . LYS B 1 43 ? 30.108 39.886 2.504 1.00 76.40 43 LYS B CA 1
ATOM 2755 C C . LYS B 1 43 ? 29.188 40.613 3.469 1.00 71.82 43 LYS B C 1
ATOM 2756 O O . LYS B 1 43 ? 29.520 40.787 4.645 1.00 72.68 43 LYS B O 1
ATOM 2762 N N . ILE B 1 44 ? 28.050 41.063 2.958 1.00 69.43 44 ILE B N 1
ATOM 2763 C CA . ILE B 1 44 ? 27.061 41.748 3.774 1.00 66.97 44 ILE B CA 1
ATOM 2764 C C . ILE B 1 44 ? 25.811 40.885 3.837 1.00 63.72 44 ILE B C 1
ATOM 2765 O O . ILE B 1 44 ? 25.516 40.106 2.923 1.00 63.44 44 ILE B O 1
ATOM 2770 N N . ARG B 1 45 ? 25.091 41.009 4.945 1.00 64.27 45 ARG B N 1
ATOM 2771 C CA . ARG B 1 45 ? 23.796 40.366 5.122 1.00 61.32 45 ARG B CA 1
ATOM 2772 C C . ARG B 1 45 ? 22.729 41.434 4.917 1.00 58.45 45 ARG B C 1
ATOM 2773 O O . ARG B 1 45 ? 22.568 42.330 5.752 1.00 58.57 45 ARG B O 1
ATOM 2781 N N . LEU B 1 46 ? 22.018 41.347 3.795 1.00 54.72 46 LEU B N 1
ATOM 2782 C CA . LEU B 1 46 ? 21.056 42.362 3.389 1.00 53.28 46 LEU B CA 1
ATOM 2783 C C . LEU B 1 46 ? 19.652 41.915 3.779 1.00 49.80 46 LEU B C 1
ATOM 2784 O O . LEU B 1 46 ? 19.208 40.832 3.381 1.00 47.30 46 LEU B O 1
ATOM 2789 N N . LEU B 1 47 ? 18.959 42.748 4.556 1.00 50.85 47 LEU B N 1
ATOM 2790 C CA . LEU B 1 47 ? 17.586 42.476 4.972 1.00 48.73 47 LEU B CA 1
ATOM 2791 C C . LEU B 1 47 ? 16.636 43.057 3.929 1.00 49.13 47 LEU B C 1
ATOM 2792 O O . LEU B 1 47 ? 16.587 44.276 3.732 1.00 49.24 47 LEU B O 1
ATOM 2797 N N . VAL B 1 48 ? 15.886 42.184 3.259 1.00 48.36 48 VAL B N 1
ATOM 2798 C CA . VAL B 1 48 ? 14.956 42.567 2.203 1.00 49.91 48 VAL B CA 1
ATOM 2799 C C . VAL B 1 48 ? 13.557 42.134 2.613 1.00 48.10 48 VAL B C 1
ATOM 2800 O O . VAL B 1 48 ? 13.372 41.036 3.150 1.00 45.64 48 VAL B O 1
ATOM 2804 N N . TRP B 1 49 ? 12.571 42.989 2.353 1.00 48.80 49 TRP B N 1
ATOM 2805 C CA . TRP B 1 49 ? 11.193 42.710 2.740 1.00 49.73 49 TRP B CA 1
ATOM 2806 C C . TRP B 1 49 ? 10.486 41.932 1.637 1.00 48.11 49 TRP B C 1
ATOM 2807 O O . TRP B 1 49 ? 10.306 42.445 0.527 1.00 49.58 49 TRP B O 1
ATOM 2818 N N . GLY B 1 50 ? 10.087 40.702 1.951 1.00 47.58 50 GLY B N 1
ATOM 2819 C CA . GLY B 1 50 ? 9.255 39.931 1.041 1.00 49.43 50 GLY B CA 1
ATOM 2820 C C . GLY B 1 50 ? 9.921 39.703 -0.302 1.00 49.96 50 GLY B C 1
ATOM 2821 O O . GLY B 1 50 ? 11.050 39.206 -0.391 1.00 46.03 50 GLY B O 1
ATOM 2822 N N . SER B 1 51 ? 9.210 40.074 -1.365 1.00 50.22 51 SER B N 1
ATOM 2823 C CA . SER B 1 51 ? 9.666 39.899 -2.740 1.00 52.91 51 SER B CA 1
ATOM 2824 C C . SER B 1 51 ? 10.073 41.230 -3.365 1.00 52.00 51 SER B C 1
ATOM 2825 O O . SER B 1 51 ? 9.790 41.496 -4.533 1.00 55.09 51 SER B O 1
ATOM 2828 N N . THR B 1 52 ? 10.742 42.084 -2.587 1.00 52.20 52 THR B N 1
ATOM 2829 C CA . THR B 1 52 ? 11.132 43.394 -3.099 1.00 52.82 52 THR B CA 1
ATOM 2830 C C . THR B 1 52 ? 12.158 43.267 -4.219 1.00 53.44 52 THR B C 1
ATOM 2831 O O . THR B 1 52 ? 12.116 44.026 -5.195 1.00 56.87 52 THR B O 1
ATOM 2835 N N . LEU B 1 53 ? 13.074 42.304 -4.107 1.00 52.43 53 LEU B N 1
ATOM 2836 C CA . LEU B 1 53 ? 14.111 42.137 -5.120 1.00 54.40 53 LEU B CA 1
ATOM 2837 C C . LEU B 1 53 ? 13.556 41.521 -6.400 1.00 60.15 53 LEU B C 1
ATOM 2838 O O . LEU B 1 53 ? 13.857 41.993 -7.501 1.00 60.09 53 LEU B O 1
ATOM 2843 N N . GLU B 1 54 ? 12.749 40.463 -6.275 1.00 54.20 54 GLU B N 1
ATOM 2844 C CA . GLU B 1 54 ? 12.219 39.799 -7.462 1.00 58.39 54 GLU B CA 1
ATOM 2845 C C . GLU B 1 54 ? 11.265 40.704 -8.229 1.00 61.72 54 GLU B C 1
ATOM 2846 O O . GLU B 1 54 ? 11.133 40.573 -9.452 1.00 66.18 54 GLU B O 1
ATOM 2852 N N . ASN B 1 55 ? 10.587 41.619 -7.533 1.00 60.38 55 ASN B N 1
ATOM 2853 C CA . ASN B 1 55 ? 9.749 42.595 -8.216 1.00 64.06 55 ASN B CA 1
ATOM 2854 C C . ASN B 1 55 ? 10.573 43.666 -8.916 1.00 65.75 55 ASN B C 1
ATOM 2855 O O . ASN B 1 55 ? 10.085 44.284 -9.868 1.00 70.26 55 ASN B O 1
ATOM 2860 N N . GLU B 1 56 ? 11.804 43.898 -8.468 1.00 64.01 56 GLU B N 1
ATOM 2861 C CA . GLU B 1 56 ? 12.724 44.808 -9.133 1.00 67.17 56 GLU B CA 1
ATOM 2862 C C . GLU B 1 56 ? 13.596 44.112 -10.167 1.00 70.70 56 GLU B C 1
ATOM 2863 O O . GLU B 1 56 ? 14.413 44.778 -10.811 1.00 74.07 56 GLU B O 1
ATOM 2869 N N . ARG B 1 57 ? 13.451 42.795 -10.328 1.00 67.60 57 ARG B N 1
ATOM 2870 C CA . ARG B 1 57 ? 14.292 41.984 -11.208 1.00 71.63 57 ARG B CA 1
ATOM 2871 C C . ARG B 1 57 ? 15.775 42.125 -10.873 1.00 71.91 57 ARG B C 1
ATOM 2872 O O . ARG B 1 57 ? 16.636 41.881 -11.725 1.00 76.37 57 ARG B O 1
ATOM 2880 N N . VAL B 1 58 ? 16.084 42.517 -9.643 1.00 72.22 58 VAL B N 1
ATOM 2881 C CA . VAL B 1 58 ? 17.453 42.738 -9.195 1.00 71.47 58 VAL B CA 1
ATOM 2882 C C . VAL B 1 58 ? 17.973 41.460 -8.557 1.00 69.12 58 VAL B C 1
ATOM 2883 O O . VAL B 1 58 ? 17.274 40.811 -7.769 1.00 67.45 58 VAL B O 1
ATOM 2887 N N . ASN B 1 59 ? 19.205 41.092 -8.901 1.00 69.58 59 ASN B N 1
ATOM 2888 C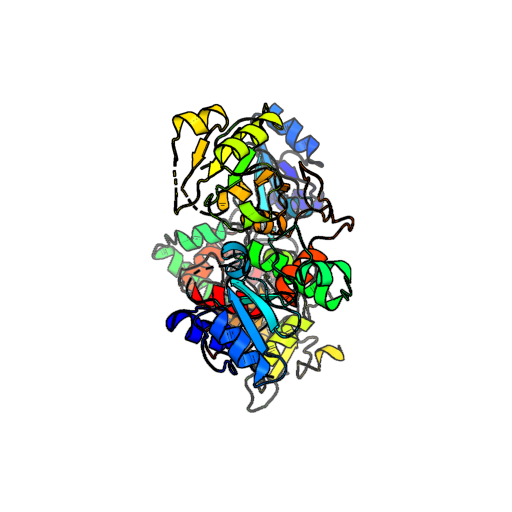 CA . ASN B 1 59 ? 19.844 39.907 -8.350 1.00 68.16 59 ASN B CA 1
ATOM 2889 C C . ASN B 1 59 ? 21.319 40.201 -8.121 1.00 66.44 59 ASN B C 1
ATOM 2890 O O . ASN B 1 59 ? 22.008 40.675 -9.030 1.00 71.36 59 ASN B O 1
ATOM 2895 N N . PHE B 1 60 ? 21.793 39.927 -6.910 1.00 66.03 60 PHE B N 1
ATOM 2896 C CA . PHE B 1 60 ? 23.195 40.075 -6.554 1.00 65.36 60 PHE B CA 1
ATOM 2897 C C . PHE B 1 60 ? 23.898 38.726 -6.614 1.00 65.23 60 PHE B C 1
ATOM 2898 O O . PHE B 1 60 ? 23.276 37.666 -6.503 1.00 62.86 60 PHE B O 1
ATOM 2906 N N . ASN B 1 61 ? 25.217 38.774 -6.777 1.00 65.78 61 ASN B N 1
ATOM 2907 C CA . ASN B 1 61 ? 25.988 37.545 -6.730 1.00 67.59 61 ASN B CA 1
ATOM 2908 C C . ASN B 1 61 ? 26.109 37.068 -5.281 1.00 63.87 61 ASN B C 1
ATOM 2909 O O . ASN B 1 61 ? 25.587 37.682 -4.345 1.00 59.58 61 ASN B O 1
ATOM 2914 N N . LYS B 1 62 ? 26.813 35.959 -5.094 1.00 72.71 62 LYS B N 1
ATOM 2915 C CA . LYS B 1 62 ? 26.930 35.321 -3.784 1.00 70.17 62 LYS B CA 1
ATOM 2916 C C . LYS B 1 62 ? 27.677 36.183 -2.735 1.00 69.95 62 LYS B C 1
ATOM 2917 O O . LYS B 1 62 ? 27.964 35.658 -1.648 1.00 74.83 62 LYS B O 1
ATOM 2923 N N . SER B 1 63 ? 27.996 37.455 -2.991 1.00 75.01 63 SER B N 1
ATOM 2924 C CA . SER B 1 63 ? 28.624 38.289 -1.974 1.00 72.31 63 SER B CA 1
ATOM 2925 C C . SER B 1 63 ? 27.628 38.810 -0.950 1.00 66.64 63 SER B C 1
ATOM 2926 O O . SER B 1 63 ? 28.037 39.210 0.144 1.00 65.24 63 SER B O 1
ATOM 2929 N N . VAL B 1 64 ? 26.340 38.824 -1.276 1.00 72.99 64 VAL B N 1
ATOM 2930 C CA . VAL B 1 64 ? 25.310 39.240 -0.334 1.00 67.81 64 VAL B CA 1
ATOM 2931 C C . VAL B 1 64 ? 24.491 38.017 0.045 1.00 65.52 64 VAL B C 1
ATOM 2932 O O . VAL B 1 64 ? 24.287 37.101 -0.760 1.00 66.36 64 VAL B O 1
ATOM 2936 N N . GLU B 1 65 ? 24.053 37.987 1.297 1.00 66.47 65 GLU B N 1
ATOM 2937 C CA . GLU B 1 65 ? 23.157 36.950 1.797 1.00 64.47 65 GLU B CA 1
ATOM 2938 C C . GLU B 1 65 ? 21.810 37.619 2.043 1.00 59.45 65 GLU B C 1
ATOM 2939 O O . GLU B 1 65 ? 21.638 38.349 3.023 1.00 58.72 65 GLU B O 1
ATOM 2945 N N . VAL B 1 66 ? 20.866 37.380 1.140 1.00 59.59 66 VAL B N 1
ATOM 2946 C CA . VAL B 1 66 ? 19.562 38.030 1.202 1.00 55.85 66 VAL B CA 1
ATOM 2947 C C . VAL B 1 66 ? 18.708 37.327 2.248 1.00 54.81 66 VAL B C 1
ATOM 2948 O O . VAL B 1 66 ? 18.377 36.145 2.103 1.00 58.09 66 VAL B O 1
ATOM 2952 N N . TYR B 1 67 ? 18.360 38.050 3.307 1.00 53.18 67 TYR B N 1
ATOM 2953 C CA . TYR B 1 67 ? 17.368 37.605 4.277 1.00 50.40 67 TYR B CA 1
ATOM 2954 C C . TYR B 1 67 ? 16.034 38.222 3.877 1.00 46.10 67 TYR B C 1
ATOM 2955 O O . TYR B 1 67 ? 15.853 39.440 3.977 1.00 46.63 67 TYR B O 1
ATOM 2964 N N . ARG B 1 68 ? 15.109 37.391 3.412 1.00 45.51 68 ARG B N 1
ATOM 2965 C CA . ARG B 1 68 ? 13.784 37.858 3.030 1.00 45.84 68 ARG B CA 1
ATOM 2966 C C . ARG B 1 68 ? 12.886 37.874 4.263 1.00 45.48 68 ARG B C 1
ATOM 2967 O O . ARG B 1 68 ? 12.632 36.827 4.869 1.00 43.58 68 ARG B O 1
ATOM 2975 N N . LEU B 1 69 ? 12.421 39.064 4.636 1.00 47.97 69 LEU B N 1
ATOM 2976 C CA . LEU B 1 69 ? 11.667 39.274 5.863 1.00 48.58 69 LEU B CA 1
ATOM 2977 C C . LEU B 1 69 ? 10.167 39.265 5.592 1.00 48.93 69 LEU B C 1
ATOM 2978 O O . LEU B 1 69 ? 9.709 39.614 4.502 1.00 47.48 69 LEU B O 1
ATOM 2983 N N . GLU B 1 70 ? 9.404 38.871 6.609 1.00 51.23 70 GLU B N 1
ATOM 2984 C CA . GLU B 1 70 ? 7.955 38.796 6.497 1.00 52.64 70 GLU B CA 1
ATOM 2985 C C . GLU B 1 70 ? 7.354 38.729 7.894 1.00 53.01 70 GLU B C 1
ATOM 2986 O O . GLU B 1 70 ? 7.996 38.253 8.835 1.00 53.94 70 GLU B O 1
ATOM 2992 N N . ASP B 1 71 ? 6.119 39.216 8.016 1.00 53.89 71 ASP B N 1
ATOM 2993 C CA . ASP B 1 71 ? 5.399 39.125 9.279 1.00 54.58 71 ASP B CA 1
ATOM 2994 C C . ASP B 1 71 ? 5.297 37.674 9.733 1.00 51.98 71 ASP B C 1
ATOM 2995 O O . ASP B 1 71 ? 5.258 36.745 8.922 1.00 49.39 71 ASP B O 1
ATOM 3000 N N . GLY B 1 72 ? 5.261 37.486 11.049 1.00 50.61 72 GLY B N 1
ATOM 3001 C CA . GLY B 1 72 ? 5.151 36.156 11.608 1.00 50.13 72 GLY B CA 1
ATOM 3002 C C . GLY B 1 72 ? 3.804 35.514 11.325 1.00 50.71 72 GLY B C 1
ATOM 3003 O O . GLY B 1 72 ? 2.850 36.148 10.871 1.00 50.05 72 GLY B O 1
ATOM 3004 N N . PHE B 1 73 ? 3.734 34.212 11.611 1.00 51.44 73 PHE B N 1
ATOM 3005 C CA . PHE B 1 73 ? 2.533 33.435 11.329 1.00 54.39 73 PHE B CA 1
ATOM 3006 C C . PHE B 1 73 ? 1.486 33.519 12.430 1.00 59.90 73 PHE B C 1
ATOM 3007 O O . PHE B 1 73 ? 0.309 33.248 12.164 1.00 63.84 73 PHE B O 1
ATOM 3015 N N . ILE B 1 74 ? 1.879 33.886 13.654 1.00 57.09 74 ILE B N 1
ATOM 3016 C CA . ILE B 1 74 ? 0.995 33.746 14.810 1.00 61.94 74 ILE B CA 1
ATOM 3017 C C . ILE B 1 74 ? -0.012 34.878 14.924 1.00 67.78 74 ILE B C 1
ATOM 3018 O O . ILE B 1 74 ? -0.798 34.911 15.882 1.00 71.86 74 ILE B O 1
ATOM 3023 N N . ARG B 1 75 ? -0.047 35.786 13.958 1.00 71.78 75 ARG B N 1
ATOM 3024 C CA . ARG B 1 75 ? -1.094 36.795 13.925 1.00 77.40 75 ARG B CA 1
ATOM 3025 C C . ARG B 1 75 ? -1.698 36.880 12.527 1.00 77.87 75 ARG B C 1
ATOM 3026 O O . ARG B 1 75 ? -2.648 36.161 12.211 1.00 80.50 75 ARG B O 1
ATOM 3034 N N . SER B 1 84 ? -0.016 44.525 13.422 1.00 79.45 84 SER B N 1
ATOM 3035 C CA . SER B 1 84 ? 0.124 45.757 14.191 1.00 84.77 84 SER B CA 1
ATOM 3036 C C . SER B 1 84 ? 1.602 46.056 14.413 1.00 81.42 84 SER B C 1
ATOM 3037 O O . SER B 1 84 ? 2.324 46.384 13.471 1.00 78.81 84 SER B O 1
ATOM 3040 N N . ILE B 1 85 ? 2.044 45.949 15.660 1.00 79.05 85 ILE B N 1
ATOM 3041 C CA . ILE B 1 85 ? 3.464 45.877 15.993 1.00 75.14 85 ILE B CA 1
ATOM 3042 C C . ILE B 1 85 ? 3.812 44.407 16.179 1.00 68.78 85 ILE B C 1
ATOM 3043 O O . ILE B 1 85 ? 3.215 43.745 17.045 1.00 72.34 85 ILE B O 1
ATOM 3048 N N . PRO B 1 86 ? 4.740 43.852 15.403 1.00 66.44 86 PRO B N 1
ATOM 3049 C CA . PRO B 1 86 ? 4.870 42.393 15.343 1.00 61.71 86 PRO B CA 1
ATOM 3050 C C . PRO B 1 86 ? 5.526 41.824 16.588 1.00 59.99 86 PRO B C 1
ATOM 3051 O O . PRO B 1 86 ? 6.525 42.347 17.088 1.00 60.04 86 PRO B O 1
ATOM 3055 N N . ILE B 1 87 ? 4.942 40.738 17.091 1.00 57.74 87 ILE B N 1
ATOM 3056 C CA . ILE B 1 87 ? 5.621 39.914 18.080 1.00 57.96 87 ILE B CA 1
ATOM 3057 C C . ILE B 1 87 ? 6.470 38.842 17.409 1.00 53.59 87 ILE B C 1
ATOM 3058 O O . ILE B 1 87 ? 7.393 38.306 18.037 1.00 53.64 87 ILE B O 1
ATOM 3063 N N . SER B 1 88 ? 6.200 38.532 16.145 1.00 51.76 88 SER B N 1
ATOM 3064 C CA . SER B 1 88 ? 6.945 37.530 15.404 1.00 50.34 88 SER B CA 1
ATOM 3065 C C . SER B 1 88 ? 7.436 38.127 14.093 1.00 51.03 88 SER B C 1
ATOM 3066 O O . SER B 1 88 ? 6.787 38.995 13.504 1.00 51.82 88 SER B O 1
ATOM 3069 N N . LEU B 1 89 ? 8.601 37.659 13.650 1.00 52.16 89 LEU B N 1
ATOM 3070 C CA . LEU B 1 89 ? 9.157 38.024 12.354 1.00 52.21 89 LEU B CA 1
ATOM 3071 C C . LEU B 1 89 ? 9.758 36.779 11.725 1.00 50.40 89 LEU B C 1
ATOM 3072 O O . LEU B 1 89 ? 10.406 35.981 12.409 1.00 50.95 89 LEU B O 1
ATOM 3077 N N . VAL B 1 90 ? 9.532 36.615 10.426 1.00 51.28 90 VAL B N 1
ATOM 3078 C CA . VAL B 1 90 ? 10.082 35.506 9.658 1.00 49.75 90 VAL B CA 1
ATOM 3079 C C . VAL B 1 90 ? 11.293 36.016 8.887 1.00 49.45 90 VAL B C 1
ATOM 3080 O O . VAL B 1 90 ? 11.192 36.986 8.126 1.00 48.76 90 VAL B O 1
ATOM 3084 N N . ALA B 1 91 ? 12.441 35.369 9.087 1.00 49.88 91 ALA B N 1
ATOM 3085 C CA . ALA B 1 91 ? 13.686 35.735 8.418 1.00 50.46 91 ALA B CA 1
ATOM 3086 C C . ALA B 1 91 ? 14.243 34.493 7.738 1.00 50.65 91 ALA B C 1
ATOM 3087 O O . ALA B 1 91 ? 14.640 33.537 8.413 1.00 52.29 91 ALA B O 1
ATOM 3089 N N . ASP B 1 92 ? 14.274 34.509 6.408 1.00 49.06 92 ASP B N 1
ATOM 3090 C CA . ASP B 1 92 ? 14.662 33.350 5.613 1.00 48.94 92 ASP B CA 1
ATOM 3091 C C . ASP B 1 92 ? 15.919 33.678 4.815 1.00 47.71 92 ASP B C 1
ATOM 3092 O O . ASP B 1 92 ? 15.914 34.645 4.033 1.00 46.56 92 ASP B O 1
ATOM 3097 N N . PRO B 1 93 ? 17.011 32.935 4.984 1.00 49.22 93 PRO B N 1
ATOM 3098 C CA . PRO B 1 93 ? 18.239 33.208 4.226 1.00 51.97 93 PRO B CA 1
ATOM 3099 C C . PRO B 1 93 ? 18.341 32.481 2.894 1.00 54.20 93 PRO B C 1
ATOM 3100 O O . PRO B 1 93 ? 19.310 32.711 2.159 1.00 54.76 93 PRO B O 1
ATOM 3104 N N . ILE B 1 94 ? 17.387 31.613 2.571 1.00 53.04 94 ILE B N 1
ATOM 3105 C CA . ILE B 1 94 ? 17.376 30.886 1.307 1.00 54.90 94 ILE B CA 1
ATOM 3106 C C . ILE B 1 94 ? 16.335 31.451 0.351 1.00 54.64 94 ILE B C 1
ATOM 3107 O O . ILE B 1 94 ? 16.619 31.674 -0.827 1.00 56.50 94 ILE B O 1
ATOM 3112 N N . GLY B 1 95 ? 15.122 31.691 0.845 1.00 53.09 95 GLY B N 1
ATOM 3113 C CA . GLY B 1 95 ? 14.068 32.266 0.032 1.00 51.81 95 GLY B CA 1
ATOM 3114 C C . GLY B 1 95 ? 12.966 32.884 0.867 1.00 49.73 95 GLY B C 1
ATOM 3115 O O . GLY B 1 95 ? 13.221 33.793 1.663 1.00 47.50 95 GLY B O 1
ATOM 3116 N N . ILE B 1 96 ? 11.735 32.404 0.691 1.00 49.20 96 ILE B N 1
ATOM 3117 C CA . ILE B 1 96 ? 10.614 32.823 1.524 1.00 48.40 96 ILE B CA 1
ATOM 3118 C C . ILE B 1 96 ? 9.568 31.721 1.464 1.00 47.19 96 ILE B C 1
ATOM 3119 O O . ILE B 1 96 ? 9.520 30.944 0.506 1.00 50.10 96 ILE B O 1
ATOM 3124 N N . TYR B 1 97 ? 8.728 31.650 2.500 1.00 48.73 97 TYR B N 1
ATOM 3125 C CA . TYR B 1 97 ? 7.842 30.500 2.657 1.00 47.64 97 TYR B CA 1
ATOM 3126 C C . TYR B 1 97 ? 6.786 30.424 1.560 1.00 49.18 97 TYR B C 1
ATOM 3127 O O . TYR B 1 97 ? 6.315 29.328 1.238 1.00 50.07 97 TYR B O 1
ATOM 3136 N N . TYR B 1 98 ? 6.398 31.557 0.979 1.00 48.05 98 TYR B N 1
ATOM 3137 C CA . TYR B 1 98 ? 5.325 31.567 -0.008 1.00 49.95 98 TYR B CA 1
ATOM 3138 C C . TYR B 1 98 ? 5.822 31.455 -1.445 1.00 53.44 98 TYR B C 1
ATOM 3139 O O . TYR B 1 98 ? 4.997 31.380 -2.362 1.00 55.51 98 TYR B O 1
ATOM 3148 N N . ASP B 1 99 ? 7.135 31.441 -1.669 1.00 51.37 99 ASP B N 1
ATOM 3149 C CA . ASP B 1 99 ? 7.690 31.273 -3.012 1.00 52.59 99 ASP B CA 1
ATOM 3150 C C . ASP B 1 99 ? 7.922 29.785 -3.241 1.00 52.42 99 ASP B C 1
ATOM 3151 O O . ASP B 1 99 ? 8.963 29.241 -2.864 1.00 53.37 99 ASP B O 1
ATOM 3156 N N . ALA B 1 100 ? 6.952 29.124 -3.867 1.00 53.07 100 ALA B N 1
ATOM 3157 C CA . ALA B 1 100 ? 7.039 27.692 -4.119 1.00 54.02 100 ALA B CA 1
ATOM 3158 C C . ALA B 1 100 ? 7.937 27.344 -5.299 1.00 56.05 100 ALA B C 1
ATOM 3159 O O . ALA B 1 100 ? 8.150 26.155 -5.561 1.00 58.00 100 ALA B O 1
ATOM 3161 N N . THR B 1 101 ? 8.473 28.339 -6.010 1.00 56.12 101 THR B N 1
ATOM 3162 C CA . THR B 1 101 ? 9.279 28.062 -7.194 1.00 59.79 101 THR B CA 1
ATOM 3163 C C . THR B 1 101 ? 10.716 27.694 -6.846 1.00 60.69 101 THR B C 1
ATOM 3164 O O . THR B 1 101 ? 11.349 26.930 -7.583 1.00 63.74 101 THR B O 1
ATOM 3168 N N . LYS B 1 102 ? 11.244 28.217 -5.749 1.00 59.93 102 LYS B N 1
ATOM 3169 C CA . LYS B 1 102 ? 12.615 27.984 -5.328 1.00 61.28 102 LYS B CA 1
ATOM 3170 C C . LYS B 1 102 ? 12.639 27.625 -3.851 1.00 58.77 102 LYS B C 1
ATOM 3171 O O . LYS B 1 102 ? 11.696 27.936 -3.115 1.00 56.76 102 LYS B O 1
ATOM 3177 N N . PRO B 1 103 ? 13.696 26.952 -3.388 1.00 59.98 103 PRO B N 1
ATOM 3178 C CA . PRO B 1 103 ? 13.709 26.468 -2.002 1.00 58.21 103 PRO B CA 1
ATOM 3179 C C . PRO B 1 103 ? 13.618 27.597 -0.986 1.00 55.78 103 PRO B C 1
ATOM 3180 O O . PRO B 1 103 ? 14.081 28.716 -1.218 1.00 56.09 103 PRO B O 1
ATOM 3184 N N . SER B 1 104 ? 13.003 27.284 0.151 1.00 54.60 104 SER B N 1
ATOM 3185 C CA . SER B 1 104 ? 12.962 28.167 1.304 1.00 53.66 104 SER B CA 1
ATOM 3186 C C . SER B 1 104 ? 13.609 27.467 2.492 1.00 55.16 104 SER B C 1
ATOM 3187 O O . SER B 1 104 ? 13.778 26.244 2.502 1.00 57.61 104 SER B O 1
ATOM 3190 N N . TYR B 1 105 ? 13.977 28.258 3.501 1.00 54.02 105 TYR B N 1
ATOM 3191 C CA . TYR B 1 105 ? 14.549 27.670 4.705 1.00 53.57 105 TYR B CA 1
ATOM 3192 C C . TYR B 1 105 ? 13.509 26.872 5.482 1.00 51.47 105 TYR B C 1
ATOM 3193 O O . TYR B 1 105 ? 13.857 25.898 6.159 1.00 52.59 105 TYR B O 1
ATOM 3202 N N . LEU B 1 106 ? 12.234 27.260 5.391 1.00 51.69 106 LEU B N 1
ATOM 3203 C CA . LEU B 1 106 ? 11.181 26.483 6.037 1.00 50.91 106 LEU B CA 1
ATOM 3204 C C . LEU B 1 106 ? 11.070 25.093 5.423 1.00 54.81 106 LEU B C 1
ATOM 3205 O O . LEU B 1 106 ? 10.905 24.103 6.146 1.00 58.36 106 LEU B O 1
ATOM 3210 N N . GLU B 1 107 ? 11.157 24.999 4.093 1.00 51.25 107 GLU B N 1
ATOM 3211 C CA . GLU B 1 107 ? 11.190 23.693 3.442 1.00 54.90 107 GLU B CA 1
ATOM 3212 C C . GLU B 1 107 ? 12.340 22.846 3.966 1.00 56.67 107 GLU B C 1
ATOM 3213 O O . GLU B 1 107 ? 12.181 21.643 4.198 1.00 57.60 107 GLU B O 1
ATOM 3219 N N . GLU B 1 108 ? 13.510 23.461 4.155 1.00 56.71 108 GLU B N 1
ATOM 3220 C CA . GLU B 1 108 ? 14.673 22.728 4.642 1.00 59.72 108 GLU B CA 1
ATOM 3221 C C . GLU B 1 108 ? 14.477 22.244 6.073 1.00 58.64 108 GLU B C 1
ATOM 3222 O O . GLU B 1 108 ? 14.972 21.170 6.437 1.00 60.37 108 GLU B O 1
ATOM 3228 N N . ILE B 1 109 ? 13.760 23.012 6.895 1.00 58.69 109 ILE B N 1
ATOM 3229 C CA . ILE B 1 109 ? 13.482 22.581 8.262 1.00 59.16 109 ILE B CA 1
ATOM 3230 C C . ILE B 1 109 ? 12.546 21.378 8.258 1.00 59.38 109 ILE B C 1
ATOM 3231 O O . ILE B 1 109 ? 12.800 20.370 8.928 1.00 61.59 109 ILE B O 1
ATOM 3236 N N . LEU B 1 110 ? 11.453 21.464 7.498 1.00 57.18 110 LEU B N 1
ATOM 3237 C CA . LEU B 1 110 ? 10.512 20.354 7.405 1.00 57.97 110 LEU B CA 1
ATOM 3238 C C . LEU B 1 110 ? 11.097 19.158 6.664 1.00 60.73 110 LEU B C 1
ATOM 3239 O O . LEU B 1 110 ? 10.666 18.027 6.906 1.00 61.77 110 LEU B O 1
ATOM 3244 N N . LEU B 1 111 ? 12.059 19.387 5.767 1.00 58.21 111 LEU B N 1
ATOM 3245 C CA . LEU B 1 111 ? 12.725 18.299 5.055 1.00 62.95 111 LEU B CA 1
ATOM 3246 C C . LEU B 1 111 ? 13.656 17.514 5.970 1.00 66.12 111 LEU B C 1
ATOM 3247 O O . LEU B 1 111 ? 13.743 16.286 5.864 1.00 70.37 111 LEU B O 1
ATOM 3252 N N . ALA B 1 112 ? 14.369 18.201 6.863 1.00 65.51 112 ALA B N 1
ATOM 3253 C CA . ALA B 1 112 ? 15.244 17.502 7.792 1.00 68.33 112 ALA B CA 1
ATOM 3254 C C . ALA B 1 112 ? 14.466 16.796 8.892 1.00 70.10 112 ALA B C 1
ATOM 3255 O O . ALA B 1 112 ? 15.003 15.876 9.522 1.00 72.67 112 ALA B O 1
ATOM 3257 N N . ARG B 1 113 ? 13.210 17.189 9.116 1.00 66.81 113 ARG B N 1
ATOM 3258 C CA . ARG B 1 113 ? 12.456 16.762 10.289 1.00 68.58 113 ARG B CA 1
ATOM 3259 C C . ARG B 1 113 ? 13.284 17.052 11.539 1.00 70.37 113 ARG B C 1
ATOM 3260 O O . ARG B 1 113 ? 13.270 18.177 12.048 1.00 67.97 113 ARG B O 1
ATOM 3268 N N . LYS B 1 114 ? 14.030 16.051 12.015 1.00 76.17 114 LYS B N 1
ATOM 3269 C CA . LYS B 1 114 ? 14.883 16.178 13.200 1.00 77.77 114 LYS B CA 1
ATOM 3270 C C . LYS B 1 114 ? 14.083 16.622 14.422 1.00 77.06 114 LYS B C 1
ATOM 3271 O O . LYS B 1 114 ? 14.578 17.365 15.274 1.00 77.80 114 LYS B O 1
ATOM 3277 N N . PHE B 1 115 ? 12.843 16.153 14.519 1.00 76.96 115 PHE B N 1
ATOM 3278 C CA . PHE B 1 115 ? 11.932 16.542 15.589 1.00 77.40 115 PHE B CA 1
ATOM 3279 C C . PHE B 1 115 ? 11.938 15.466 16.670 1.00 89.41 115 PHE B C 1
ATOM 3280 O O . PHE B 1 115 ? 11.444 14.356 16.449 1.00 103.41 115 PHE B O 1
ATOM 3288 N N . ASP B 1 116 ? 12.493 15.794 17.836 1.00 83.06 116 ASP B N 1
ATOM 3289 C CA . ASP B 1 116 ? 12.454 14.886 18.972 1.00 81.75 116 ASP B CA 1
ATOM 3290 C C . ASP B 1 116 ? 11.087 14.961 19.652 1.00 76.57 116 ASP B C 1
ATOM 3291 O O . ASP B 1 116 ? 10.220 15.757 19.283 1.00 71.84 116 ASP B O 1
ATOM 3296 N N . ASN B 1 117 ? 10.888 14.120 20.667 1.00 69.81 117 ASN B N 1
ATOM 3297 C CA . ASN B 1 117 ? 9.596 14.064 21.339 1.00 70.98 117 ASN B CA 1
ATOM 3298 C C . ASN B 1 117 ? 9.317 15.288 22.202 1.00 69.95 117 ASN B C 1
ATOM 3299 O O . ASN B 1 117 ? 8.181 15.452 22.658 1.00 70.49 117 ASN B O 1
ATOM 3304 N N . VAL B 1 118 ? 10.309 16.149 22.428 1.00 66.01 118 VAL B N 1
ATOM 3305 C CA . VAL B 1 118 ? 10.078 17.364 23.203 1.00 65.72 118 VAL B CA 1
ATOM 3306 C C . VAL B 1 118 ? 9.454 18.448 22.332 1.00 64.05 118 VAL B C 1
ATOM 3307 O O . VAL B 1 118 ? 8.487 19.106 22.733 1.00 64.05 118 VAL B O 1
ATOM 3311 N N . ILE B 1 119 ? 9.995 18.650 21.128 1.00 63.63 119 ILE B N 1
ATOM 3312 C CA . ILE B 1 119 ? 9.445 19.666 20.237 1.00 61.51 119 ILE B CA 1
ATOM 3313 C C . ILE B 1 119 ? 8.055 19.262 19.761 1.00 59.86 119 ILE B C 1
ATOM 3314 O O . ILE B 1 119 ? 7.182 20.120 19.572 1.00 59.34 119 ILE B O 1
ATOM 3319 N N . LEU B 1 120 ? 7.816 17.961 19.575 1.00 60.84 120 LEU B N 1
ATOM 3320 C CA . LEU B 1 120 ? 6.487 17.502 19.188 1.00 59.92 120 LEU B CA 1
ATOM 3321 C C . LEU B 1 120 ? 5.469 17.773 20.287 1.00 60.94 120 LEU B C 1
ATOM 3322 O O . LEU B 1 120 ? 4.306 18.078 20.000 1.00 59.44 120 LEU B O 1
ATOM 3327 N N . GLU B 1 121 ? 5.886 17.662 21.552 1.00 58.08 121 GLU B N 1
ATOM 3328 C CA . GLU B 1 121 ? 4.994 17.995 22.658 1.00 60.47 121 GLU B CA 1
ATOM 3329 C C . GLU B 1 121 ? 4.666 19.482 22.663 1.00 56.60 121 GLU B C 1
ATOM 3330 O O . GLU B 1 121 ? 3.506 19.871 22.834 1.00 57.73 121 GLU B O 1
ATOM 3336 N N . ARG B 1 122 ? 5.682 20.328 22.481 1.00 55.53 122 ARG B N 1
ATOM 3337 C CA . ARG B 1 122 ? 5.448 21.764 22.389 1.00 54.12 122 ARG B CA 1
ATOM 3338 C C . ARG B 1 122 ? 4.456 22.084 21.279 1.00 53.38 122 ARG B C 1
ATOM 3339 O O . ARG B 1 122 ? 3.521 22.869 21.473 1.00 53.42 122 ARG B O 1
ATOM 3347 N N . ALA B 1 123 ? 4.644 21.472 20.106 1.00 53.92 123 ALA B N 1
ATOM 3348 C CA . ALA B 1 123 ? 3.735 21.709 18.990 1.00 53.24 123 ALA B CA 1
ATOM 3349 C C . ALA B 1 123 ? 2.308 21.318 19.350 1.00 53.55 123 ALA B C 1
ATOM 3350 O O . ALA B 1 123 ? 1.361 22.048 19.036 1.00 52.78 123 ALA B O 1
ATOM 3352 N N . GLN B 1 124 ? 2.134 20.174 20.016 1.00 52.72 124 GLN B N 1
ATOM 3353 C CA . GLN B 1 124 ? 0.799 19.773 20.449 1.00 54.58 124 GLN B CA 1
ATOM 3354 C C . GLN B 1 124 ? 0.219 20.760 21.452 1.00 54.32 124 GLN B C 1
ATOM 3355 O O . GLN B 1 124 ? -0.991 21.016 21.442 1.00 54.96 124 GLN B O 1
ATOM 3361 N N . ARG B 1 125 ? 1.060 21.322 22.324 1.00 54.10 125 ARG B N 1
ATOM 3362 C CA . ARG B 1 125 ? 0.592 22.357 23.240 1.00 55.62 125 ARG B CA 1
ATOM 3363 C C . ARG B 1 125 ? 0.143 23.597 22.481 1.00 53.71 125 ARG B C 1
ATOM 3364 O O . ARG B 1 125 ? -0.883 24.201 22.814 1.00 51.66 125 ARG B O 1
ATOM 3372 N N . VAL B 1 126 ? 0.903 23.995 21.458 1.00 47.45 126 VAL B N 1
ATOM 3373 C CA . VAL B 1 126 ? 0.509 25.149 20.660 1.00 51.06 126 VAL B CA 1
ATOM 3374 C C . VAL B 1 126 ? -0.731 24.831 19.834 1.00 60.03 126 VAL B C 1
ATOM 3375 O O . VAL B 1 126 ? -1.547 25.720 19.562 1.00 74.19 126 VAL B O 1
ATOM 3379 N N . ILE B 1 127 ? -0.912 23.565 19.444 1.00 61.55 127 ILE B N 1
ATOM 3380 C CA . ILE B 1 127 ? -2.108 23.182 18.699 1.00 55.46 127 ILE B CA 1
ATOM 3381 C C . ILE B 1 127 ? -3.346 23.269 19.583 1.00 55.41 127 ILE B C 1
ATOM 3382 O O . ILE B 1 127 ? -4.442 23.572 19.095 1.00 54.94 127 ILE B O 1
ATOM 3387 N N . GLU B 1 128 ? -3.195 23.087 20.896 1.00 56.66 128 GLU B N 1
ATOM 3388 C CA . GLU B 1 128 ? -4.330 23.286 21.792 1.00 59.90 128 GLU B CA 1
ATOM 3389 C C . GLU B 1 128 ? -4.546 24.755 22.148 1.00 60.39 128 GLU B C 1
ATOM 3390 O O . GLU B 1 128 ? -5.688 25.165 22.381 1.00 55.27 128 GLU B O 1
ATOM 3396 N N . LEU B 1 129 ? -3.480 25.561 22.180 1.00 55.00 129 LEU B N 1
ATOM 3397 C CA . LEU B 1 129 ? -3.600 26.933 22.668 1.00 56.83 129 LEU B CA 1
ATOM 3398 C C . LEU B 1 129 ? -4.382 27.820 21.701 1.00 64.24 129 LEU B C 1
ATOM 3399 O O . LEU B 1 129 ? -5.238 28.603 22.131 1.00 63.38 129 LEU B O 1
ATOM 3404 N N . LEU B 1 130 ? -4.100 27.728 20.395 1.00 72.68 130 LEU B N 1
ATOM 3405 C CA . LEU B 1 130 ? -4.815 28.545 19.413 1.00 62.50 130 LEU B CA 1
ATOM 3406 C C . LEU B 1 130 ? -6.236 28.045 19.176 1.00 58.81 130 LEU B C 1
ATOM 3407 O O . LEU B 1 130 ? -7.100 28.832 18.775 1.00 58.53 130 LEU B O 1
ATOM 3412 N N . ARG B 1 131 ? -6.498 26.753 19.394 1.00 60.58 131 ARG B N 1
ATOM 3413 C CA . ARG B 1 131 ? -7.869 26.259 19.302 1.00 61.11 131 ARG B CA 1
ATOM 3414 C C . ARG B 1 131 ? -8.731 26.838 20.418 1.00 67.21 131 ARG B C 1
ATOM 3415 O O . ARG B 1 131 ? -9.844 27.316 20.171 1.00 71.65 131 ARG B O 1
ATOM 3423 N N . ARG B 1 132 ? -8.228 26.810 21.654 1.00 62.51 132 ARG B N 1
ATOM 3424 C CA . ARG B 1 132 ? -9.004 27.295 22.793 1.00 66.82 132 ARG B CA 1
ATOM 3425 C C . ARG B 1 132 ? -9.083 28.817 22.820 1.00 65.44 132 ARG B C 1
ATOM 3426 O O . ARG B 1 132 ? -10.145 29.379 23.110 1.00 67.00 132 ARG B O 1
ATOM 3434 N N . TYR B 1 133 ? -7.978 29.501 22.528 1.00 68.58 133 TYR B N 1
ATOM 3435 C CA . TYR B 1 133 ? -7.947 30.957 22.514 1.00 68.83 133 TYR B CA 1
ATOM 3436 C C . TYR B 1 133 ? -8.387 31.545 21.179 1.00 69.84 133 TYR B C 1
ATOM 3437 O O . TYR B 1 133 ? -8.180 32.741 20.948 1.00 70.48 133 TYR B O 1
ATOM 3446 N N . LYS B 1 134 ? -9.006 30.737 20.316 1.00 71.68 134 LYS B N 1
ATOM 3447 C CA . LYS B 1 134 ? -9.498 31.162 19.000 1.00 73.03 134 LYS B CA 1
ATOM 3448 C C . LYS B 1 134 ? -8.458 31.977 18.232 1.00 71.22 134 LYS B C 1
ATOM 3449 O O . LYS B 1 134 ? -7.819 31.478 17.306 1.00 69.72 134 LYS B O 1
ATOM 3455 N N . ARG B 1 147 ? -25.978 32.949 11.870 1.00 107.86 147 ARG B N 1
ATOM 3456 C CA . ARG B 1 147 ? -24.813 32.787 11.009 1.00 103.79 147 ARG B CA 1
ATOM 3457 C C . ARG B 1 147 ? -25.068 31.718 9.919 1.00 102.90 147 ARG B C 1
ATOM 3458 O O . ARG B 1 147 ? -25.320 32.076 8.768 1.00 102.97 147 ARG B O 1
ATOM 3466 N N . PRO B 1 148 ? -25.053 30.424 10.269 1.00 101.30 148 PRO B N 1
ATOM 3467 C CA . PRO B 1 148 ? -25.003 29.402 9.231 1.00 99.23 148 PRO B CA 1
ATOM 3468 C C . PRO B 1 148 ? -26.377 29.196 8.614 1.00 98.92 148 PRO B C 1
ATOM 3469 O O . PRO B 1 148 ? -27.404 29.406 9.276 1.00 101.97 148 PRO B O 1
ATOM 3473 N N . PRO B 1 149 ? -26.440 28.799 7.353 1.00 94.69 149 PRO B N 1
ATOM 3474 C CA . PRO B 1 149 ? -27.711 28.315 6.809 1.00 95.76 149 PRO B CA 1
ATOM 3475 C C . PRO B 1 149 ? -27.920 26.870 7.223 1.00 96.66 149 PRO B C 1
ATOM 3476 O O . PRO B 1 149 ? -26.974 26.162 7.560 1.00 95.74 149 PRO B O 1
ATOM 3480 N N . ARG B 1 150 ? -29.171 26.426 7.199 1.00 97.77 150 ARG B N 1
ATOM 3481 C CA . ARG B 1 150 ? -29.441 25.010 7.399 1.00 99.37 150 ARG B CA 1
ATOM 3482 C C . ARG B 1 150 ? -29.891 24.388 6.083 1.00 97.21 150 ARG B C 1
ATOM 3483 O O . ARG B 1 150 ? -30.782 24.914 5.408 1.00 98.36 150 ARG B O 1
ATOM 3491 N N . THR B 1 151 ? -29.257 23.267 5.735 1.00 96.57 151 THR B N 1
ATOM 3492 C CA . THR B 1 151 ? -29.284 22.584 4.441 1.00 94.97 151 THR B CA 1
ATOM 3493 C C . THR B 1 151 ? -28.515 21.277 4.620 1.00 94.12 151 THR B C 1
ATOM 3494 O O . THR B 1 151 ? -27.777 21.123 5.596 1.00 93.50 151 THR B O 1
ATOM 3498 N N . ASP B 1 152 ? -28.699 20.327 3.698 1.00 92.32 152 ASP B N 1
ATOM 3499 C CA . ASP B 1 152 ? -28.013 19.041 3.819 1.00 92.17 152 ASP B CA 1
ATOM 3500 C C . ASP B 1 152 ? -26.712 18.977 3.028 1.00 87.00 152 ASP B C 1
ATOM 3501 O O . ASP B 1 152 ? -26.119 17.898 2.923 1.00 88.39 152 ASP B O 1
ATOM 3506 N N . LYS B 1 153 ? -26.234 20.100 2.507 1.00 85.98 153 LYS B N 1
ATOM 3507 C CA . LYS B 1 153 ? -25.079 20.111 1.623 1.00 82.34 153 LYS B CA 1
ATOM 3508 C C . LYS B 1 153 ? -23.798 20.445 2.381 1.00 78.57 153 LYS B C 1
ATOM 3509 O O . LYS B 1 153 ? -23.806 21.203 3.354 1.00 75.32 153 LYS B O 1
ATOM 3515 N N . LYS B 1 154 ? -22.691 19.861 1.918 1.00 76.75 154 LYS B N 1
ATOM 3516 C CA . LYS B 1 154 ? -21.392 20.098 2.537 1.00 73.82 154 LYS B CA 1
ATOM 3517 C C . LYS B 1 154 ? -21.045 21.581 2.489 1.00 69.19 154 LYS B C 1
ATOM 3518 O O . LYS B 1 154 ? -21.198 22.235 1.453 1.00 67.78 154 LYS B O 1
ATOM 3524 N N . ILE B 1 155 ? -20.597 22.117 3.620 1.00 70.17 155 ILE B N 1
ATOM 3525 C CA . ILE B 1 155 ? -20.289 23.538 3.739 1.00 66.73 155 ILE B CA 1
ATOM 3526 C C . ILE B 1 155 ? -18.823 23.755 3.389 1.00 63.45 155 ILE B C 1
ATOM 3527 O O . ILE B 1 155 ? -17.939 23.072 3.920 1.00 63.51 155 ILE B O 1
ATOM 3532 N N . ILE B 1 156 ? -18.565 24.704 2.494 1.00 61.22 156 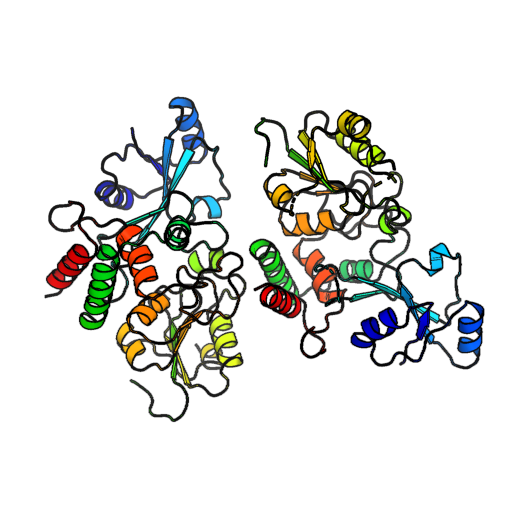ILE B N 1
ATOM 3533 C CA . ILE B 1 156 ? -17.214 25.046 2.063 1.00 58.46 156 ILE B CA 1
ATOM 3534 C C . ILE B 1 156 ? -17.039 26.548 2.221 1.00 56.76 156 ILE B C 1
ATOM 3535 O O . ILE B 1 156 ? -17.821 27.329 1.667 1.00 52.75 156 ILE B O 1
ATOM 3540 N N . VAL B 1 157 ? -16.025 26.954 2.977 1.00 56.31 157 VAL B N 1
ATOM 3541 C CA . VAL B 1 157 ? -15.689 28.363 3.137 1.00 54.83 157 VAL B CA 1
ATOM 3542 C C . VAL B 1 157 ? -14.482 28.668 2.261 1.00 52.43 157 VAL B C 1
ATOM 3543 O O . VAL B 1 157 ? -13.516 27.894 2.224 1.00 51.92 157 VAL B O 1
ATOM 3547 N N . VAL B 1 158 ? -14.547 29.776 1.530 1.00 51.55 158 VAL B N 1
ATOM 3548 C CA . VAL B 1 158 ? -13.439 30.188 0.675 1.00 50.34 158 VAL B CA 1
ATOM 3549 C C . VAL B 1 158 ? -12.948 31.554 1.137 1.00 50.32 158 VAL B C 1
ATOM 3550 O O . VAL B 1 158 ? -13.647 32.561 0.957 1.00 50.64 158 VAL B O 1
ATOM 3554 N N . PRO B 1 159 ? -11.759 31.635 1.737 1.00 51.06 159 PRO B N 1
ATOM 3555 C CA . PRO B 1 159 ? -11.234 32.928 2.201 1.00 51.69 159 PRO B CA 1
ATOM 3556 C C . PRO B 1 159 ? -10.626 33.710 1.045 1.00 50.93 159 PRO B C 1
ATOM 3557 O O . PRO B 1 159 ? -9.674 33.256 0.406 1.00 52.33 159 PRO B O 1
ATOM 3561 N N . GLY B 1 160 ? -11.182 34.887 0.775 1.00 51.10 160 GLY B N 1
ATOM 3562 C CA . GLY B 1 160 ? -10.626 35.740 -0.252 1.00 50.44 160 GLY B CA 1
ATOM 3563 C C . GLY B 1 160 ? -9.267 36.292 0.133 1.00 49.71 160 GLY B C 1
ATOM 3564 O O . GLY B 1 160 ? -8.874 36.317 1.299 1.00 47.16 160 GLY B O 1
ATOM 3565 N N . GLN B 1 161 ? -8.529 36.738 -0.878 1.00 48.93 161 GLN B N 1
ATOM 3566 C CA . GLN B 1 161 ? -7.212 37.319 -0.674 1.00 50.29 161 GLN B CA 1
ATOM 3567 C C . GLN B 1 161 ? -7.100 38.612 -1.464 1.00 48.77 161 GLN B C 1
ATOM 3568 O O . GLN B 1 161 ? -7.864 38.861 -2.399 1.00 50.67 161 GLN B O 1
ATOM 3574 N N . VAL B 1 162 ? -6.143 39.447 -1.068 1.00 51.18 162 VAL B N 1
ATOM 3575 C CA . VAL B 1 162 ? -5.750 40.569 -1.910 1.00 52.30 162 VAL B CA 1
ATOM 3576 C C . VAL B 1 162 ? -5.011 40.009 -3.117 1.00 53.02 162 VAL B C 1
ATOM 3577 O O . VAL B 1 162 ? -3.974 39.351 -2.976 1.00 52.12 162 VAL B O 1
ATOM 3581 N N . GLU B 1 163 ? -5.552 40.251 -4.313 1.00 51.42 163 GLU B N 1
ATOM 3582 C CA . GLU B 1 163 ? -5.025 39.613 -5.514 1.00 52.49 163 GLU B CA 1
ATOM 3583 C C . GLU B 1 163 ? -3.621 40.087 -5.871 1.00 53.32 163 GLU B C 1
ATOM 3584 O O . GLU B 1 163 ? -2.968 39.454 -6.707 1.00 53.36 163 GLU B O 1
ATOM 3590 N N . SER B 1 164 ? -3.132 41.156 -5.246 1.00 54.19 164 SER B N 1
ATOM 3591 C CA . SER B 1 164 ? -1.751 41.593 -5.408 1.00 56.04 164 SER B CA 1
ATOM 3592 C C . SER B 1 164 ? -0.807 40.956 -4.392 1.00 57.10 164 SER B C 1
ATOM 3593 O O . SER B 1 164 ? 0.351 41.375 -4.293 1.00 56.28 164 SER B O 1
ATOM 3596 N N . ASP B 1 165 ? -1.278 39.967 -3.634 1.00 53.23 165 ASP B N 1
ATOM 3597 C CA . ASP B 1 165 ? -0.419 39.263 -2.690 1.00 54.77 165 ASP B CA 1
ATOM 3598 C C . ASP B 1 165 ? 0.727 38.567 -3.415 1.00 51.26 165 ASP B C 1
ATOM 3599 O O . ASP B 1 165 ? 0.530 37.919 -4.446 1.00 50.83 165 ASP B O 1
ATOM 3604 N N . ALA B 1 166 ? 1.937 38.708 -2.869 1.00 51.04 166 ALA B N 1
ATOM 3605 C CA . ALA B 1 166 ? 3.097 38.027 -3.430 1.00 49.15 166 ALA B CA 1
ATOM 3606 C C . ALA B 1 166 ? 2.995 36.512 -3.308 1.00 47.44 166 ALA B C 1
ATOM 3607 O O . ALA B 1 166 ? 3.680 35.796 -4.046 1.00 46.77 166 ALA B O 1
ATOM 3609 N N . SER B 1 167 ? 2.163 36.009 -2.392 1.00 47.51 167 SER B N 1
ATOM 3610 C CA . SER B 1 167 ? 1.954 34.571 -2.274 1.00 47.58 167 SER B CA 1
ATOM 3611 C C . SER B 1 167 ? 1.116 34.003 -3.410 1.00 45.88 167 SER B C 1
ATOM 3612 O O . SER B 1 167 ? 1.236 32.812 -3.709 1.00 46.40 167 SER B O 1
ATOM 3615 N N . ILE B 1 168 ? 0.270 34.814 -4.043 1.00 46.76 168 ILE B N 1
ATOM 3616 C CA . ILE B 1 168 ? -0.430 34.355 -5.240 1.00 46.26 168 ILE B CA 1
ATOM 3617 C C . ILE B 1 168 ? 0.511 34.349 -6.437 1.00 47.96 168 ILE B C 1
ATOM 3618 O O . ILE B 1 168 ? 0.495 33.420 -7.254 1.00 50.71 168 ILE B O 1
ATOM 3623 N N . LYS B 1 169 ? 1.348 35.382 -6.552 1.00 46.50 169 LYS B N 1
ATOM 3624 C CA . LYS B 1 169 ? 2.252 35.502 -7.691 1.00 48.97 169 LYS B CA 1
ATOM 3625 C C . LYS B 1 169 ? 3.300 34.394 -7.700 1.00 48.82 169 LYS B C 1
ATOM 3626 O O . LYS B 1 169 ? 3.573 33.800 -8.750 1.00 48.67 169 LYS B O 1
ATOM 3632 N N . PHE B 1 170 ? 3.898 34.101 -6.547 1.00 47.58 170 PHE B N 1
ATOM 3633 C CA . PHE B 1 170 ? 4.970 33.119 -6.463 1.00 49.84 170 PHE B CA 1
ATOM 3634 C C . PHE B 1 170 ? 4.524 31.790 -5.870 1.00 49.71 170 PHE B C 1
ATOM 3635 O O . PHE B 1 170 ? 5.323 30.849 -5.827 1.00 52.45 170 PHE B O 1
ATOM 3643 N N . GLY B 1 171 ? 3.277 31.680 -5.421 1.00 47.54 171 GLY B N 1
ATOM 3644 C CA . GLY B 1 171 ? 2.832 30.459 -4.779 1.00 46.96 171 GLY B CA 1
ATOM 3645 C C . GLY B 1 171 ? 1.681 29.762 -5.472 1.00 46.01 171 GLY B C 1
ATOM 3646 O O . GLY B 1 171 ? 1.355 28.623 -5.131 1.00 45.59 171 GLY B O 1
ATOM 3647 N N . SER B 1 172 ? 1.051 30.430 -6.440 1.00 48.33 172 SER B N 1
ATOM 3648 C CA . SER B 1 172 ? -0.024 29.828 -7.218 1.00 48.83 172 SER B CA 1
ATOM 3649 C C . SER B 1 172 ? 0.451 29.598 -8.642 1.00 49.44 172 SER B C 1
ATOM 3650 O O . SER B 1 172 ? 0.873 30.556 -9.306 1.00 49.14 172 SER B O 1
ATOM 3653 N N . PRO B 1 173 ? 0.398 28.366 -9.156 1.00 49.34 173 PRO B N 1
ATOM 3654 C CA . PRO B 1 173 ? 0.926 28.103 -10.502 1.00 52.58 173 PRO B CA 1
ATOM 3655 C C . PRO B 1 173 ? -0.008 28.537 -11.623 1.00 54.29 173 PRO B C 1
ATOM 3656 O O . PRO B 1 173 ? 0.455 28.846 -12.724 1.00 59.42 173 PRO B O 1
ATOM 3660 N N . TYR B 1 174 ? -1.316 28.566 -11.363 1.00 52.80 174 TYR B N 1
ATOM 3661 C CA . TYR B 1 174 ? -2.285 28.829 -12.423 1.00 53.68 174 TYR B CA 1
ATOM 3662 C C . TYR B 1 174 ? -3.313 29.883 -12.028 1.00 52.36 174 TYR B C 1
ATOM 3663 O O . TYR B 1 174 ? -3.416 30.927 -12.680 1.00 51.36 174 TYR B O 1
ATOM 3672 N N . ILE B 1 175 ? -4.081 29.612 -10.970 1.00 52.77 175 ILE B N 1
ATOM 3673 C CA . ILE B 1 175 ? -5.165 30.501 -10.570 1.00 50.33 175 ILE B CA 1
ATOM 3674 C C . ILE B 1 175 ? -4.590 31.757 -9.929 1.00 48.32 175 ILE B C 1
ATOM 3675 O O . ILE B 1 175 ? -3.699 31.686 -9.072 1.00 46.53 175 ILE B O 1
ATOM 3680 N N . LYS B 1 176 ? -5.106 32.920 -10.334 1.00 49.92 176 LYS B N 1
ATOM 3681 C CA . LYS B 1 176 ? -4.582 34.191 -9.854 1.00 49.44 176 LYS B CA 1
ATOM 3682 C C . LYS B 1 176 ? -5.627 35.135 -9.270 1.00 47.80 176 LYS B C 1
ATOM 3683 O O . LYS B 1 176 ? -5.240 36.121 -8.633 1.00 48.53 176 LYS B O 1
ATOM 3689 N N . THR B 1 177 ? -6.918 34.881 -9.463 1.00 47.31 177 THR B N 1
ATOM 3690 C CA . THR B 1 177 ? -7.966 35.765 -8.969 1.00 47.44 177 THR B CA 1
ATOM 3691 C C . THR B 1 177 ? -8.914 35.002 -8.052 1.00 47.22 177 THR B C 1
ATOM 3692 O O . THR B 1 177 ? -8.923 33.768 -8.009 1.00 47.40 177 THR B O 1
ATOM 3696 N N . ASN B 1 178 ? -9.722 35.762 -7.308 1.00 45.25 178 ASN B N 1
ATOM 3697 C CA . ASN B 1 178 ? -10.733 35.144 -6.456 1.00 47.08 178 ASN B CA 1
ATOM 3698 C C . ASN B 1 178 ? -11.873 34.574 -7.288 1.00 47.89 178 ASN B C 1
ATOM 3699 O O . ASN B 1 178 ? -12.427 33.520 -6.952 1.00 47.09 178 ASN B O 1
ATOM 3704 N N . LEU B 1 179 ? -12.236 35.258 -8.375 1.00 49.37 179 LEU B N 1
ATOM 3705 C CA . LEU B 1 179 ? -13.258 34.737 -9.277 1.00 51.52 179 LEU B CA 1
ATOM 3706 C C . LEU B 1 179 ? -12.847 33.383 -9.842 1.00 53.41 179 LEU B C 1
ATOM 3707 O O . LEU B 1 179 ? -13.630 32.426 -9.823 1.00 54.08 179 LEU B O 1
ATOM 3712 N N . GLU B 1 180 ? -11.613 33.280 -10.344 1.00 53.68 180 GLU B N 1
ATOM 3713 C CA . GLU B 1 180 ? -11.122 31.992 -10.824 1.00 55.50 180 GLU B CA 1
ATOM 3714 C C . GLU B 1 180 ? -11.044 30.971 -9.697 1.00 53.23 180 GLU B C 1
ATOM 3715 O O . GLU B 1 180 ? -11.303 29.781 -9.918 1.00 55.50 180 GLU B O 1
ATOM 3721 N N . LEU B 1 181 ? -10.695 31.412 -8.485 1.00 51.95 181 LEU B N 1
ATOM 3722 C CA . LEU B 1 181 ? -10.664 30.499 -7.346 1.00 50.22 181 LEU B CA 1
ATOM 3723 C C . LEU B 1 181 ? -12.054 29.952 -7.052 1.00 50.99 181 LEU B C 1
ATOM 3724 O O . LEU B 1 181 ? -12.237 28.739 -6.898 1.00 51.47 181 LEU B O 1
ATOM 3729 N N . LEU B 1 182 ? -13.052 30.837 -6.977 1.00 50.50 182 LEU B N 1
ATOM 3730 C CA . LEU B 1 182 ? -14.419 30.386 -6.744 1.00 51.49 182 LEU B CA 1
ATOM 3731 C C . LEU B 1 182 ? -14.922 29.526 -7.897 1.00 53.48 182 LEU B C 1
ATOM 3732 O O . LEU B 1 182 ? -15.653 28.553 -7.680 1.00 54.49 182 LEU B O 1
ATOM 3737 N N . LYS B 1 183 ? -14.535 29.867 -9.130 1.00 54.53 183 LYS B N 1
ATOM 3738 C CA . LYS B 1 183 ? -14.964 29.087 -10.287 1.00 57.06 183 LYS B CA 1
ATOM 3739 C C . LYS B 1 183 ? -14.442 27.657 -10.212 1.00 56.45 183 LYS B C 1
ATOM 3740 O O . LYS B 1 183 ? -15.158 26.708 -10.553 1.00 57.54 183 LYS B O 1
ATOM 3746 N N . SER B 1 184 ? -13.198 27.484 -9.759 1.00 54.53 184 SER B N 1
ATOM 3747 C CA . SER B 1 184 ? -12.614 26.152 -9.654 1.00 55.20 184 SER B CA 1
ATOM 3748 C C . SER B 1 184 ? -13.168 25.370 -8.468 1.00 55.78 184 SER B C 1
ATOM 3749 O O . SER B 1 184 ? -13.303 24.144 -8.553 1.00 59.62 184 SER B O 1
ATOM 3752 N N . VAL B 1 185 ? -13.479 26.051 -7.361 1.00 53.82 185 VAL B N 1
ATOM 3753 C CA . VAL B 1 185 ? -14.071 25.375 -6.208 1.00 54.10 185 VAL B CA 1
ATOM 3754 C C . VAL B 1 185 ? -15.415 24.764 -6.588 1.00 56.09 185 VAL B C 1
ATOM 3755 O O . VAL B 1 185 ? -15.701 23.601 -6.278 1.00 58.30 185 VAL B O 1
ATOM 3759 N N . ARG B 1 186 ? -16.257 25.542 -7.272 1.00 57.65 186 ARG B N 1
ATOM 3760 C CA . ARG B 1 186 ? -17.553 25.030 -7.707 1.00 60.08 186 ARG B CA 1
ATOM 3761 C C . ARG B 1 186 ? -17.398 23.885 -8.698 1.00 64.61 186 ARG B C 1
ATOM 3762 O O . ARG B 1 186 ? -18.212 22.954 -8.705 1.00 67.19 186 ARG B O 1
ATOM 3770 N N . GLU B 1 187 ? -16.357 23.930 -9.534 1.00 60.16 187 GLU B N 1
ATOM 3771 C CA . GLU B 1 187 ? -16.141 22.870 -10.512 1.00 64.25 187 GLU B CA 1
ATOM 3772 C C . GLU B 1 187 ? -15.830 21.541 -9.833 1.00 66.53 187 GLU B C 1
ATOM 3773 O O . GLU B 1 187 ? -16.322 20.490 -10.258 1.00 62.29 187 GLU B O 1
ATOM 3779 N N . HIS B 1 188 ? -15.019 21.565 -8.775 1.00 63.03 188 HIS B N 1
ATOM 3780 C CA . HIS B 1 188 ? -14.683 20.332 -8.075 1.00 64.48 188 HIS B CA 1
ATOM 3781 C C . HIS B 1 188 ? -15.741 19.924 -7.059 1.00 63.93 188 HIS B C 1
ATOM 3782 O O . HIS B 1 188 ? -15.800 18.746 -6.690 1.00 67.03 188 HIS B O 1
ATOM 3789 N N . ASN B 1 189 ? -16.576 20.858 -6.608 1.00 64.58 189 ASN B N 1
ATOM 3790 C CA . ASN B 1 189 ? -17.624 20.586 -5.624 1.00 65.52 189 ASN B CA 1
ATOM 3791 C C . ASN B 1 189 ? -18.940 21.134 -6.158 1.00 66.19 189 ASN B C 1
ATOM 3792 O O . ASN B 1 189 ? -19.376 22.229 -5.777 1.00 63.66 189 ASN B O 1
ATOM 3797 N N . PRO B 1 190 ? -19.605 20.390 -7.046 1.00 69.24 190 PRO B N 1
ATOM 3798 C CA . PRO B 1 190 ? -20.822 20.925 -7.678 1.00 70.62 190 PRO B CA 1
ATOM 3799 C C . PRO B 1 190 ? -21.997 21.067 -6.726 1.00 71.32 190 PRO B C 1
ATOM 3800 O O . PRO B 1 190 ? -22.795 21.998 -6.888 1.00 69.56 190 PRO B O 1
ATOM 3804 N N . ASN B 1 191 ? -22.134 20.177 -5.743 1.00 73.14 191 ASN B N 1
ATOM 3805 C CA . ASN B 1 191 ? -23.309 20.143 -4.882 1.00 76.22 191 ASN B CA 1
ATOM 3806 C C . ASN B 1 191 ? -23.028 20.633 -3.466 1.00 74.76 191 ASN B C 1
ATOM 3807 O O . ASN B 1 191 ? -23.852 20.414 -2.572 1.00 75.81 191 ASN B O 1
ATOM 3812 N N . ALA B 1 192 ? -21.896 21.288 -3.239 1.00 73.35 192 ALA B N 1
ATOM 3813 C CA . ALA B 1 192 ? -21.557 21.782 -1.914 1.00 71.82 192 ALA B CA 1
ATOM 3814 C C . ALA B 1 192 ? -22.001 23.230 -1.753 1.00 67.89 192 ALA B C 1
ATOM 3815 O O . ALA B 1 192 ? -22.039 24.001 -2.716 1.00 66.25 192 ALA B O 1
ATOM 3817 N N . TYR B 1 193 ? -22.344 23.593 -0.520 1.00 69.91 193 TYR B N 1
ATOM 3818 C CA . TYR B 1 193 ? -22.706 24.968 -0.202 1.00 67.74 193 TYR B CA 1
ATOM 3819 C C . TYR B 1 193 ? -21.434 25.775 0.034 1.00 64.24 193 TYR B C 1
ATOM 3820 O O . TYR B 1 193 ? -20.691 25.509 0.985 1.00 64.68 193 TYR B O 1
ATOM 3829 N N . ILE B 1 194 ? -21.186 26.759 -0.828 1.00 62.49 194 ILE B N 1
ATOM 3830 C CA . ILE B 1 194 ? -19.948 27.531 -0.821 1.00 59.89 194 ILE B CA 1
ATOM 3831 C C . ILE B 1 194 ? -20.242 28.927 -0.293 1.00 60.17 194 ILE B C 1
ATOM 3832 O O . ILE B 1 194 ? -21.114 29.627 -0.822 1.00 59.77 194 ILE B O 1
ATOM 3837 N N . VAL B 1 195 ? -19.510 29.334 0.742 1.00 57.34 195 VAL B N 1
ATOM 3838 C CA . VAL B 1 195 ? -19.586 30.682 1.290 1.00 58.82 195 VAL B CA 1
ATOM 3839 C C . VAL B 1 195 ? -18.244 31.363 1.063 1.00 56.66 195 VAL B C 1
ATOM 3840 O O . VAL B 1 195 ? -17.192 30.809 1.405 1.00 56.03 195 VAL B O 1
ATOM 3844 N N . TYR B 1 196 ? -18.282 32.555 0.480 1.00 56.87 196 TYR B N 1
ATOM 3845 C CA . TYR B 1 196 ? -17.081 33.308 0.154 1.00 54.74 196 TYR B CA 1
ATOM 3846 C C . TYR B 1 196 ? -16.897 34.442 1.156 1.00 56.07 196 TYR B C 1
ATOM 3847 O O . TYR B 1 196 ? -17.846 35.174 1.457 1.00 56.66 196 TYR B O 1
ATOM 3856 N N . LYS B 1 197 ? -15.679 34.576 1.675 1.00 56.85 197 LYS B N 1
ATOM 3857 C CA . LYS B 1 197 ? -15.328 35.648 2.607 1.00 58.83 197 LYS B CA 1
ATOM 3858 C C . LYS B 1 197 ? -14.267 36.529 1.964 1.00 57.60 197 LYS B C 1
ATOM 3859 O O . LYS B 1 197 ? -13.067 36.203 2.015 1.00 54.35 197 LYS B O 1
ATOM 3865 N N . PRO B 1 198 ? -14.649 37.642 1.345 1.00 63.91 198 PRO B N 1
ATOM 3866 C CA . PRO B 1 198 ? -13.657 38.516 0.714 1.00 53.39 198 PRO B CA 1
ATOM 3867 C C . PRO B 1 198 ? -12.719 39.131 1.740 1.00 54.97 198 PRO B C 1
ATOM 3868 O O . PRO B 1 198 ? -13.033 39.250 2.927 1.00 56.02 198 PRO B O 1
ATOM 3872 N N . HIS B 1 199 ? -11.543 39.517 1.260 1.00 55.58 199 HIS B N 1
ATOM 3873 C CA . HIS B 1 199 ? -10.563 40.141 2.130 1.00 62.87 199 HIS B CA 1
ATOM 3874 C C . HIS B 1 199 ? -11.070 41.511 2.577 1.00 65.77 199 HIS B C 1
ATOM 3875 O O . HIS B 1 199 ? -11.643 42.253 1.772 1.00 65.87 199 HIS B O 1
ATOM 3882 N N . PRO B 1 200 ? -10.886 41.870 3.851 1.00 67.00 200 PRO B N 1
ATOM 3883 C CA . PRO B 1 200 ? -11.410 43.161 4.328 1.00 71.50 200 PRO B CA 1
ATOM 3884 C C . PRO B 1 200 ? -10.805 44.360 3.621 1.00 75.37 200 PRO B C 1
ATOM 3885 O O . PRO B 1 200 ? -11.444 45.419 3.563 1.00 80.00 200 PRO B O 1
ATOM 3889 N N . ASP B 1 201 ? -9.593 44.233 3.080 1.00 70.96 201 ASP B N 1
ATOM 3890 C CA . ASP B 1 201 ? -9.023 45.314 2.288 1.00 74.90 201 ASP B CA 1
ATOM 3891 C C . ASP B 1 201 ? -9.679 45.446 0.921 1.00 75.23 201 ASP B C 1
ATOM 3892 O O . ASP B 1 201 ? -9.440 46.444 0.234 1.00 80.33 201 ASP B O 1
ATOM 3897 N N . VAL B 1 202 ? -10.498 44.478 0.519 1.00 76.09 202 VAL B N 1
ATOM 3898 C CA . VAL B 1 202 ? -11.154 44.510 -0.783 1.00 76.50 202 VAL B CA 1
ATOM 3899 C C . VAL B 1 202 ? -12.655 44.720 -0.617 1.00 77.10 202 VAL B C 1
ATOM 3900 O O . VAL B 1 202 ? -13.137 45.854 -0.609 1.00 81.62 202 VAL B O 1
ATOM 3904 N N . SER B 1 210 ? -12.244 43.749 -10.489 1.00 97.81 210 SER B N 1
ATOM 3905 C CA . SER B 1 210 ? -12.884 44.356 -9.337 1.00 97.55 210 SER B CA 1
ATOM 3906 C C . SER B 1 210 ? -13.776 43.403 -8.565 1.00 93.83 210 SER B C 1
ATOM 3907 O O . SER B 1 210 ? -14.014 42.273 -8.991 1.00 91.50 210 SER B O 1
ATOM 3908 N N . TYR B 1 211 ? -14.271 43.866 -7.420 1.00 92.28 211 TYR B N 1
ATOM 3909 C CA . TYR B 1 211 ? -15.140 43.069 -6.563 1.00 89.13 211 TYR B CA 1
ATOM 3910 C C . TYR B 1 211 ? -16.595 43.326 -6.941 1.00 89.81 211 TYR B C 1
ATOM 3911 O O . TYR B 1 211 ? -17.064 44.468 -6.885 1.00 95.03 211 TYR B O 1
ATOM 3920 N N . LYS B 1 212 ? -17.306 42.267 -7.325 1.00 88.95 212 LYS B N 1
ATOM 3921 C CA . LYS B 1 212 ? -18.713 42.386 -7.687 1.00 88.43 212 LYS B CA 1
ATOM 3922 C C . LYS B 1 212 ? -19.478 41.147 -7.238 1.00 83.57 212 LYS B C 1
ATOM 3923 O O . LYS B 1 212 ? -19.146 40.029 -7.652 1.00 82.07 212 LYS B O 1
ATOM 3929 N N . PRO B 1 213 ? -20.508 41.301 -6.400 1.00 82.10 213 PRO B N 1
ATOM 3930 C CA . PRO B 1 213 ? -21.205 40.107 -5.892 1.00 77.41 213 PRO B CA 1
ATOM 3931 C C . PRO B 1 213 ? -21.923 39.317 -6.971 1.00 75.87 213 PRO B C 1
ATOM 3932 O O . PRO B 1 213 ? -21.914 38.081 -6.927 1.00 73.65 213 PRO B O 1
ATOM 3936 N N . GLY B 1 214 ? -22.540 39.994 -7.943 1.00 77.78 214 GLY B N 1
ATOM 3937 C CA . GLY B 1 214 ? -23.324 39.288 -8.946 1.00 78.84 214 GLY B CA 1
ATOM 3938 C C . GLY B 1 214 ? -22.516 38.255 -9.707 1.00 77.74 214 GLY B C 1
ATOM 3939 O O . GLY B 1 214 ? -23.012 37.170 -10.020 1.00 77.39 214 GLY B O 1
ATOM 3940 N N . GLU B 1 215 ? -21.257 38.574 -10.007 1.00 77.95 215 GLU B N 1
ATOM 3941 C CA . GLU B 1 215 ? -20.386 37.607 -10.664 1.00 77.49 215 GLU B CA 1
ATOM 3942 C C . GLU B 1 215 ? -19.970 36.505 -9.700 1.00 72.14 215 GLU B C 1
ATOM 3943 O O . GLU B 1 215 ? -20.018 35.317 -10.040 1.00 66.24 215 GLU B O 1
ATOM 3949 N N . LEU B 1 216 ? -19.554 36.886 -8.489 1.00 75.08 216 LEU B N 1
ATOM 3950 C CA . LEU B 1 216 ? -19.112 35.903 -7.505 1.00 69.86 216 LEU B CA 1
ATOM 3951 C C . LEU B 1 216 ? -20.218 34.908 -7.185 1.00 69.36 216 LEU B C 1
ATOM 3952 O O . LEU B 1 216 ? -19.970 33.700 -7.096 1.00 66.89 216 LEU B O 1
ATOM 3957 N N . LEU B 1 217 ? -21.449 35.395 -7.030 1.00 70.03 217 LEU B N 1
ATOM 3958 C CA . LEU B 1 217 ? -22.583 34.540 -6.702 1.00 70.58 217 LEU B CA 1
ATOM 3959 C C . LEU B 1 217 ? -23.000 33.628 -7.850 1.00 73.15 217 LEU B C 1
ATOM 3960 O O . LEU B 1 217 ? -23.892 32.795 -7.65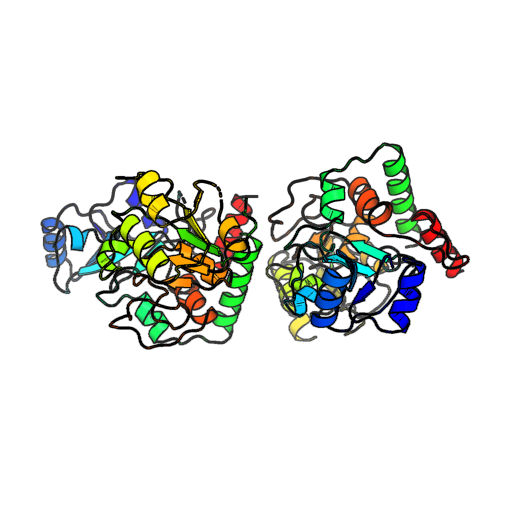4 1.00 75.89 217 LEU B O 1
ATOM 3965 N N . LYS B 1 218 ? -22.395 33.758 -9.034 1.00 69.33 218 LYS B N 1
ATOM 3966 C CA . LYS B 1 218 ? -22.621 32.775 -10.085 1.00 71.99 218 LYS B CA 1
ATOM 3967 C C . LYS B 1 218 ? -21.954 31.443 -9.769 1.00 70.08 218 LYS B C 1
ATOM 3968 O O . LYS B 1 218 ? -22.289 30.431 -10.393 1.00 72.58 218 LYS B O 1
ATOM 3974 N N . PHE B 1 219 ? -21.021 31.425 -8.822 1.00 68.68 219 PHE B N 1
ATOM 3975 C CA . PHE B 1 219 ? -20.344 30.203 -8.405 1.00 67.19 219 PHE B CA 1
ATOM 3976 C C . PHE B 1 219 ? -20.499 29.915 -6.922 1.00 65.36 219 PHE B C 1
ATOM 3977 O O . PHE B 1 219 ? -20.694 28.757 -6.542 1.00 66.33 219 PHE B O 1
ATOM 3985 N N . CYS B 1 220 ? -20.425 30.934 -6.072 1.00 65.55 220 CYS B N 1
ATOM 3986 C CA . CYS B 1 220 ? -20.644 30.764 -4.644 1.00 64.10 220 CYS B CA 1
ATOM 3987 C C . CYS B 1 220 ? -22.113 31.000 -4.303 1.00 66.06 220 CYS B C 1
ATOM 3988 O O . CYS B 1 220 ? -22.870 31.589 -5.078 1.00 67.65 220 CYS B O 1
ATOM 3991 N N . ASP B 1 221 ? -22.510 30.524 -3.122 1.00 63.56 221 ASP B N 1
ATOM 3992 C CA . ASP B 1 221 ? -23.885 30.658 -2.653 1.00 66.58 221 ASP B CA 1
ATOM 3993 C C . ASP B 1 221 ? -24.091 31.832 -1.709 1.00 68.50 221 ASP B C 1
ATOM 3994 O O . ASP B 1 221 ? -25.181 32.411 -1.690 1.00 71.83 221 ASP B O 1
ATOM 3999 N N . GLU B 1 222 ? -23.077 32.196 -0.926 1.00 68.00 222 GLU B N 1
ATOM 4000 C CA . GLU B 1 222 ? -23.200 33.244 0.075 1.00 71.43 222 GLU B CA 1
ATOM 4001 C C . GLU B 1 222 ? -21.893 34.018 0.175 1.00 71.26 222 GLU B C 1
ATOM 4002 O O . GLU B 1 222 ? -20.809 33.445 0.030 1.00 69.95 222 GLU B O 1
ATOM 4008 N N . ILE B 1 223 ? -22.007 35.325 0.406 1.00 72.82 223 ILE B N 1
ATOM 4009 C CA . ILE B 1 223 ? -20.870 36.204 0.662 1.00 69.37 223 ILE B CA 1
ATOM 4010 C C . ILE B 1 223 ? -20.998 36.731 2.086 1.00 71.50 223 ILE B C 1
ATOM 4011 O O . ILE B 1 223 ? -22.075 37.190 2.486 1.00 75.19 223 ILE B O 1
ATOM 4016 N N . CYS B 1 224 ? -19.906 36.655 2.850 1.00 74.44 224 CYS B N 1
ATOM 4017 C CA . CYS B 1 224 ? -19.866 37.052 4.254 1.00 76.46 224 CYS B CA 1
ATOM 4018 C C . CYS B 1 224 ? -18.618 37.886 4.491 1.00 77.26 224 CYS B C 1
ATOM 4019 O O . CYS B 1 224 ? -17.500 37.403 4.284 1.00 75.17 224 CYS B O 1
ATOM 4022 N N . VAL B 1 225 ? -18.804 39.134 4.925 1.00 81.03 225 VAL B N 1
ATOM 4023 C CA . VAL B 1 225 ? -17.677 39.953 5.364 1.00 82.50 225 VAL B CA 1
ATOM 4024 C C . VAL B 1 225 ? -17.448 39.853 6.868 1.00 84.75 225 VAL B C 1
ATOM 4025 O O . VAL B 1 225 ? -16.356 40.209 7.343 1.00 85.56 225 VAL B O 1
ATOM 4029 N N . ASN B 1 226 ? -18.429 39.373 7.627 1.00 85.20 226 ASN B N 1
ATOM 4030 C CA . ASN B 1 226 ? -18.296 39.276 9.076 1.00 88.83 226 ASN B CA 1
ATOM 4031 C C . ASN B 1 226 ? -18.348 37.828 9.560 1.00 85.95 226 ASN B C 1
ATOM 4032 O O . ASN B 1 226 ? -19.149 37.476 10.428 1.00 87.34 226 ASN B O 1
ATOM 4037 N N . SER B 1 229 ? -15.537 36.847 12.100 1.00 117.36 229 SER B N 1
ATOM 4038 C CA . SER B 1 229 ? -14.430 36.134 12.729 1.00 115.76 229 SER B CA 1
ATOM 4039 C C . SER B 1 229 ? -14.140 34.827 11.999 1.00 110.45 229 SER B C 1
ATOM 4040 O O . SER B 1 229 ? -14.687 34.574 10.925 1.00 108.79 229 SER B O 1
ATOM 4043 N N . TYR B 1 230 ? -13.265 34.000 12.579 1.00 128.74 230 TYR B N 1
ATOM 4044 C CA . TYR B 1 230 ? -12.999 32.683 12.012 1.00 113.14 230 TYR B CA 1
ATOM 4045 C C . TYR B 1 230 ? -14.147 31.713 12.235 1.00 107.08 230 TYR B C 1
ATOM 4046 O O . TYR B 1 230 ? -14.173 30.661 11.589 1.00 98.76 230 TYR B O 1
ATOM 4055 N N . ASP B 1 231 ? -15.091 32.052 13.117 1.00 111.62 231 ASP B N 1
ATOM 4056 C CA . ASP B 1 231 ? -16.223 31.214 13.508 1.00 107.52 231 ASP B CA 1
ATOM 4057 C C . ASP B 1 231 ? -16.847 30.437 12.352 1.00 98.19 231 ASP B C 1
ATOM 4058 O O . ASP B 1 231 ? -17.435 29.371 12.563 1.00 95.40 231 ASP B O 1
ATOM 4063 N N . ILE B 1 232 ? -16.730 30.963 11.130 1.00 101.65 232 ILE B N 1
ATOM 4064 C CA . ILE B 1 232 ? -17.196 30.234 9.954 1.00 93.92 232 ILE B CA 1
ATOM 4065 C C . ILE B 1 232 ? -16.455 28.912 9.805 1.00 88.69 232 ILE B C 1
ATOM 4066 O O . ILE B 1 232 ? -16.996 27.950 9.247 1.00 85.15 232 ILE B O 1
ATOM 4071 N N . ILE B 1 233 ? -15.213 28.839 10.296 1.00 89.69 233 ILE B N 1
ATOM 4072 C CA . ILE B 1 233 ? -14.455 27.590 10.245 1.00 85.83 233 ILE B CA 1
ATOM 4073 C C . ILE B 1 233 ? -15.202 26.485 10.980 1.00 85.50 233 ILE B C 1
ATOM 4074 O O . ILE B 1 233 ? -15.326 25.358 10.486 1.00 80.33 233 ILE B O 1
ATOM 4079 N N . SER B 1 234 ? -15.714 26.793 12.177 1.00 86.76 234 SER B N 1
ATOM 4080 C CA . SER B 1 234 ? -16.459 25.798 12.941 1.00 86.27 234 SER B CA 1
ATOM 4081 C C . SER B 1 234 ? -17.753 25.408 12.239 1.00 82.53 234 SER B C 1
ATOM 4082 O O . SER B 1 234 ? -18.227 24.276 12.397 1.00 79.75 234 SER B O 1
ATOM 4085 N N . TYR B 1 235 ? -18.335 26.322 11.462 1.00 85.29 235 TYR B N 1
ATOM 4086 C CA . TYR B 1 235 ? -19.520 26.018 10.673 1.00 83.30 235 TYR B CA 1
ATOM 4087 C C . TYR B 1 235 ? -19.190 25.367 9.338 1.00 77.21 235 TYR B C 1
ATOM 4088 O O . TYR B 1 235 ? -20.089 24.811 8.700 1.00 75.11 235 TYR B O 1
ATOM 4097 N N . ALA B 1 236 ? -17.934 25.418 8.905 1.00 76.35 236 ALA B N 1
ATOM 4098 C CA . ALA B 1 236 ? -17.545 24.901 7.601 1.00 71.18 236 ALA B CA 1
ATOM 4099 C C . ALA B 1 236 ? -17.057 23.464 7.721 1.00 68.67 236 ALA B C 1
ATOM 4100 O O . ALA B 1 236 ? -16.261 23.141 8.608 1.00 68.84 236 ALA B O 1
ATOM 4102 N N . ASP B 1 237 ? -17.539 22.606 6.821 1.00 66.22 237 ASP B N 1
ATOM 4103 C CA . ASP B 1 237 ? -17.017 21.247 6.755 1.00 65.11 237 ASP B CA 1
ATOM 4104 C C . ASP B 1 237 ? -15.618 21.228 6.153 1.00 62.91 237 ASP B C 1
ATOM 4105 O O . ASP B 1 237 ? -14.731 20.525 6.651 1.00 63.20 237 ASP B O 1
ATOM 4110 N N . GLU B 1 238 ? -15.397 22.006 5.093 1.00 59.65 238 GLU B N 1
ATOM 4111 C CA . GLU B 1 238 ? -14.115 22.064 4.409 1.00 57.18 238 GLU B CA 1
ATOM 4112 C C . GLU B 1 238 ? -13.731 23.515 4.146 1.00 54.35 238 GLU B C 1
ATOM 4113 O O . GLU B 1 238 ? -14.592 24.387 3.995 1.00 53.86 238 GLU B O 1
ATOM 4119 N N . VAL B 1 239 ? -12.423 23.762 4.096 1.00 50.57 239 VAL B N 1
ATOM 4120 C CA . VAL B 1 239 ? -11.861 25.084 3.833 1.00 51.35 239 VAL B CA 1
ATOM 4121 C C . VAL B 1 239 ? -11.040 24.997 2.553 1.00 48.08 239 VAL B C 1
ATOM 4122 O O . VAL B 1 239 ? -10.058 24.246 2.489 1.00 45.94 239 VAL B O 1
ATOM 4126 N N . HIS B 1 240 ? -11.433 25.769 1.541 1.00 50.78 240 HIS B N 1
ATOM 4127 C CA . HIS B 1 240 ? -10.819 25.720 0.216 1.00 51.27 240 HIS B CA 1
ATOM 4128 C C . HIS B 1 240 ? -10.113 27.045 -0.051 1.00 51.29 240 HIS B C 1
ATOM 4129 O O . HIS B 1 240 ? -10.764 28.088 -0.186 1.00 52.75 240 HIS B O 1
ATOM 4136 N N . VAL B 1 241 ? -8.783 27.000 -0.141 1.00 47.49 241 VAL B N 1
ATOM 4137 C CA . VAL B 1 241 ? -7.959 28.199 -0.187 1.00 48.03 241 VAL B CA 1
ATOM 4138 C C . VAL B 1 241 ? -7.142 28.215 -1.472 1.00 45.39 241 VAL B C 1
ATOM 4139 O O . VAL B 1 241 ? -6.992 27.205 -2.163 1.00 47.19 241 VAL B O 1
ATOM 4143 N N . LEU B 1 242 ? -6.607 29.396 -1.781 1.00 47.27 242 LEU B N 1
ATOM 4144 C CA . LEU B 1 242 ? -5.610 29.541 -2.832 1.00 42.74 242 LEU B CA 1
ATOM 4145 C C . LEU B 1 242 ? -4.224 29.420 -2.211 1.00 42.60 242 LEU B C 1
ATOM 4146 O O . LEU B 1 242 ? -3.613 28.348 -2.254 1.00 41.28 242 LEU B O 1
ATOM 4151 N N . THR B 1 243 ? -3.725 30.509 -1.614 1.00 39.59 243 THR B N 1
ATOM 4152 C CA . THR B 1 243 ? -2.472 30.481 -0.864 1.00 43.11 243 THR B CA 1
ATOM 4153 C C . THR B 1 243 ? -2.617 31.137 0.507 1.00 48.16 243 THR B C 1
ATOM 4154 O O . THR B 1 243 ? -1.610 31.491 1.130 1.00 48.53 243 THR B O 1
ATOM 4158 N N . SER B 1 244 ? -3.846 31.296 0.993 1.00 47.03 244 SER B N 1
ATOM 4159 C CA . SER B 1 244 ? -4.087 32.095 2.188 1.00 52.02 244 SER B CA 1
ATOM 4160 C C . SER B 1 244 ? -3.580 31.394 3.445 1.00 55.64 244 SER B C 1
ATOM 4161 O O . SER B 1 244 ? -3.738 30.181 3.611 1.00 54.58 244 SER B O 1
ATOM 4164 N N . LEU B 1 245 ? -2.968 32.177 4.337 1.00 43.77 245 LEU B N 1
ATOM 4165 C CA . LEU B 1 245 ? -2.598 31.674 5.655 1.00 46.49 245 LEU B CA 1
ATOM 4166 C C . LEU B 1 245 ? -3.811 31.173 6.429 1.00 47.13 245 LEU B C 1
ATOM 4167 O O . LEU B 1 245 ? -3.660 30.347 7.336 1.00 45.72 245 LEU B O 1
ATOM 4172 N N . PHE B 1 246 ? -5.006 31.658 6.078 1.00 48.50 246 PHE B N 1
ATOM 4173 C CA . PHE B 1 246 ? -6.250 31.161 6.657 1.00 50.54 246 PHE B CA 1
ATOM 4174 C C . PHE B 1 246 ? -6.330 29.640 6.601 1.00 48.12 246 PHE B C 1
ATOM 4175 O O . PHE B 1 246 ? -6.863 29.002 7.517 1.00 48.43 246 PHE B O 1
ATOM 4183 N N . GLY B 1 247 ? -5.808 29.041 5.528 1.00 46.44 247 GLY B N 1
ATOM 4184 C CA . GLY B 1 247 ? -5.821 27.594 5.417 1.00 44.57 247 GLY B CA 1
ATOM 4185 C C . GLY B 1 247 ? -4.914 26.912 6.420 1.00 43.12 247 GLY B C 1
ATOM 4186 O O . GLY B 1 247 ? -5.162 25.763 6.803 1.00 43.17 247 GLY B O 1
ATOM 4187 N N . PHE B 1 248 ? -3.855 27.597 6.856 1.00 40.61 248 PHE B N 1
ATOM 4188 C CA . PHE B 1 248 ? -3.002 27.036 7.899 1.00 43.46 248 PHE B CA 1
ATOM 4189 C C . PHE B 1 248 ? -3.712 27.043 9.247 1.00 46.53 248 PHE B C 1
ATOM 4190 O O . PHE B 1 248 ? -3.624 26.071 10.007 1.00 44.41 248 PHE B O 1
ATOM 4198 N N . GLU B 1 249 ? -4.430 28.127 9.554 1.00 48.07 249 GLU B N 1
ATOM 4199 C CA . GLU B 1 249 ? -5.192 28.194 10.797 1.00 53.80 249 GLU B CA 1
ATOM 4200 C C . GLU B 1 249 ? -6.301 27.148 10.833 1.00 51.22 249 GLU B C 1
ATOM 4201 O O . GLU B 1 249 ? -6.661 26.666 11.914 1.00 51.87 249 GLU B O 1
ATOM 4207 N N . ALA B 1 250 ? -6.851 26.785 9.671 1.00 48.86 250 ALA B N 1
ATOM 4208 C CA . ALA B 1 250 ? -7.899 25.772 9.637 1.00 48.88 250 ALA B CA 1
ATOM 4209 C C . ALA B 1 250 ? -7.338 24.374 9.858 1.00 48.52 250 ALA B C 1
ATOM 4210 O O . ALA B 1 250 ? -8.037 23.506 10.393 1.00 49.89 250 ALA B O 1
ATOM 4212 N N . LEU B 1 251 ? -6.090 24.132 9.446 1.00 48.29 251 LEU B N 1
ATOM 4213 C CA . LEU B 1 251 ? -5.442 22.864 9.771 1.00 48.81 251 LEU B CA 1
ATOM 4214 C C . LEU B 1 251 ? -5.246 22.725 11.274 1.00 50.77 251 LEU B C 1
ATOM 4215 O O . LEU B 1 251 ? -5.507 21.660 11.847 1.00 53.27 251 LEU B O 1
ATOM 4220 N N . ILE B 1 252 ? -4.783 23.793 11.929 1.00 49.25 252 ILE B N 1
ATOM 4221 C CA . ILE B 1 252 ? -4.637 23.775 13.381 1.00 49.73 252 ILE B CA 1
ATOM 4222 C C . ILE B 1 252 ? -5.992 23.592 14.050 1.00 51.67 252 ILE B C 1
ATOM 4223 O O . ILE B 1 252 ? -6.094 22.958 15.107 1.00 53.25 252 ILE B O 1
ATOM 4228 N N . ALA B 1 253 ? -7.054 24.125 13.442 1.00 49.97 253 ALA B N 1
ATOM 4229 C CA . ALA B 1 253 ? -8.404 23.924 13.953 1.00 50.66 253 ALA B CA 1
ATOM 4230 C C . ALA B 1 253 ? -8.933 22.520 13.695 1.00 50.88 253 ALA B C 1
ATOM 4231 O O . ALA B 1 253 ? -10.050 22.213 14.125 1.00 53.47 253 ALA B O 1
ATOM 4233 N N . GLY B 1 254 ? -8.173 21.669 13.008 1.00 51.28 254 GLY B N 1
ATOM 4234 C CA . GLY B 1 254 ? -8.604 20.317 12.724 1.00 52.71 254 GLY B CA 1
ATOM 4235 C C . GLY B 1 254 ? -9.495 20.160 11.514 1.00 52.59 254 GLY B C 1
ATOM 4236 O O . GLY B 1 254 ? -9.997 19.056 11.277 1.00 56.03 254 GLY B O 1
ATOM 4237 N N . LYS B 1 255 ? -9.706 21.227 10.731 1.00 53.86 255 LYS B N 1
ATOM 4238 C CA . LYS B 1 255 ? -10.607 21.141 9.592 1.00 53.82 255 LYS B CA 1
ATOM 4239 C C . LYS B 1 255 ? -9.866 20.680 8.339 1.00 50.57 255 LYS B C 1
ATOM 4240 O O . LYS B 1 255 ? -8.684 20.991 8.155 1.00 47.82 255 LYS B O 1
ATOM 4246 N N . PRO B 1 256 ? -10.541 19.930 7.468 1.00 50.18 256 PRO B N 1
ATOM 4247 C CA . PRO B 1 256 ? -9.918 19.538 6.198 1.00 49.86 256 PRO B CA 1
ATOM 4248 C C . PRO B 1 256 ? -9.748 20.739 5.280 1.00 46.30 256 PRO B C 1
ATOM 4249 O O . PRO B 1 256 ? -10.637 21.587 5.165 1.00 46.37 256 PRO B O 1
ATOM 4253 N N . VAL B 1 257 ? -8.593 20.805 4.623 1.00 48.27 257 VAL B N 1
ATOM 4254 C CA . VAL B 1 257 ? -8.225 21.937 3.780 1.00 46.72 257 VAL B CA 1
ATOM 4255 C C . VAL B 1 257 ? -7.922 21.435 2.376 1.00 48.39 257 VAL B C 1
ATOM 4256 O O . VAL B 1 257 ? -7.166 20.471 2.205 1.00 49.24 257 VAL B O 1
ATOM 4260 N N . THR B 1 258 ? -8.513 22.089 1.377 1.00 46.72 258 THR B N 1
ATOM 4261 C CA . THR B 1 258 ? -8.207 21.854 -0.028 1.00 47.28 258 THR B CA 1
ATOM 4262 C C . THR B 1 258 ? -7.446 23.054 -0.574 1.00 47.27 258 THR B C 1
ATOM 4263 O O . THR B 1 258 ? -7.901 24.195 -0.440 1.00 46.46 258 THR B O 1
ATOM 4267 N N . CYS B 1 259 ? -6.296 22.797 -1.189 1.00 47.42 259 CYS B N 1
ATOM 4268 C CA . CYS B 1 259 ? -5.442 23.852 -1.715 1.00 48.95 259 CYS B CA 1
ATOM 4269 C C . CYS B 1 259 ? -5.566 23.917 -3.231 1.00 50.40 259 CYS B C 1
ATOM 4270 O O . CYS B 1 259 ? -5.397 22.904 -3.919 1.00 51.78 259 CYS B O 1
ATOM 4273 N N . TYR B 1 260 ? -5.864 25.108 -3.743 1.00 49.57 260 TYR B N 1
ATOM 4274 C CA . TYR B 1 260 ? -5.892 25.368 -5.174 1.00 50.24 260 TYR B CA 1
ATOM 4275 C C . TYR B 1 260 ? -4.633 26.073 -5.655 1.00 49.59 260 TYR B C 1
ATOM 4276 O O . TYR B 1 260 ? -4.504 26.345 -6.852 1.00 51.09 260 TYR B O 1
ATOM 4285 N N . GLY B 1 261 ? -3.715 26.382 -4.743 1.00 47.60 261 GLY B N 1
ATOM 4286 C CA . GLY B 1 261 ? -2.390 26.876 -5.037 1.00 47.11 261 GLY B CA 1
ATOM 4287 C C . GLY B 1 261 ? -1.353 26.021 -4.332 1.00 47.64 261 GLY B C 1
ATOM 4288 O O . GLY B 1 261 ? -1.580 24.844 -4.038 1.00 49.40 261 GLY B O 1
ATOM 4289 N N . HIS B 1 262 ? -0.205 26.633 -4.049 1.00 48.36 262 HIS B N 1
ATOM 4290 C CA . HIS B 1 262 ? 0.889 25.966 -3.341 1.00 47.60 262 HIS B CA 1
ATOM 4291 C C . HIS B 1 262 ? 1.361 26.834 -2.179 1.00 43.15 262 HIS B C 1
ATOM 4292 O O . HIS B 1 262 ? 2.465 27.391 -2.208 1.00 41.61 262 HIS B O 1
ATOM 4299 N N . PRO B 1 263 ? 0.551 26.963 -1.131 1.00 43.67 263 PRO B N 1
ATOM 4300 C CA . PRO B 1 263 ? 1.018 27.651 0.078 1.00 42.20 263 PRO B CA 1
ATOM 4301 C C . PRO B 1 263 ? 2.077 26.821 0.789 1.00 42.36 263 PRO B C 1
ATOM 4302 O O . PRO B 1 263 ? 2.341 25.666 0.444 1.00 40.85 263 PRO B O 1
ATOM 4306 N N . PHE B 1 264 ? 2.692 27.433 1.806 1.00 41.39 264 PHE B N 1
ATOM 4307 C CA . PHE B 1 264 ? 3.801 26.782 2.499 1.00 42.34 264 PHE B CA 1
ATOM 4308 C C . PHE B 1 264 ? 3.384 25.486 3.182 1.00 40.18 264 PHE B C 1
ATOM 4309 O O . PHE B 1 264 ? 4.242 24.638 3.449 1.00 41.34 264 PHE B O 1
ATOM 4317 N N . TYR B 1 265 ? 2.097 25.304 3.466 1.00 43.30 265 TYR B N 1
ATOM 4318 C CA . TYR B 1 265 ? 1.631 24.108 4.154 1.00 44.27 265 TYR B CA 1
ATOM 4319 C C . TYR B 1 265 ? 1.137 23.023 3.206 1.00 47.80 265 TYR B C 1
ATOM 4320 O O . TYR B 1 265 ? 0.759 21.942 3.670 1.00 52.92 265 TYR B O 1
ATOM 4329 N N . ALA B 1 266 ? 1.139 23.275 1.900 1.00 45.36 266 ALA B N 1
ATOM 4330 C CA . ALA B 1 266 ? 0.690 22.294 0.926 1.00 46.71 266 ALA B CA 1
ATOM 4331 C C . ALA B 1 266 ? 1.826 21.344 0.554 1.00 47.91 266 ALA B C 1
ATOM 4332 O O . ALA B 1 266 ? 2.990 21.555 0.900 1.00 47.21 266 ALA B O 1
ATOM 4334 N N . GLY B 1 267 ? 1.470 20.281 -0.165 1.00 51.08 267 GLY B N 1
ATOM 4335 C CA . GLY B 1 267 ? 2.449 19.303 -0.593 1.00 52.34 267 GLY B CA 1
ATOM 4336 C C . GLY B 1 267 ? 3.026 18.443 0.508 1.00 54.18 267 GLY B C 1
ATOM 4337 O O . GLY B 1 267 ? 4.031 17.762 0.277 1.00 55.61 267 GLY B O 1
ATOM 4338 N N . TYR B 1 268 ? 2.425 18.450 1.701 1.00 53.15 268 TYR B N 1
ATOM 4339 C CA . TYR B 1 268 ? 2.896 17.641 2.819 1.00 53.84 268 TYR B CA 1
ATOM 4340 C C . TYR B 1 268 ? 1.883 16.577 3.228 1.00 55.48 268 TYR B C 1
ATOM 4341 O O . TYR B 1 268 ? 1.969 16.040 4.337 1.00 56.51 268 TYR B O 1
ATOM 4350 N N . GLY B 1 269 ? 0.922 16.263 2.361 1.00 51.64 269 GLY B N 1
ATOM 4351 C CA . GLY B 1 269 ? -0.061 15.245 2.663 1.00 54.10 269 GLY B CA 1
ATOM 4352 C C . GLY B 1 269 ? -1.111 15.635 3.680 1.00 53.34 269 GLY B C 1
ATOM 4353 O O . GLY B 1 269 ? -2.015 14.835 3.945 1.00 55.91 269 GLY B O 1
ATOM 4354 N N . LEU B 1 270 ? -1.024 16.830 4.260 1.00 54.31 270 LEU B N 1
ATOM 4355 C CA . LEU B 1 270 ? -2.009 17.302 5.224 1.00 54.62 270 LEU B CA 1
ATOM 4356 C C . LEU B 1 270 ? -3.175 18.024 4.568 1.00 54.86 270 LEU B C 1
ATOM 4357 O O . LEU B 1 270 ? -4.173 18.304 5.242 1.00 54.39 270 LEU B O 1
ATOM 4362 N N . THR B 1 271 ? -3.064 18.342 3.281 1.00 52.55 271 THR B N 1
ATOM 4363 C CA . THR B 1 271 ? -4.110 19.021 2.533 1.00 53.15 271 THR B CA 1
ATOM 4364 C C . THR B 1 271 ? -4.263 18.336 1.187 1.00 54.95 271 THR B C 1
ATOM 4365 O O . THR B 1 271 ? -3.272 17.906 0.589 1.00 54.79 271 THR B O 1
ATOM 4369 N N . THR B 1 272 ? -5.500 18.231 0.712 1.00 52.58 272 THR B N 1
ATOM 4370 C CA . THR B 1 272 ? -5.733 17.754 -0.644 1.00 54.25 272 THR B CA 1
ATOM 4371 C C . THR B 1 272 ? -5.446 18.888 -1.621 1.00 53.42 272 THR B C 1
ATOM 4372 O O . THR B 1 272 ? -6.112 19.928 -1.594 1.00 49.64 272 THR B O 1
ATOM 4376 N N . ASP B 1 273 ? -4.446 18.690 -2.474 1.00 52.14 273 ASP B N 1
ATOM 4377 C CA . ASP B 1 273 ? -3.993 19.712 -3.408 1.00 57.10 273 ASP B CA 1
ATOM 4378 C C . ASP B 1 273 ? -4.575 19.442 -4.790 1.00 65.72 273 ASP B C 1
ATOM 4379 O O . ASP B 1 273 ? -4.545 18.307 -5.270 1.00 83.78 273 ASP B O 1
ATOM 4384 N N . ILE B 1 274 ? -5.107 20.487 -5.425 1.00 64.05 274 ILE B N 1
ATOM 4385 C CA . ILE B 1 274 ? -5.661 20.331 -6.765 1.00 59.22 274 ILE B CA 1
ATOM 4386 C C . ILE B 1 274 ? -4.539 20.201 -7.781 1.00 57.93 274 ILE B C 1
ATOM 4387 O O . ILE B 1 274 ? -4.559 19.328 -8.659 1.00 60.27 274 ILE B O 1
ATOM 4392 N N . TYR B 1 275 ? -3.547 21.066 -7.672 1.00 57.95 275 TYR B N 1
ATOM 4393 C CA . TYR B 1 275 ? -2.378 20.978 -8.520 1.00 58.30 275 TYR B CA 1
ATOM 4394 C C . TYR B 1 275 ? -1.228 20.416 -7.706 1.00 57.56 275 TYR B C 1
ATOM 4395 O O . TYR B 1 275 ? -0.937 20.954 -6.632 1.00 54.20 275 TYR B O 1
ATOM 4404 N N . PRO B 1 276 ? -0.541 19.385 -8.190 1.00 61.34 276 PRO B N 1
ATOM 4405 C CA . PRO B 1 276 ? 0.544 18.775 -7.422 1.00 62.46 276 PRO B CA 1
ATOM 4406 C C . PRO B 1 276 ? 1.659 19.760 -7.171 1.00 60.14 276 PRO B C 1
ATOM 4407 O O . PRO B 1 276 ? 2.027 20.529 -8.055 1.00 61.13 276 PRO B O 1
ATOM 4411 N N . HIS B 1 277 ? 2.264 19.660 -5.996 1.00 58.83 277 HIS B N 1
ATOM 4412 C CA . HIS B 1 277 ? 3.437 20.458 -5.749 1.00 57.26 277 HIS B CA 1
ATOM 4413 C C . HIS B 1 277 ? 4.581 19.900 -6.580 1.00 56.80 277 HIS B C 1
ATOM 4414 O O . HIS B 1 277 ? 4.907 18.711 -6.465 1.00 58.98 277 HIS B O 1
ATOM 4421 N N . PRO B 1 278 ? 5.169 20.697 -7.471 1.00 56.02 278 PRO B N 1
ATOM 4422 C CA . PRO B 1 278 ? 6.218 20.166 -8.351 1.00 57.39 278 PRO B CA 1
ATOM 4423 C C . PRO B 1 278 ? 7.473 19.751 -7.611 1.00 58.87 278 PRO B C 1
ATOM 4424 O O . PRO B 1 278 ? 8.347 19.129 -8.225 1.00 60.03 278 PRO B O 1
ATOM 4428 N N . ARG B 1 279 ? 7.586 20.054 -6.306 1.00 55.37 279 ARG B N 1
ATOM 4429 C CA . ARG B 1 279 ? 8.855 19.909 -5.604 1.00 57.45 279 ARG B CA 1
ATOM 4430 C C . ARG B 1 279 ? 8.731 19.287 -4.217 1.00 58.60 279 ARG B C 1
ATOM 4431 O O . ARG B 1 279 ? 9.716 19.296 -3.469 1.00 59.77 279 ARG B O 1
ATOM 4439 N N . ARG B 1 280 ? 7.571 18.749 -3.841 1.00 58.17 280 ARG B N 1
ATOM 4440 C CA . ARG B 1 280 ? 7.336 18.295 -2.474 1.00 58.59 280 ARG B CA 1
ATOM 4441 C C . ARG B 1 280 ? 6.794 16.873 -2.484 1.00 62.90 280 ARG B C 1
ATOM 4442 O O . ARG B 1 280 ? 5.698 16.625 -2.997 1.00 62.21 280 ARG B O 1
ATOM 4450 N N . ASN B 1 281 ? 7.557 15.945 -1.896 1.00 66.71 281 ASN B N 1
ATOM 4451 C CA . ASN B 1 281 ? 7.164 14.547 -1.788 1.00 72.35 281 ASN B CA 1
ATOM 4452 C C . ASN B 1 281 ? 6.889 14.095 -0.361 1.00 71.27 281 ASN B C 1
ATOM 4453 O O . ASN B 1 281 ? 6.194 13.091 -0.172 1.00 72.71 281 ASN B O 1
ATOM 4458 N N . ILE B 1 282 ? 7.410 14.806 0.640 1.00 69.37 282 ILE B N 1
ATOM 4459 C CA . ILE B 1 282 ? 7.346 14.341 2.020 1.00 69.40 282 ILE B CA 1
ATOM 4460 C C . ILE B 1 282 ? 5.918 14.426 2.542 1.00 65.59 282 ILE B C 1
ATOM 4461 O O . ILE B 1 282 ? 5.202 15.408 2.301 1.00 62.86 282 ILE B O 1
ATOM 4466 N N . LYS B 1 283 ? 5.496 13.387 3.259 1.00 67.94 283 LYS B N 1
ATOM 4467 C CA . LYS B 1 283 ? 4.257 13.417 4.023 1.00 65.01 283 LYS B CA 1
ATOM 4468 C C . LYS B 1 283 ? 4.570 13.821 5.459 1.00 62.32 283 LYS B C 1
ATOM 4469 O O . LYS B 1 283 ? 5.440 13.223 6.100 1.00 64.26 283 LYS B O 1
ATOM 4475 N N . LEU B 1 284 ? 3.868 14.834 5.957 1.00 59.86 284 LEU B N 1
ATOM 4476 C CA . LEU B 1 284 ? 4.097 15.375 7.290 1.00 58.32 284 LEU B CA 1
ATOM 4477 C C . LEU B 1 284 ? 2.923 15.074 8.211 1.00 56.21 284 LEU B C 1
ATOM 4478 O O . LEU B 1 284 ? 1.840 14.669 7.781 1.00 56.21 284 LEU B O 1
ATOM 4483 N N . SER B 1 285 ? 3.161 15.278 9.502 1.00 54.53 285 SER B N 1
ATOM 4484 C CA . SER B 1 285 ? 2.115 15.284 10.510 1.00 53.59 285 SER B CA 1
ATOM 4485 C C . SER B 1 285 ? 1.874 16.716 10.967 1.00 50.91 285 SER B C 1
ATOM 4486 O O . SER B 1 285 ? 2.719 17.597 10.785 1.00 49.17 285 SER B O 1
ATOM 4489 N N . LEU B 1 286 ? 0.702 16.944 11.562 1.00 52.54 286 LEU B N 1
ATOM 4490 C CA . LEU B 1 286 ? 0.356 18.293 11.997 1.00 51.41 286 LEU B CA 1
ATOM 4491 C C . LEU B 1 286 ? 1.353 18.815 13.026 1.00 51.52 286 LEU B C 1
ATOM 4492 O O . LEU B 1 286 ? 1.680 20.008 13.033 1.00 49.15 286 LEU B O 1
ATOM 4497 N N . GLN B 1 287 ? 1.855 17.936 13.897 1.00 49.38 287 GLN B N 1
ATOM 4498 C CA . GLN B 1 287 ? 2.858 18.356 14.870 1.00 52.24 287 GLN B CA 1
ATOM 4499 C C . GLN B 1 287 ? 4.163 18.749 14.187 1.00 50.56 287 GLN B C 1
ATOM 4500 O O . GLN B 1 287 ? 4.769 19.766 14.542 1.00 49.24 287 GLN B O 1
ATOM 4506 N N . GLU B 1 288 ? 4.612 17.957 13.207 1.00 53.59 288 GLU B N 1
ATOM 4507 C CA . GLU B 1 288 ? 5.838 18.294 12.488 1.00 52.72 288 GLU B CA 1
ATOM 4508 C C . GLU B 1 288 ? 5.697 19.617 11.748 1.00 49.35 288 GLU B C 1
ATOM 4509 O O . GLU B 1 288 ? 6.615 20.446 11.765 1.00 49.71 288 GLU B O 1
ATOM 4515 N N . LEU B 1 289 ? 4.553 19.834 11.096 1.00 49.89 289 LEU B N 1
ATOM 4516 C CA . LEU B 1 289 ? 4.316 21.100 10.409 1.00 47.26 289 LEU B CA 1
ATOM 4517 C C . LEU B 1 289 ? 4.377 22.268 11.387 1.00 46.38 289 LEU B C 1
ATOM 4518 O O . LEU B 1 289 ? 5.052 23.272 11.133 1.00 46.29 289 LEU B O 1
ATOM 4523 N N . VAL B 1 290 ? 3.678 22.148 12.517 1.00 45.83 290 VAL B N 1
ATOM 4524 C CA . VAL B 1 290 ? 3.652 23.230 13.497 1.00 46.02 290 VAL B CA 1
ATOM 4525 C C . VAL B 1 290 ? 5.029 23.425 14.119 1.00 47.67 290 VAL B C 1
ATOM 4526 O O . VAL B 1 290 ? 5.472 24.560 14.335 1.00 46.18 290 VAL B O 1
ATOM 4530 N N . ALA B 1 291 ? 5.731 22.325 14.408 1.00 47.47 291 ALA B N 1
ATOM 4531 C CA . ALA B 1 291 ? 7.056 22.431 15.013 1.00 49.81 291 ALA B CA 1
ATOM 4532 C C . ALA B 1 291 ? 8.012 23.213 14.123 1.00 49.43 291 ALA B C 1
ATOM 4533 O O . ALA B 1 291 ? 8.823 24.006 14.615 1.00 51.06 291 ALA B O 1
ATOM 4535 N N . GLY B 1 292 ? 7.926 23.010 12.811 1.00 47.83 292 GLY B N 1
ATOM 4536 C CA . GLY B 1 292 ? 8.774 23.731 11.886 1.00 47.41 292 GLY B CA 1
ATOM 4537 C C . GLY B 1 292 ? 8.285 25.133 11.591 1.00 46.43 292 GLY B C 1
ATOM 4538 O O . GLY B 1 292 ? 9.053 26.093 11.691 1.00 47.25 292 GLY B O 1
ATOM 4539 N N . ALA B 1 293 ? 7.002 25.267 11.244 1.00 45.90 293 ALA B N 1
ATOM 4540 C CA . ALA B 1 293 ? 6.486 26.553 10.780 1.00 45.91 293 ALA B CA 1
ATOM 4541 C C . ALA B 1 293 ? 6.338 27.555 11.920 1.00 47.63 293 ALA B C 1
ATOM 4542 O O . ALA B 1 293 ? 6.554 28.756 11.724 1.00 48.58 293 ALA B O 1
ATOM 4544 N N . LEU B 1 294 ? 5.964 27.095 13.112 1.00 46.24 294 LEU B N 1
ATOM 4545 C CA . LEU B 1 294 ? 5.673 28.005 14.214 1.00 46.05 294 LEU B CA 1
ATOM 4546 C C . LEU B 1 294 ? 6.748 28.052 15.288 1.00 46.24 294 LEU B C 1
ATOM 4547 O O . LEU B 1 294 ? 6.979 29.119 15.862 1.00 43.83 294 LEU B O 1
ATOM 4552 N N . LEU B 1 295 ? 7.417 26.935 15.570 1.00 45.71 295 LEU B N 1
ATOM 4553 C CA . LEU B 1 295 ? 8.354 26.876 16.686 1.00 47.96 295 LEU B CA 1
ATOM 4554 C C . LEU B 1 295 ? 9.793 27.168 16.274 1.00 48.80 295 LEU B C 1
ATOM 4555 O O . LEU B 1 295 ? 10.530 27.806 17.032 1.00 50.73 295 LEU B O 1
ATOM 4560 N N . LEU B 1 296 ? 10.210 26.721 15.092 1.00 47.27 296 LEU B N 1
ATOM 4561 C CA . LEU B 1 296 ? 11.592 26.854 14.642 1.00 48.31 296 LEU B CA 1
ATOM 4562 C C . LEU B 1 296 ? 11.800 27.953 13.613 1.00 48.45 296 LEU B C 1
ATOM 4563 O O . LEU B 1 296 ? 12.836 28.623 13.636 1.00 49.74 296 LEU B O 1
ATOM 4568 N N . TYR B 1 297 ? 10.837 28.155 12.710 1.00 47.31 297 TYR B N 1
ATOM 4569 C CA . TYR B 1 297 ? 11.060 29.068 11.589 1.00 48.02 297 TYR B CA 1
ATOM 4570 C C . TYR B 1 297 ? 11.024 30.537 12.003 1.00 47.09 297 TYR B C 1
ATOM 4571 O O . TYR B 1 297 ? 11.963 31.274 11.656 1.00 43.59 297 TYR B O 1
ATOM 4580 N N . PRO B 1 298 ? 10.013 31.031 12.718 1.00 47.26 298 PRO B N 1
ATOM 4581 C CA . PRO B 1 298 ? 9.964 32.464 13.016 1.00 45.59 298 PRO B CA 1
ATOM 4582 C C . PRO B 1 298 ? 10.695 32.823 14.302 1.00 45.81 298 PRO B C 1
ATOM 4583 O O . PRO B 1 298 ? 10.930 31.990 15.180 1.00 46.18 298 PRO B O 1
ATOM 4587 N N . MET B 1 299 ? 11.062 34.096 14.387 1.00 46.37 299 MET B N 1
ATOM 4588 C CA . MET B 1 299 ? 11.592 34.674 15.611 1.00 47.48 299 MET B CA 1
ATOM 4589 C C . MET B 1 299 ? 10.459 35.306 16.414 1.00 46.33 299 MET B C 1
ATOM 4590 O O . MET B 1 299 ? 9.429 35.708 15.870 1.00 44.38 299 MET B O 1
ATOM 4595 N N . TYR B 1 300 ? 10.661 35.387 17.726 1.00 51.43 300 TYR B N 1
ATOM 4596 C CA . TYR B 1 300 ? 9.692 35.998 18.625 1.00 47.09 300 TYR B CA 1
ATOM 4597 C C . TYR B 1 300 ? 10.423 36.934 19.574 1.00 48.92 300 TYR B C 1
ATOM 4598 O O . TYR B 1 300 ? 11.438 36.554 20.166 1.00 51.16 300 TYR B O 1
ATOM 4607 N N . VAL B 1 301 ? 9.913 38.157 19.705 1.00 47.58 301 VAL B N 1
ATOM 4608 C CA . VAL B 1 301 ? 10.468 39.160 20.605 1.00 49.14 301 VAL B CA 1
ATOM 4609 C C . VAL B 1 301 ? 9.339 39.690 21.474 1.00 48.43 301 VAL B C 1
ATOM 4610 O O . VAL B 1 301 ? 8.284 40.075 20.958 1.00 47.32 301 VAL B O 1
ATOM 4614 N N . SER B 1 302 ? 9.562 39.707 22.786 1.00 51.27 302 SER B N 1
ATOM 4615 C CA . SER B 1 302 ? 8.530 40.133 23.723 1.00 51.01 302 SER B CA 1
ATOM 4616 C C . SER B 1 302 ? 8.121 41.579 23.469 1.00 52.51 302 SER B C 1
ATOM 4617 O O . SER B 1 302 ? 8.961 42.449 23.224 1.00 53.56 302 SER B O 1
ATOM 4620 N N . LEU B 1 303 ? 6.814 41.831 23.527 1.00 50.90 303 LEU B N 1
ATOM 4621 C CA . LEU B 1 303 ? 6.302 43.187 23.391 1.00 54.40 303 LEU B CA 1
ATOM 4622 C C . LEU B 1 303 ? 6.465 44.014 24.660 1.00 57.01 303 LEU B C 1
ATOM 4623 O O . LEU B 1 303 ? 6.333 45.241 24.598 1.00 58.57 303 LEU B O 1
ATOM 4628 N N . ILE B 1 304 ? 6.752 43.384 25.799 1.00 53.44 304 ILE B N 1
ATOM 4629 C CA . ILE B 1 304 ? 6.874 44.102 27.063 1.00 56.77 304 ILE B CA 1
ATOM 4630 C C . ILE B 1 304 ? 8.312 44.553 27.282 1.00 58.32 304 ILE B C 1
ATOM 4631 O O . ILE B 1 304 ? 8.582 45.752 27.422 1.00 59.79 304 ILE B O 1
ATOM 4636 N N . ASP B 1 305 ? 9.243 43.599 27.330 1.00 59.04 305 ASP B N 1
ATOM 4637 C CA . ASP B 1 305 ? 10.632 43.909 27.645 1.00 60.54 305 ASP B CA 1
ATOM 4638 C C . ASP B 1 305 ? 11.553 43.884 26.434 1.00 57.99 305 ASP B C 1
ATOM 4639 O O . ASP B 1 305 ? 12.657 44.431 26.509 1.00 59.18 305 ASP B O 1
ATOM 4644 N N . GLY B 1 306 ? 11.135 43.266 25.333 1.00 57.91 306 GLY B N 1
ATOM 4645 C CA . GLY B 1 306 ? 11.932 43.258 24.123 1.00 56.11 306 GLY B CA 1
ATOM 4646 C C . GLY B 1 306 ? 12.943 42.142 24.014 1.00 55.33 306 GLY B C 1
ATOM 4647 O O . GLY B 1 306 ? 13.873 42.248 23.206 1.00 56.84 306 GLY B O 1
ATOM 4648 N N . ASN B 1 307 ? 12.798 41.077 24.795 1.00 53.50 307 ASN B N 1
ATOM 4649 C CA . ASN B 1 307 ? 13.705 39.941 24.749 1.00 54.10 307 ASN B CA 1
ATOM 4650 C C . ASN B 1 307 ? 13.140 38.835 23.867 1.00 53.10 307 ASN B C 1
ATOM 4651 O O . ASN B 1 307 ? 11.948 38.798 23.553 1.00 46.68 307 ASN B O 1
ATOM 4656 N N . ARG B 1 308 ? 14.025 37.926 23.468 1.00 52.55 308 ARG B N 1
ATOM 4657 C CA . ARG B 1 308 ? 13.608 36.770 22.690 1.00 51.59 308 ARG B CA 1
ATOM 4658 C C . ARG B 1 308 ? 12.809 35.815 23.563 1.00 49.02 308 ARG B C 1
ATOM 4659 O O . ARG B 1 308 ? 13.209 35.500 24.688 1.00 50.70 308 ARG B O 1
ATOM 4667 N N . ILE B 1 309 ? 11.670 35.359 23.045 1.00 50.85 309 ILE B N 1
ATOM 4668 C CA . ILE B 1 309 ? 10.786 34.452 23.759 1.00 51.28 309 ILE B CA 1
ATOM 4669 C C . ILE B 1 309 ? 10.393 33.319 22.820 1.00 49.85 309 ILE B C 1
ATOM 4670 O O . ILE B 1 309 ? 10.670 33.349 21.620 1.00 49.46 309 ILE B O 1
ATOM 4675 N N . SER B 1 310 ? 9.742 32.309 23.388 1.00 49.19 310 SER B N 1
ATOM 4676 C CA . SER B 1 310 ? 9.258 31.178 22.616 1.00 48.00 310 SER B CA 1
ATOM 4677 C C . SER B 1 310 ? 7.896 31.497 22.010 1.00 46.03 310 SER B C 1
ATOM 4678 O O . SER B 1 310 ? 7.304 32.551 22.257 1.00 45.36 310 SER B O 1
ATOM 4681 N N . ALA B 1 311 ? 7.398 30.563 21.197 1.00 46.97 311 ALA B N 1
ATOM 4682 C CA . ALA B 1 311 ? 6.078 30.742 20.605 1.00 44.88 311 ALA B CA 1
ATOM 4683 C C . ALA B 1 311 ? 4.986 30.648 21.664 1.00 46.20 311 ALA B C 1
ATOM 4684 O O . ALA B 1 311 ? 3.995 31.386 21.608 1.00 44.21 311 ALA B O 1
ATOM 4686 N N . GLU B 1 312 ? 5.153 29.754 22.643 1.00 45.38 312 GLU B N 1
ATOM 4687 C CA . GLU B 1 312 ? 4.179 29.658 23.725 1.00 48.44 312 GLU B CA 1
ATOM 4688 C C . GLU B 1 312 ? 4.122 30.951 24.527 1.00 51.72 312 GLU B C 1
ATOM 4689 O O . GLU B 1 312 ? 3.035 31.424 24.880 1.00 53.12 312 GLU B O 1
ATOM 4695 N N . GLU B 1 313 ? 5.284 31.537 24.827 1.00 49.97 313 GLU B N 1
ATOM 4696 C CA . GLU B 1 313 ? 5.303 32.802 25.554 1.00 52.30 313 GLU B CA 1
ATOM 4697 C C . GLU B 1 313 ? 4.674 33.920 24.730 1.00 47.68 313 GLU B C 1
ATOM 4698 O O . GLU B 1 313 ? 3.972 34.780 25.275 1.00 48.34 313 GLU B O 1
ATOM 4704 N N . ALA B 1 314 ? 4.913 33.920 23.416 1.00 50.13 314 ALA B N 1
ATOM 4705 C CA . ALA B 1 314 ? 4.307 34.925 22.550 1.00 47.37 314 ALA B CA 1
ATOM 4706 C C . ALA B 1 314 ? 2.790 34.802 22.524 1.00 47.70 314 ALA B C 1
ATOM 4707 O O . ALA B 1 314 ? 2.084 35.813 22.433 1.00 47.64 314 ALA B O 1
ATOM 4709 N N . ILE B 1 315 ? 2.268 33.577 22.606 1.00 47.21 315 ILE B N 1
ATOM 4710 C CA . ILE B 1 315 ? 0.821 33.396 22.678 1.00 50.73 315 ILE B CA 1
ATOM 4711 C C . ILE B 1 315 ? 0.297 33.830 24.042 1.00 52.64 315 ILE B C 1
ATOM 4712 O O . ILE B 1 315 ? -0.748 34.486 24.143 1.00 53.35 315 ILE B O 1
ATOM 4717 N N . PHE B 1 316 ? 1.012 33.475 25.113 1.00 51.69 316 PHE B N 1
ATOM 4718 C CA . PHE B 1 316 ? 0.608 33.907 26.447 1.00 54.42 316 PHE B CA 1
ATOM 4719 C C . PHE B 1 316 ? 0.679 35.423 26.577 1.00 56.30 316 PHE B C 1
ATOM 4720 O O . PHE B 1 316 ? -0.176 36.040 27.225 1.00 57.86 316 PHE B O 1
ATOM 4728 N N . GLU B 1 317 ? 1.691 36.043 25.965 1.00 55.55 317 GLU B N 1
ATOM 4729 C CA . GLU B 1 317 ? 1.795 37.496 26.009 1.00 56.97 317 GLU B CA 1
ATOM 4730 C C . GLU B 1 317 ? 0.667 38.154 25.226 1.00 57.51 317 GLU B C 1
ATOM 4731 O O . GLU B 1 317 ? 0.202 39.238 25.598 1.00 58.19 317 GLU B O 1
ATOM 4737 N N . LEU B 1 318 ? 0.204 37.505 24.158 1.00 58.85 318 LEU B N 1
ATOM 4738 C CA . LEU B 1 318 ? -0.840 38.079 23.317 1.00 58.05 318 LEU B CA 1
ATOM 4739 C C . LEU B 1 318 ? -2.204 38.013 23.996 1.00 60.26 318 LEU B C 1
ATOM 4740 O O . LEU B 1 318 ? -2.939 39.006 24.027 1.00 63.10 318 LEU B O 1
ATOM 4745 N N . VAL B 1 319 ? -2.558 36.849 24.548 1.00 58.94 319 VAL B N 1
ATOM 4746 C CA . VAL B 1 319 ? -3.872 36.702 25.165 1.00 61.78 319 VAL B CA 1
ATOM 4747 C C . VAL B 1 319 ? -3.955 37.497 26.462 1.00 64.90 319 VAL B C 1
ATOM 4748 O O . VAL B 1 319 ? -5.044 37.926 26.866 1.00 67.66 319 VAL B O 1
ATOM 4752 N N . ASN B 1 320 ? -2.823 37.712 27.136 1.00 61.15 320 ASN B N 1
ATOM 4753 C CA . ASN B 1 320 ? -2.819 38.627 28.271 1.00 64.91 320 ASN B CA 1
ATOM 4754 C C . ASN B 1 320 ? -2.978 40.071 27.813 1.00 66.87 320 ASN B C 1
ATOM 4755 O O . ASN B 1 320 ? -3.549 40.891 28.540 1.00 71.08 320 ASN B O 1
ATOM 4760 N N . LEU B 1 321 ? -2.487 40.396 26.614 1.00 69.63 321 LEU B N 1
ATOM 4761 C CA . LEU B 1 321 ? -2.708 41.728 26.062 1.00 70.95 321 LEU B CA 1
ATOM 4762 C C . LEU B 1 321 ? -4.163 41.939 25.669 1.00 73.22 321 LEU B C 1
ATOM 4763 O O . LEU B 1 321 ? -4.673 43.062 25.764 1.00 77.01 321 LEU B O 1
ATOM 4768 N N . LYS B 1 322 ? -4.846 40.881 25.226 1.00 70.34 322 LYS B N 1
ATOM 4769 C CA . LYS B 1 322 ? -6.257 41.006 24.879 1.00 73.07 322 LYS B CA 1
ATOM 4770 C C . LYS B 1 322 ? -7.135 41.090 26.121 1.00 77.39 322 LYS B C 1
ATOM 4771 O O . LYS B 1 322 ? -8.174 41.760 26.101 1.00 80.47 322 LYS B O 1
ATOM 4777 N N . LYS B 1 323 ? -6.734 40.431 27.205 1.00 73.42 323 LYS B N 1
ATOM 4778 C CA . LYS B 1 323 ? -7.525 40.395 28.431 1.00 77.28 323 LYS B CA 1
ATOM 4779 C C . LYS B 1 323 ? -7.595 41.767 29.094 1.00 79.85 323 LYS B C 1
ATOM 4780 O O . LYS B 1 323 ? -6.601 42.492 29.154 1.00 77.84 323 LYS B O 1
#

Solvent-accessible surface area: 28885 Å² total; per-residue (Å²): 144,65,25,18,0,2,88,13,67,150,165,51,22,170,21,1,87,77,12,19,102,54,10,124,26,55,18,63,25,90,94,73,0,52,82,21,5,168,149,91,51,151,6,90,0,0,0,63,3,5,35,6,50,73,59,196,22,131,31,67,178,43,8,68,22,35,38,0,28,45,4,1,2,96,58,13,14,64,122,70,12,1,0,2,0,18,0,51,89,6,1,36,15,11,7,43,132,57,5,89,3,13,63,22,0,97,61,94,174,29,84,108,91,16,53,106,75,0,56,121,0,2,62,37,13,110,189,87,122,106,58,39,231,57,142,98,91,20,0,0,0,4,4,14,47,74,107,67,28,14,4,108,24,0,0,2,52,6,47,45,18,60,80,0,0,63,16,0,48,118,102,21,93,122,9,34,0,3,8,23,33,55,114,120,138,119,53,97,26,94,149,51,4,64,57,38,8,117,114,57,54,30,71,53,2,4,65,107,2,64,39,0,5,0,4,10,16,51,28,0,0,22,0,14,5,51,50,62,80,4,14,0,0,0,4,4,10,0,0,11,6,44,41,8,98,42,43,18,14,1,50,78,12,133,47,126,1,49,35,59,28,0,0,0,0,0,0,16,88,10,7,23,7,1,1,47,150,98,34,96,155,31,40,1,27,86,0,0,96,32,31,14,115,118,122,203,164,29,22,18,0,2,85,11,66,142,171,55,18,164,26,1,88,75,11,17,98,58,18,123,39,53,20,66,40,104,99,70,0,76,81,31,14,152,155,103,65,97,2,38,0,0,0,69,3,8,39,4,39,86,62,220,31,138,21,99,183,33,15,61,22,38,38,0,31,75,13,14,20,211,149,91,24,6,4,3,0,16,0,42,76,4,3,20,12,11,9,86,109,76,4,79,3,25,82,20,0,118,53,89,188,28,83,128,101,17,37,91,68,0,62,25,0,4,38,0,37,107,32,24,163,113,70,49,188,56,154,90,88,26,0,0,0,3,6,8,39,88,101,53,32,19,4,114,33,2,6,77,162,6,80,49,15,55,70,0,0,82,10,0,51,128,88,19,90,122,4,33,0,4,5,35,12,59,124,118,95,129,94,115,52,40,87,12,84,165,51,4,58,40,41,11,106,120,95,97,54,2,11,78,99,1,69,36,0,4,0,2,7,15,76,16,0,6,42,0,12,6,44,50,53,78,3,10,0,0,0,7,3,8,0,0,10,6,61,47,12,82,41,47,58,110,16,106,88,31,140,41,165,15,48,41,49,26,0,0,0,0,0,3,18,92,10,8,26,6,1,1,43,144,99,35,98,151,30,38,2,14,90,0,7,31,29,38,13,74,108,157,116

InterPro domains:
  IPR007833 Capsule polysaccharide biosynthesis [PF05159] (58-308)

Radius of gyration: 28.79 Å; Cα contacts (8 Å, |Δi|>4): 1065; chains: 2; bounding box: 76×55×76 Å

Foldseek 3Di:
DAEEEECDDPVVVVLVCLVVVPYDYYDDDPVSLVVVCVVPVAHEYEYEACPCVVVVHDDDPRYQYWYKDAALVQPQALPSGQKMFTWRFHDLLQLVGDTPLNVCLVVLPQDPVLLVVLVVVLVLLVVSHPFDDDPAAFEEEEADDLPDVSLVRWFPPDRHVLVQLVVVCVVPVGHAYEYAYDQVDADSSCVRHVYYCPDDDLRVVLVSHQEYEYAQDSNQLSSVSNVHAYEYNTGYSPPQQQSHNYPDHRPPHPHHDDSSSSSSSRQFPRMWGADPPPSHTDTSVVRSVNSNVVVD/DAAEEEPDDPVVCVLCCLVGVRHDYYDDDPVRLVVVCVVPPAHEYEYEACPCVVVVHDDPPRYQYWHKDAALPDVRGQKIFTWRFHDLLQLPGDTVLCVCLVVLPDDPVLLVVLVVVLVLCLVVHDDDDDPFAFEEEEADDLPDVSLVRWFPDDRHVLVQLVVVCVVRVGHAYEYAHDPVCVDDVVSSCVRHPYYDPDGLVVLVVHQEYEYAQDSNQVSSVSNVHAYEYATGHSPPLQQRHHYPDHSPPHPHHDDSSSSSSSRAFPRMWGFQPPPSHTDTSVVVSVSVVVVVD

B-factor: mean 64.67, std 15.02, range [26.71, 128.74]